Protein AF-A0A395D1T3-F1 (afdb_monomer_lite)

Sequence (624 aa):
MTRAIASLSRAAGKGEARACSAQREAASWRSRSFFMTDSSAEAGKAPLQFRNRDALEAWLKTQPSEVSVVIAARVSLRILPLAASAYRHDANEEQARLFARLIQAVFRTTARAWVAGTYPIHVSDTAPAAAQSDAAVARTAEAIAAAAAQSAAATAGPLTRVTLASIAVGPAMAAIRTANAAIRADAITAVRATDTPAVYAARLATAAAANDAEWIAGGDSARELASRPLWPEGTPDSVALSWQSLSDILAPDRHWKVLLDWYRSRLDGRSRPESIELVYARTPQELWDEPAKENEWIAAEIERLEHPEAPRDAIAGLPPIEAIPLQSGAATRFSTETNRPIDVARDPPSHARSRDDEQRILYSETRYKAQVLRGLSDNELGELKTPAARCLEALPEDIALVSISFLWSRANTLRTKLKAHDLAVERHKGVREPEPDPSLLPIGAAETLRDFVESYNLFIVHDPEGCEYDEKRLGPGEADDTRIALEAASTIADNLASAPDVATAAARESLAEQIAAAPAEPKGVHDEQAAALARDSASNFVVELLRRGHKVVGAEMGTAWKGVREGAYRGVGAAVAGGTVIASWPGIVKFIADNAEALKRFVAAVYHNPALEQIIDVVRRLPH

Radius of gyration: 38.58 Å; chains: 1; bounding box: 96×64×108 Å

pLDDT: mean 80.3, std 20.52, range [27.64, 98.44]

Foldseek 3Di:
DVVVVVVVVVVVVVVVVVVVVVVVVVVVVVVVPPPDDDDDDDDDPDQQDDPDPVSLLVVLVVDPLLLLLLLLLLLLLLLLLVLLVVDDPPDDPVLLLLSLLLSLLSLQLSLQSLCCSQPVVCCVVQVVVNVVSLVSLVVSLVVNLVVQVVVCVVPPDPVSNLPSSLSRNPSSNCSSVCSVDSDDDDRCVPPPPDPDPVVVSVVQSSVLSSVLVSVVVVPDGSNSSQLDASHNVARDPVSVVSNVSVCVSCVVQVLCVLSNVVSVCNNHSHDDPSQLSVLSNNQDPVCSSPSSVSSVSSVVSVCCVLCVPQPPVLCVLQDDLPLQDAADPLAFAWDLDLPAAIETDQDQQPCVPVPDPVLVVLLVQLLVLLVVLQPDDCVQCPVVNVLSVQLNVQRDPDPSRHDLNSNLLSLLLLVVLLVLQVVLCVVCVPPPDDDDDPSNGDPVSSVSSVSSNVSVVVSLCPRPSSVVLLPDAADPVLQVLLLLLLVLLCVLLVVVVVPCLNHPPNLSCRLNSLSVSADSHQDDRSNRSSSVRSLSHSSNSLSSLLSSLSCLVVPLCVVLVVCVVVVVVPPDPSVPNSVVSLVCRRSSLVSLLVSLVSSVSNCCSPPVRVSSNSSSVSSNSGRD

Secondary structure (DSSP, 8-state):
-HHHHHHHHHHHHHHHHHHHHHHHHHHHHHTTTT--S--------------SHHHHHHHHTTS-HHHHHHHHHHHHHHHGGGGGGG--TT--HHHHHHHHHHHHHHHHHHHHHHHHHH-GGGHHHHHHHHHHHHHHHHHHHHHHHHHHHHHHHHS--THHHHHHHHHHHHHHHHHHHHHH------SSTT-SS---HHHHHHHHHHHHHHHHHHHHHTT--HHHHHTS-SSTT---HHHHHHHHHHHHHHTTSGGGHHHHHHHHHHHTT----HHHHHHHHS--GGGTT-HHHHHHHHHHHHHHHHS----HHHHHT---GGGSPPPPSSS--B---TTS-B-B-----TTTT---HHHHHHHHHHHHHHHHHHHS-HHHHGGGHHHHHHHHHTS-SSGGG--HHHHHHHHHHHHHHHHHHHHHHHHHTT-SS----TT---HHHHHHHHHHHHHHHHHHHTSHHHHHHHH----HHHHHHHHHHHHHHHHHHHHHHT-TTTB-HHHHHHHHHHHHHS-SS--SHHHHHHHHHHHHHHHHHHHHHHHHHHHHHHHHHHHHHHHHHHHTTSTT-GGGTHHHHHTT--HHHHHHHHTHHHHHHHHHHHT--HHHHHHHHHHHHS--

Structure (mmCIF, N/CA/C/O backbone):
data_AF-A0A395D1T3-F1
#
_entry.id   AF-A0A395D1T3-F1
#
loop_
_atom_site.group_PDB
_atom_site.id
_atom_site.type_symbol
_atom_site.label_atom_id
_atom_site.label_alt_id
_atom_site.label_comp_id
_atom_site.label_asym_id
_atom_site.label_entity_id
_atom_site.label_seq_id
_atom_site.pdbx_PDB_ins_code
_atom_site.Cartn_x
_atom_site.Cartn_y
_atom_site.Cartn_z
_atom_site.occupancy
_atom_site.B_iso_or_equiv
_atom_site.auth_seq_id
_atom_site.auth_comp_id
_atom_site.auth_asym_id
_atom_site.auth_atom_id
_atom_site.pdbx_PDB_model_num
ATOM 1 N N . MET A 1 1 ? 46.979 -36.866 17.745 1.00 41.97 1 MET A N 1
ATOM 2 C CA . MET A 1 1 ? 46.343 -35.752 17.004 1.00 41.97 1 MET A CA 1
ATOM 3 C C . MET A 1 1 ? 46.417 -35.904 15.481 1.00 41.97 1 MET A C 1
ATOM 5 O O . MET A 1 1 ? 45.400 -35.729 14.831 1.00 41.97 1 MET A O 1
ATOM 9 N N . THR A 1 2 ? 47.528 -36.354 14.893 1.00 35.69 2 THR A N 1
ATOM 10 C CA . THR A 1 2 ? 47.677 -36.494 13.423 1.00 35.69 2 THR A CA 1
ATOM 11 C C . THR A 1 2 ? 46.857 -37.635 12.783 1.00 35.69 2 THR A C 1
ATOM 13 O O . THR A 1 2 ? 46.547 -37.579 11.600 1.00 35.69 2 THR A O 1
ATOM 16 N N . ARG A 1 3 ? 46.413 -38.646 13.552 1.00 38.41 3 ARG A N 1
ATOM 17 C CA . ARG A 1 3 ? 45.495 -39.702 13.058 1.00 38.41 3 ARG A CA 1
ATOM 18 C C . ARG A 1 3 ? 44.005 -39.329 13.113 1.00 38.41 3 ARG A C 1
ATOM 20 O O . ARG A 1 3 ? 43.222 -39.939 12.397 1.00 38.41 3 ARG A O 1
ATOM 27 N N . ALA A 1 4 ? 43.619 -38.319 13.898 1.00 35.72 4 ALA A N 1
ATOM 28 C CA . ALA A 1 4 ? 42.225 -37.864 13.997 1.00 35.72 4 ALA A CA 1
ATOM 29 C C . ALA A 1 4 ? 41.824 -36.947 12.824 1.00 35.72 4 ALA A C 1
ATOM 31 O O . ALA A 1 4 ? 40.678 -36.948 12.391 1.00 35.72 4 ALA A O 1
ATOM 32 N N . ILE A 1 5 ? 42.790 -36.233 12.237 1.00 40.12 5 ILE A N 1
ATOM 33 C CA . ILE A 1 5 ? 42.566 -35.348 11.082 1.00 40.12 5 ILE A CA 1
ATOM 34 C C . ILE A 1 5 ? 42.404 -36.161 9.777 1.00 40.12 5 ILE A C 1
ATOM 36 O O . ILE A 1 5 ? 41.628 -35.794 8.896 1.00 40.12 5 ILE A O 1
ATOM 40 N N . ALA A 1 6 ? 43.042 -37.334 9.682 1.00 40.62 6 ALA A N 1
ATOM 41 C CA . ALA A 1 6 ? 42.964 -38.202 8.502 1.00 40.62 6 ALA A CA 1
ATOM 42 C C . ALA A 1 6 ? 41.652 -39.011 8.383 1.00 40.62 6 ALA A C 1
ATOM 44 O O . ALA A 1 6 ? 41.332 -39.473 7.282 1.00 40.62 6 ALA A O 1
ATOM 45 N N . SER A 1 7 ? 40.885 -39.194 9.470 1.00 40.94 7 SER A N 1
ATOM 46 C CA . SER A 1 7 ? 39.560 -39.837 9.399 1.00 40.94 7 SER A CA 1
ATOM 47 C C . SER A 1 7 ? 38.442 -38.837 9.079 1.00 40.94 7 SER A C 1
ATOM 49 O O . SER A 1 7 ? 37.518 -39.187 8.346 1.00 40.94 7 SER A O 1
ATOM 51 N N . LEU A 1 8 ? 38.575 -37.574 9.504 1.00 37.44 8 LEU A N 1
ATOM 52 C CA . LEU A 1 8 ? 37.606 -36.511 9.209 1.00 37.44 8 LEU A CA 1
ATOM 53 C C . LEU A 1 8 ? 37.631 -36.070 7.733 1.00 37.44 8 LEU A C 1
ATOM 55 O O . LEU A 1 8 ? 36.569 -35.889 7.140 1.00 37.44 8 LEU A O 1
ATOM 59 N N . SER A 1 9 ? 38.800 -36.034 7.077 1.00 42.81 9 SER A N 1
ATOM 60 C CA . SER A 1 9 ? 38.875 -35.767 5.622 1.00 42.81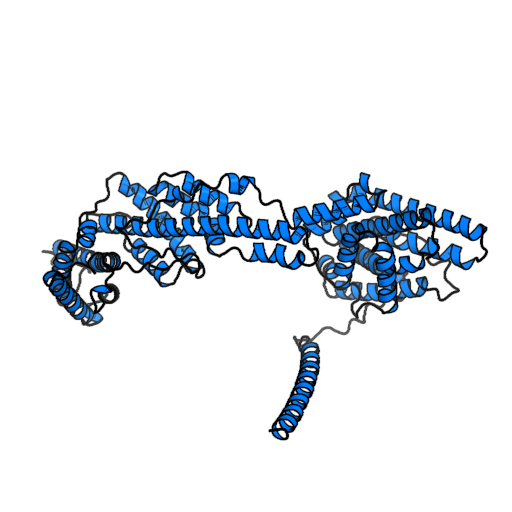 9 SER A CA 1
ATOM 61 C C . SER A 1 9 ? 38.281 -36.887 4.753 1.00 42.81 9 SER A C 1
ATOM 63 O O . SER A 1 9 ? 37.768 -36.622 3.668 1.00 42.81 9 SER A O 1
ATOM 65 N N . ARG A 1 10 ? 38.281 -38.145 5.222 1.00 44.28 10 ARG A N 1
ATOM 66 C CA . ARG A 1 10 ? 37.663 -39.270 4.489 1.00 44.28 10 ARG A CA 1
ATOM 67 C C . ARG A 1 10 ? 36.142 -39.353 4.660 1.00 44.28 10 ARG A C 1
ATOM 69 O O . ARG A 1 10 ? 35.484 -39.967 3.820 1.00 44.28 10 ARG A O 1
ATOM 76 N N . ALA A 1 11 ? 35.590 -38.734 5.704 1.00 42.62 11 ALA A N 1
ATOM 77 C CA . ALA A 1 11 ? 34.147 -38.624 5.914 1.00 42.62 11 ALA A CA 1
ATOM 78 C C . ALA A 1 11 ? 33.530 -37.453 5.121 1.00 42.62 11 ALA A C 1
ATOM 80 O O . ALA A 1 11 ? 32.435 -37.607 4.586 1.00 42.62 11 ALA A O 1
ATOM 81 N N . ALA A 1 12 ? 34.256 -36.339 4.953 1.00 42.19 12 ALA A N 1
ATOM 82 C CA . ALA A 1 12 ? 33.791 -35.175 4.188 1.00 42.19 12 ALA A CA 1
ATOM 83 C C . ALA A 1 12 ? 33.645 -35.459 2.676 1.00 42.19 12 ALA A C 1
ATOM 85 O O . ALA A 1 12 ? 32.615 -35.142 2.084 1.00 42.19 12 ALA A O 1
ATOM 86 N N . GLY A 1 13 ? 34.595 -36.178 2.063 1.00 40.66 13 GLY A N 1
ATOM 87 C CA . GLY A 1 13 ? 34.553 -36.485 0.622 1.00 40.66 13 GLY A CA 1
ATOM 88 C C . GLY A 1 13 ? 33.450 -37.463 0.182 1.00 40.66 13 GLY A C 1
ATOM 89 O O . GLY A 1 13 ? 33.127 -37.542 -1.000 1.00 40.66 13 GLY A O 1
ATOM 90 N N . LYS A 1 14 ? 32.833 -38.208 1.113 1.00 45.50 14 LYS A N 1
ATOM 91 C CA . LYS A 1 14 ? 31.697 -39.103 0.809 1.00 45.50 14 LYS A CA 1
ATOM 92 C C . LYS A 1 14 ? 30.332 -38.408 0.916 1.00 45.50 14 LYS A C 1
ATOM 94 O O . LYS A 1 14 ? 29.356 -38.943 0.391 1.00 45.50 14 LYS A O 1
ATOM 99 N N . GLY A 1 15 ? 30.263 -37.235 1.553 1.00 42.28 15 GLY A N 1
ATOM 100 C CA . GLY A 1 15 ? 29.049 -36.417 1.636 1.00 42.28 15 GLY A CA 1
ATOM 101 C C . GLY A 1 15 ? 28.767 -35.640 0.347 1.00 42.28 15 GLY A C 1
ATOM 102 O O . GLY A 1 15 ? 27.640 -35.653 -0.144 1.00 42.28 15 GLY A O 1
ATOM 103 N N . GLU A 1 16 ? 29.799 -35.054 -0.265 1.00 44.06 16 GLU A N 1
ATOM 104 C CA . GLU A 1 16 ? 29.655 -34.225 -1.476 1.00 44.06 16 GLU A CA 1
ATOM 105 C C . GLU A 1 16 ? 29.296 -35.039 -2.731 1.00 44.06 16 GLU A C 1
ATOM 107 O O . GLU A 1 16 ? 28.468 -34.609 -3.536 1.00 44.06 16 GLU A O 1
ATOM 112 N N . ALA A 1 17 ? 29.812 -36.266 -2.864 1.00 46.25 17 ALA A N 1
ATOM 113 C CA . ALA A 1 17 ? 29.461 -37.146 -3.983 1.00 46.25 17 ALA A CA 1
ATOM 114 C C . ALA A 1 17 ? 27.985 -37.603 -3.948 1.00 46.25 17 ALA A C 1
ATOM 116 O O . ALA A 1 17 ? 27.368 -37.793 -4.997 1.00 46.25 17 ALA A O 1
ATOM 117 N N . ARG A 1 18 ? 27.388 -37.733 -2.752 1.00 49.09 18 ARG A N 1
ATOM 118 C CA . ARG A 1 18 ? 25.960 -38.066 -2.594 1.00 49.09 18 ARG A CA 1
ATOM 119 C C . ARG A 1 18 ? 25.051 -36.851 -2.797 1.00 49.09 18 ARG A C 1
ATOM 121 O O . ARG A 1 18 ? 23.983 -37.006 -3.380 1.00 49.09 18 ARG A O 1
ATOM 128 N N . ALA A 1 19 ? 25.491 -35.653 -2.412 1.00 47.25 19 ALA A N 1
ATOM 129 C CA . ALA A 1 19 ? 24.753 -34.413 -2.664 1.00 47.25 19 ALA A CA 1
ATOM 130 C C . ALA A 1 19 ? 24.686 -34.065 -4.166 1.00 47.25 19 ALA A C 1
ATOM 132 O O . ALA A 1 19 ? 23.623 -33.701 -4.667 1.00 47.25 19 ALA A O 1
ATOM 133 N N . CYS A 1 20 ? 25.778 -34.272 -4.913 1.00 44.28 20 CYS A N 1
ATOM 134 C CA . CYS A 1 20 ? 25.814 -34.019 -6.359 1.00 44.28 20 CYS A CA 1
ATOM 135 C C . CYS A 1 20 ? 24.979 -35.044 -7.163 1.00 44.28 20 CYS A C 1
ATOM 137 O O . CYS A 1 20 ? 24.324 -34.691 -8.145 1.00 44.28 20 CYS A O 1
ATOM 139 N N . SER A 1 21 ? 24.930 -36.302 -6.703 1.00 48.47 21 SER A N 1
ATOM 140 C CA . SER A 1 21 ? 24.039 -37.348 -7.236 1.00 48.47 21 SER A CA 1
ATOM 141 C C . SER A 1 21 ? 22.562 -37.016 -7.000 1.00 48.47 21 SER A C 1
ATOM 143 O O . SER A 1 21 ? 21.760 -37.088 -7.928 1.00 48.47 21 SER A O 1
ATOM 145 N N . ALA A 1 22 ? 22.209 -36.583 -5.785 1.00 47.16 22 ALA A N 1
ATOM 146 C CA . ALA A 1 22 ? 20.837 -36.228 -5.429 1.00 47.16 22 ALA A CA 1
ATOM 147 C C . ALA A 1 22 ? 20.342 -34.963 -6.157 1.00 47.16 22 ALA A C 1
ATOM 149 O O . ALA A 1 22 ? 19.173 -34.891 -6.526 1.00 47.16 22 ALA A O 1
ATOM 150 N N . GLN A 1 23 ? 21.218 -33.989 -6.442 1.00 49.16 23 GLN A N 1
ATOM 151 C CA . GLN A 1 23 ? 20.872 -32.825 -7.273 1.00 49.16 23 GLN A CA 1
ATOM 152 C C . GLN A 1 23 ? 20.672 -33.185 -8.753 1.00 49.16 23 GLN A C 1
ATOM 154 O O . GLN A 1 23 ? 19.794 -32.609 -9.398 1.00 49.16 23 GLN A O 1
ATOM 159 N N . ARG A 1 24 ? 21.419 -34.160 -9.291 1.00 48.19 24 ARG A N 1
ATOM 160 C CA . ARG A 1 24 ? 21.209 -34.665 -10.661 1.00 48.19 24 ARG A CA 1
ATOM 161 C C . ARG A 1 24 ? 19.930 -35.497 -10.786 1.00 48.19 24 ARG A C 1
ATOM 163 O O . ARG A 1 24 ? 19.223 -35.354 -11.781 1.00 48.19 24 ARG A O 1
ATOM 170 N N . GLU A 1 25 ? 19.572 -36.283 -9.770 1.00 41.22 25 GLU A N 1
ATOM 171 C CA . GLU A 1 25 ? 18.273 -36.969 -9.729 1.00 41.22 25 GLU A CA 1
ATOM 172 C C . GLU A 1 25 ? 17.109 -35.988 -9.520 1.00 41.22 25 GLU A C 1
ATOM 174 O O . GLU A 1 25 ? 16.119 -36.074 -10.242 1.00 41.22 25 GLU A O 1
ATOM 179 N N . ALA A 1 26 ? 17.230 -34.989 -8.639 1.00 42.59 26 ALA A N 1
ATOM 180 C CA . ALA A 1 26 ? 16.184 -33.983 -8.422 1.00 42.59 26 ALA A CA 1
ATOM 181 C C . ALA A 1 26 ? 15.924 -33.094 -9.658 1.00 42.59 26 ALA A C 1
ATOM 183 O O . ALA A 1 26 ? 14.777 -32.721 -9.914 1.00 42.59 26 ALA A O 1
ATOM 184 N N . ALA A 1 27 ? 16.953 -32.798 -10.463 1.00 40.12 27 ALA A N 1
ATOM 185 C CA . ALA A 1 27 ? 16.795 -32.122 -11.755 1.00 40.12 27 ALA A CA 1
ATOM 186 C C . ALA A 1 27 ? 16.112 -33.022 -12.808 1.00 40.12 27 ALA A C 1
ATOM 188 O O . ALA A 1 27 ? 15.286 -32.547 -13.587 1.00 40.12 27 ALA A O 1
ATOM 189 N N . SER A 1 28 ? 16.382 -34.332 -12.775 1.00 37.69 28 SER A N 1
ATOM 190 C CA . SER A 1 28 ? 15.722 -35.343 -13.618 1.00 37.69 28 SER A CA 1
ATOM 191 C C . SER A 1 28 ? 14.233 -35.521 -13.269 1.00 37.69 28 SER A C 1
ATOM 193 O O . SER A 1 28 ? 13.402 -35.654 -14.168 1.00 37.69 28 SER A O 1
ATOM 195 N N . TRP A 1 29 ? 13.867 -35.447 -11.984 1.00 36.56 29 TRP A N 1
ATOM 196 C CA . TRP A 1 29 ? 12.466 -35.517 -11.547 1.00 36.56 29 TRP A CA 1
ATOM 197 C C . TRP A 1 29 ? 11.683 -34.226 -11.847 1.00 36.56 29 TRP A C 1
ATOM 199 O O . TRP A 1 29 ? 10.533 -34.305 -12.272 1.00 36.56 29 TRP A O 1
ATOM 209 N N . ARG A 1 30 ? 12.296 -33.035 -11.748 1.00 39.00 30 ARG A N 1
ATOM 210 C CA . ARG A 1 30 ? 11.620 -31.765 -12.101 1.00 39.00 30 ARG A CA 1
ATOM 211 C C . ARG A 1 30 ? 11.332 -31.600 -13.599 1.00 39.00 30 ARG A C 1
ATOM 213 O O . ARG A 1 30 ? 10.375 -30.916 -13.934 1.00 39.00 30 ARG A O 1
ATOM 220 N N . SER A 1 31 ? 12.084 -32.257 -14.487 1.00 37.97 31 SER A N 1
ATOM 221 C CA . SER A 1 31 ? 11.762 -32.300 -15.927 1.00 37.97 31 SER A CA 1
ATOM 222 C C . SER A 1 31 ? 10.650 -33.291 -16.294 1.00 37.97 31 SER A C 1
ATOM 224 O O . SER A 1 31 ? 10.091 -33.183 -17.379 1.00 37.97 31 SER A O 1
ATOM 226 N N . ARG A 1 32 ? 10.304 -34.253 -15.423 1.00 34.31 32 ARG A N 1
ATOM 227 C CA . ARG A 1 32 ? 9.265 -35.261 -15.721 1.00 34.31 32 ARG A CA 1
ATOM 228 C C . ARG A 1 32 ? 7.905 -34.980 -15.087 1.00 34.31 32 ARG A C 1
ATOM 230 O O . ARG A 1 32 ? 6.915 -35.514 -15.567 1.00 34.31 32 ARG A O 1
ATOM 237 N N . SER A 1 33 ? 7.828 -34.130 -14.065 1.00 33.22 33 SER A N 1
ATOM 238 C CA . SER A 1 33 ? 6.587 -33.939 -13.296 1.00 33.22 33 SER A CA 1
ATOM 239 C C . SER A 1 33 ? 5.718 -32.745 -13.719 1.00 33.22 33 SER A C 1
ATOM 241 O O . SER A 1 33 ? 4.741 -32.463 -13.036 1.00 33.22 33 SER A O 1
ATOM 243 N N . PHE A 1 34 ? 6.034 -32.041 -14.816 1.00 37.50 34 PHE A N 1
ATOM 244 C CA . PHE A 1 34 ? 5.246 -30.880 -15.281 1.00 37.50 34 PHE A CA 1
ATOM 245 C C . PHE A 1 34 ? 4.307 -31.175 -16.472 1.00 37.50 34 PHE A C 1
ATOM 247 O O . PHE A 1 34 ? 3.655 -30.271 -16.977 1.00 37.50 34 PHE A O 1
ATOM 254 N N . PHE A 1 35 ? 4.183 -32.439 -16.894 1.00 39.00 35 PHE A N 1
ATOM 255 C CA . PHE A 1 35 ? 3.220 -32.883 -17.914 1.00 39.00 35 PHE A CA 1
ATOM 256 C C . PHE A 1 35 ? 2.451 -34.117 -17.427 1.00 39.00 35 PHE A C 1
ATOM 258 O O . PHE A 1 35 ? 2.660 -35.229 -17.899 1.00 39.00 35 PHE A O 1
ATOM 265 N N . MET A 1 36 ? 1.573 -33.934 -16.444 1.00 32.50 36 MET A N 1
ATOM 266 C CA . MET A 1 36 ? 0.476 -34.869 -16.170 1.00 32.50 36 MET A CA 1
ATOM 267 C C . MET A 1 36 ? -0.736 -34.067 -15.692 1.00 32.50 36 MET A C 1
ATOM 269 O O . MET A 1 36 ? -1.107 -34.078 -14.522 1.00 32.50 36 MET A O 1
ATOM 273 N N . THR A 1 37 ? -1.335 -33.334 -16.622 1.00 36.94 37 THR A N 1
ATOM 274 C CA . THR A 1 37 ? -2.753 -32.974 -16.577 1.00 36.94 37 THR A CA 1
ATOM 275 C C . THR A 1 37 ? -3.459 -33.743 -17.688 1.00 36.94 37 THR A C 1
ATOM 277 O O . THR A 1 37 ? -2.873 -34.000 -18.739 1.00 36.94 37 THR A O 1
ATOM 280 N N . ASP A 1 38 ? -4.679 -34.180 -17.384 1.00 36.97 38 ASP A N 1
ATOM 281 C CA . ASP A 1 38 ? -5.568 -35.032 -18.178 1.00 36.97 38 ASP A CA 1
ATOM 282 C C . ASP A 1 38 ? -5.430 -34.852 -19.702 1.00 36.97 38 ASP A C 1
ATOM 284 O O . ASP A 1 38 ? -5.932 -33.899 -20.292 1.00 36.97 38 ASP A O 1
ATOM 288 N N . SER A 1 39 ? -4.749 -35.805 -20.344 1.00 41.94 39 SER A N 1
ATOM 289 C CA . SER A 1 39 ? -4.693 -35.955 -21.798 1.00 41.94 39 SER A CA 1
ATOM 290 C C . SER A 1 39 ? -5.604 -37.112 -22.181 1.00 41.94 39 SER A C 1
ATOM 292 O O . SER A 1 39 ? -5.178 -38.249 -22.387 1.00 41.94 39 SER A O 1
ATOM 294 N N . SER A 1 40 ? -6.901 -36.834 -22.214 1.00 42.22 40 SER A N 1
ATOM 295 C CA . SER A 1 40 ? -7.881 -37.722 -22.820 1.00 42.22 40 SER A CA 1
ATOM 296 C C . SER A 1 40 ? -8.661 -36.942 -23.883 1.00 42.22 40 SER A C 1
ATOM 298 O O . SER A 1 40 ? -9.440 -36.050 -23.578 1.00 42.22 40 SER A O 1
ATOM 300 N N . ALA A 1 41 ? -8.410 -37.328 -25.143 1.00 44.78 41 ALA A N 1
ATOM 301 C CA . ALA A 1 41 ? -9.052 -36.894 -26.392 1.00 44.78 41 ALA A CA 1
ATOM 302 C C . ALA A 1 41 ? -8.500 -35.647 -27.123 1.00 44.78 41 ALA A C 1
ATOM 304 O O . ALA A 1 41 ? -9.248 -34.732 -27.442 1.00 44.78 41 ALA A O 1
ATOM 305 N N . GLU A 1 42 ? -7.243 -35.694 -27.581 1.00 43.62 42 GLU A N 1
ATOM 306 C CA . GLU A 1 42 ? -6.898 -35.084 -28.876 1.00 43.62 42 GLU A CA 1
ATOM 307 C C . GLU A 1 42 ? -6.323 -36.145 -29.815 1.00 43.62 42 GLU A C 1
ATOM 309 O O . GLU A 1 42 ? -5.237 -36.693 -29.624 1.00 43.62 42 GLU A O 1
ATOM 314 N N . ALA A 1 43 ? -7.111 -36.488 -30.830 1.00 42.94 43 ALA A N 1
ATOM 315 C CA . ALA A 1 43 ? -6.703 -37.375 -31.901 1.00 42.94 43 ALA A CA 1
ATOM 316 C C . ALA A 1 43 ? -5.508 -36.761 -32.647 1.00 42.94 43 ALA A C 1
ATOM 318 O O . ALA A 1 43 ? -5.648 -35.713 -33.269 1.00 42.94 43 ALA A O 1
ATOM 319 N N . GLY A 1 44 ? -4.360 -37.443 -32.569 1.00 42.97 44 GLY A N 1
ATOM 320 C CA . GLY A 1 44 ? -3.095 -37.210 -33.277 1.00 42.97 44 GLY A CA 1
ATOM 321 C C . GLY A 1 44 ? -3.150 -36.293 -34.499 1.00 42.97 44 GLY A C 1
ATOM 322 O O . GLY A 1 44 ? -3.146 -36.761 -35.639 1.00 42.97 44 GLY A O 1
ATOM 323 N N . LYS A 1 45 ? -3.117 -34.978 -34.266 1.00 58.41 45 LYS A N 1
ATOM 324 C CA . LYS A 1 45 ? -2.772 -34.013 -35.305 1.00 58.41 45 LYS A CA 1
ATOM 325 C C . LYS A 1 45 ? -1.286 -34.205 -35.572 1.00 58.41 45 LYS A C 1
ATOM 327 O O . LYS A 1 45 ? -0.459 -33.984 -34.692 1.00 58.41 45 LYS A O 1
ATOM 332 N N . ALA A 1 46 ? -0.957 -34.709 -36.759 1.00 68.12 46 ALA A N 1
ATOM 333 C CA . ALA A 1 46 ? 0.431 -34.838 -37.172 1.00 68.12 46 ALA A CA 1
ATOM 334 C C . ALA A 1 46 ? 1.135 -33.471 -37.032 1.00 68.12 46 ALA A C 1
ATOM 336 O O . ALA A 1 46 ? 0.505 -32.455 -37.349 1.00 68.12 46 ALA A O 1
ATOM 337 N N . PRO A 1 47 ? 2.403 -33.439 -36.577 1.00 73.19 47 PRO A N 1
ATOM 338 C CA . PRO A 1 47 ? 3.170 -32.201 -36.462 1.00 73.19 47 PRO A CA 1
ATOM 339 C C . PRO A 1 47 ? 3.140 -31.428 -37.786 1.00 73.19 47 PRO A C 1
ATOM 341 O O . PRO A 1 47 ? 3.171 -32.031 -38.870 1.00 73.19 47 PRO A O 1
ATOM 344 N N . LEU A 1 48 ? 3.046 -30.099 -37.709 1.00 82.50 48 LEU A N 1
ATOM 345 C CA . LEU A 1 48 ? 2.964 -29.223 -38.877 1.00 82.50 48 LEU A CA 1
ATOM 346 C C . LEU A 1 48 ? 4.331 -29.177 -39.565 1.00 82.50 48 LEU A C 1
ATOM 348 O O . LEU A 1 48 ? 5.137 -28.275 -39.371 1.00 82.50 48 LEU A O 1
ATOM 352 N N . GLN A 1 49 ? 4.603 -30.166 -40.415 1.00 78.56 49 GLN A N 1
ATOM 353 C CA . GLN A 1 49 ? 5.845 -30.222 -41.178 1.00 78.56 49 GLN A CA 1
ATOM 354 C C . GLN A 1 49 ? 5.711 -29.478 -42.509 1.00 78.56 49 GLN A C 1
ATOM 356 O O . GLN A 1 49 ? 5.146 -29.987 -43.484 1.00 78.56 49 GLN A O 1
ATOM 361 N N . PHE A 1 50 ? 6.303 -28.287 -42.589 1.00 80.25 50 PHE A N 1
ATOM 362 C CA . PHE A 1 50 ? 6.438 -27.566 -43.852 1.00 80.25 50 PHE A CA 1
ATOM 363 C C . PHE A 1 50 ? 7.518 -28.217 -44.721 1.00 80.25 50 PHE A C 1
ATOM 365 O O . PHE A 1 50 ? 8.715 -28.002 -44.544 1.00 80.25 50 PHE A O 1
ATOM 372 N N . ARG A 1 51 ? 7.092 -29.027 -45.696 1.00 74.00 51 ARG A N 1
ATOM 373 C CA . ARG A 1 51 ? 8.001 -29.734 -46.620 1.00 74.00 51 ARG A CA 1
ATOM 374 C C . ARG A 1 51 ? 8.792 -28.797 -47.536 1.00 74.00 51 ARG A C 1
ATOM 376 O O . ARG A 1 51 ? 9.809 -29.200 -48.094 1.00 74.00 51 ARG A O 1
ATOM 383 N N . ASN A 1 52 ? 8.302 -27.579 -47.745 1.00 75.44 52 ASN A N 1
ATOM 384 C CA . ASN A 1 52 ? 8.934 -26.566 -48.576 1.00 75.44 52 ASN A CA 1
ATOM 385 C C . ASN A 1 52 ? 8.432 -25.160 -48.203 1.00 75.44 52 ASN A C 1
ATOM 387 O O . ASN A 1 52 ? 7.493 -24.995 -47.423 1.00 75.44 52 ASN A O 1
ATOM 391 N N . ARG A 1 53 ? 9.074 -24.150 -48.798 1.00 71.94 53 ARG A N 1
ATOM 392 C CA . ARG A 1 53 ? 8.715 -22.733 -48.672 1.00 71.94 53 ARG A CA 1
ATOM 393 C C . ARG A 1 53 ? 7.247 -22.467 -49.008 1.00 71.94 53 ARG A C 1
ATOM 395 O O . ARG A 1 53 ? 6.594 -21.742 -48.268 1.00 71.94 53 ARG A O 1
ATOM 402 N N . ASP A 1 54 ? 6.749 -23.036 -50.102 1.00 77.06 54 ASP A N 1
ATOM 403 C CA . ASP A 1 54 ? 5.403 -22.744 -50.608 1.00 77.06 54 ASP A CA 1
ATOM 404 C C . ASP A 1 54 ? 4.323 -23.179 -49.609 1.00 77.06 54 ASP A C 1
ATOM 406 O O . ASP A 1 54 ? 3.318 -22.492 -49.447 1.00 77.06 54 ASP A O 1
ATOM 410 N N . ALA A 1 55 ? 4.559 -24.276 -48.881 1.00 81.94 55 ALA A N 1
ATOM 411 C CA . ALA A 1 55 ? 3.680 -24.738 -47.813 1.00 81.94 55 ALA A CA 1
ATOM 412 C C . ALA A 1 55 ? 3.661 -23.779 -46.610 1.00 81.94 55 ALA A C 1
ATOM 414 O O . ALA A 1 55 ? 2.585 -23.468 -46.103 1.00 81.94 55 ALA A O 1
ATOM 415 N N . LEU A 1 56 ? 4.827 -23.281 -46.176 1.00 81.38 56 LEU A N 1
ATOM 416 C CA . LEU A 1 56 ? 4.910 -22.284 -45.101 1.00 81.38 56 LEU A CA 1
ATOM 417 C C . LEU A 1 56 ? 4.247 -20.964 -45.522 1.00 81.38 56 LEU A C 1
ATOM 419 O O . LEU A 1 56 ? 3.488 -20.382 -44.756 1.00 81.38 56 LEU A O 1
ATOM 423 N N . GLU A 1 57 ? 4.488 -20.511 -46.754 1.00 79.25 57 GLU A N 1
ATOM 424 C CA . GLU A 1 57 ? 3.882 -19.293 -47.296 1.00 79.25 57 GLU A CA 1
ATOM 425 C C . GLU A 1 57 ? 2.355 -19.416 -47.399 1.00 79.25 57 GLU A C 1
ATOM 427 O O . GLU A 1 57 ? 1.635 -18.493 -47.020 1.00 79.25 57 GLU A O 1
ATOM 432 N N . ALA A 1 58 ? 1.846 -20.552 -47.883 1.00 84.44 58 ALA A N 1
ATOM 433 C CA . ALA A 1 58 ? 0.412 -20.811 -47.936 1.00 84.44 58 ALA A CA 1
ATOM 434 C C . ALA A 1 58 ? -0.222 -20.810 -46.538 1.00 84.44 58 ALA A C 1
ATOM 436 O O . ALA A 1 58 ? -1.312 -20.269 -46.378 1.00 84.44 58 ALA A O 1
ATOM 437 N N . TRP A 1 59 ? 0.465 -21.360 -45.533 1.00 88.38 59 TRP A N 1
ATOM 438 C CA . TRP A 1 59 ? -0.012 -21.362 -44.150 1.00 88.38 59 TRP A CA 1
ATOM 439 C C . TRP A 1 59 ? 0.010 -19.967 -43.515 1.00 88.38 59 TRP A C 1
ATOM 441 O O . TRP A 1 59 ? -0.975 -19.569 -42.902 1.00 88.38 59 TRP A O 1
ATOM 451 N N . LEU A 1 60 ? 1.080 -19.186 -43.703 1.00 84.88 60 LEU A N 1
ATOM 452 C CA . LEU A 1 60 ? 1.167 -17.816 -43.176 1.00 84.88 60 LEU A CA 1
ATOM 453 C C . LEU A 1 60 ? 0.039 -16.926 -43.720 1.00 84.88 60 LEU A C 1
ATOM 455 O O . LEU A 1 60 ? -0.534 -16.135 -42.980 1.00 84.88 60 LEU A O 1
ATOM 459 N N . LYS A 1 61 ? -0.360 -17.112 -44.986 1.00 84.94 61 LYS A N 1
ATOM 460 C CA . LYS A 1 61 ? -1.486 -16.383 -45.604 1.00 84.94 61 LYS A CA 1
ATOM 461 C C . LYS A 1 61 ? -2.835 -16.622 -44.937 1.00 84.94 61 LYS A C 1
ATOM 463 O O . LYS A 1 61 ? -3.742 -15.822 -45.144 1.00 84.94 61 LYS A O 1
ATOM 468 N N . THR A 1 62 ? -2.993 -17.716 -44.195 1.00 89.88 62 THR A N 1
ATOM 469 C CA . THR A 1 62 ? -4.233 -18.005 -43.465 1.00 89.88 62 THR A CA 1
ATOM 470 C C . THR A 1 62 ? -4.199 -17.508 -42.022 1.00 89.88 62 THR A C 1
ATOM 472 O O . THR A 1 62 ? -5.201 -17.649 -41.329 1.00 89.88 62 THR A O 1
ATOM 475 N N . GLN A 1 63 ? -3.067 -16.982 -41.546 1.00 92.62 63 GLN A N 1
ATOM 476 C CA . GLN A 1 63 ? -2.921 -16.487 -40.178 1.00 92.62 63 GLN A CA 1
ATOM 477 C C . GLN A 1 63 ? -3.271 -14.995 -40.076 1.00 92.62 63 GLN A C 1
ATOM 479 O O . GLN A 1 63 ? -3.168 -14.271 -41.070 1.00 92.62 63 GLN A O 1
ATOM 484 N N . PRO A 1 64 ? -3.614 -14.501 -38.871 1.00 92.12 64 PRO A N 1
ATOM 485 C CA . PRO A 1 64 ? -3.622 -13.068 -38.588 1.00 92.12 64 PRO A CA 1
ATOM 486 C C . PRO A 1 64 ? -2.283 -12.405 -38.951 1.00 92.12 64 PRO A C 1
ATOM 488 O O . PRO A 1 64 ? -1.216 -13.031 -38.885 1.00 92.12 64 PRO A O 1
ATOM 491 N N . SER A 1 65 ? -2.325 -11.125 -39.322 1.00 82.94 65 SER A N 1
ATOM 492 C CA . SER A 1 65 ? -1.136 -10.365 -39.733 1.00 82.94 65 SER A CA 1
ATOM 493 C C . SER A 1 65 ? -0.058 -10.344 -38.653 1.00 82.94 65 SER A C 1
ATOM 495 O O . SER A 1 65 ? 1.122 -10.517 -38.947 1.00 82.94 65 SER A O 1
ATOM 497 N N . GLU A 1 66 ? -0.466 -10.204 -37.398 1.00 87.62 66 GLU A N 1
ATOM 498 C CA . GLU A 1 66 ? 0.394 -10.136 -36.221 1.00 87.62 66 GLU A CA 1
ATOM 499 C C . GLU A 1 66 ? 1.230 -11.407 -36.072 1.00 87.62 66 GLU A C 1
ATOM 501 O O . GLU A 1 66 ? 2.440 -11.347 -35.859 1.00 87.62 66 GLU A O 1
ATOM 506 N N . VAL A 1 67 ? 0.591 -12.565 -36.260 1.00 90.75 67 VAL A N 1
ATOM 507 C CA . VAL A 1 67 ? 1.236 -13.881 -36.192 1.00 90.75 67 VAL A CA 1
ATOM 508 C C . VAL A 1 67 ? 2.303 -14.003 -37.273 1.00 90.75 67 VAL A C 1
ATOM 510 O O . VAL A 1 67 ? 3.447 -14.363 -36.986 1.00 90.75 67 VAL A O 1
ATOM 513 N N . SER A 1 68 ? 1.952 -13.656 -38.512 1.00 85.94 68 SER A N 1
ATOM 514 C CA . SER A 1 68 ? 2.892 -13.707 -39.634 1.00 85.94 68 SER A CA 1
ATOM 515 C C . SER A 1 68 ? 4.098 -12.793 -39.411 1.00 85.94 68 SER A C 1
ATOM 517 O O . SER A 1 68 ? 5.237 -13.183 -39.676 1.00 85.94 68 SER A O 1
ATOM 519 N N . VAL A 1 69 ? 3.857 -11.597 -38.871 1.00 83.06 69 VAL A N 1
ATOM 520 C CA . VAL A 1 69 ? 4.891 -10.605 -38.570 1.00 83.06 69 VAL A CA 1
ATOM 521 C C . VAL A 1 69 ? 5.816 -11.071 -37.438 1.00 83.06 69 VAL A C 1
ATOM 523 O O . VAL A 1 69 ? 7.037 -10.988 -37.594 1.00 83.06 69 VAL A O 1
ATOM 526 N N . VAL A 1 70 ? 5.289 -11.620 -36.333 1.00 91.12 70 VAL A N 1
ATOM 527 C CA . VAL A 1 70 ? 6.127 -12.157 -35.240 1.00 91.12 70 VAL A CA 1
ATOM 528 C C . VAL A 1 70 ? 6.983 -13.326 -35.721 1.00 91.12 70 VAL A C 1
ATOM 530 O O . VAL A 1 70 ? 8.176 -13.371 -35.415 1.00 91.12 70 VAL A O 1
ATOM 533 N N . ILE A 1 71 ? 6.424 -14.254 -36.504 1.00 90.06 71 ILE A N 1
ATOM 534 C CA . ILE A 1 71 ? 7.192 -15.379 -37.061 1.00 90.06 71 ILE A CA 1
ATOM 535 C C . ILE A 1 71 ? 8.324 -14.858 -37.956 1.00 90.06 71 ILE A C 1
ATOM 537 O O . ILE A 1 71 ? 9.466 -15.305 -37.832 1.00 90.06 71 ILE A O 1
ATOM 541 N N . ALA A 1 72 ? 8.051 -13.863 -38.805 1.00 82.69 72 ALA A N 1
ATOM 542 C CA . ALA A 1 72 ? 9.067 -13.248 -39.655 1.00 82.69 72 ALA A CA 1
ATOM 543 C C . ALA A 1 72 ? 10.178 -12.549 -38.843 1.00 82.69 72 ALA A C 1
ATOM 545 O O . ALA A 1 72 ? 11.366 -12.695 -39.161 1.00 82.69 72 ALA A O 1
ATOM 546 N N . ALA A 1 73 ? 9.823 -11.847 -37.761 1.00 87.19 73 ALA A N 1
ATOM 547 C CA . ALA A 1 73 ? 10.789 -11.232 -36.851 1.00 87.19 73 ALA A CA 1
ATOM 548 C C . ALA A 1 73 ? 11.671 -12.293 -36.168 1.00 87.19 73 ALA A C 1
ATOM 550 O O . ALA A 1 73 ? 12.897 -12.182 -36.169 1.00 87.19 73 ALA A O 1
ATOM 551 N N . ARG A 1 74 ? 11.072 -13.377 -35.659 1.00 94.06 74 ARG A N 1
ATOM 552 C CA . ARG A 1 74 ? 11.795 -14.499 -35.032 1.00 94.06 74 ARG A CA 1
ATOM 553 C C . ARG A 1 74 ? 12.741 -15.192 -36.012 1.00 94.06 74 ARG A C 1
ATOM 555 O O . ARG A 1 74 ? 13.887 -15.465 -35.662 1.00 94.06 74 ARG A O 1
ATOM 562 N N . VAL A 1 75 ? 12.310 -15.433 -37.251 1.00 86.56 75 VAL A N 1
ATOM 563 C CA . VAL A 1 75 ? 13.170 -15.980 -38.318 1.00 86.56 75 VAL A CA 1
ATOM 564 C C . VAL A 1 75 ? 14.349 -15.051 -38.612 1.00 86.56 75 VAL A C 1
ATOM 566 O O . VAL A 1 75 ? 15.480 -15.525 -38.717 1.00 86.56 75 VAL A O 1
ATOM 569 N N . SER A 1 76 ? 14.114 -13.738 -38.676 1.00 84.06 76 SER A N 1
ATOM 570 C CA . SER A 1 76 ? 15.177 -12.745 -38.883 1.00 84.06 76 SER A CA 1
ATOM 571 C C . SER A 1 76 ? 16.220 -12.792 -37.761 1.00 84.06 76 SER A C 1
ATOM 573 O O . SER A 1 76 ? 17.417 -12.862 -38.039 1.00 84.06 76 SER A O 1
ATOM 575 N N . LEU A 1 77 ? 15.781 -12.875 -36.499 1.00 89.75 77 LEU A N 1
ATOM 576 C CA . LEU A 1 77 ? 16.678 -13.028 -35.347 1.00 89.75 77 LEU A CA 1
ATOM 577 C C . LEU A 1 77 ? 17.487 -14.330 -35.406 1.00 89.75 77 LEU A C 1
ATOM 579 O O . LEU A 1 77 ? 18.676 -14.320 -35.110 1.00 89.75 77 LEU A O 1
ATOM 583 N N . ARG A 1 78 ? 16.892 -15.449 -35.833 1.00 90.06 78 ARG A N 1
ATOM 584 C CA . ARG A 1 78 ? 17.612 -16.733 -35.952 1.00 90.06 78 ARG A CA 1
ATOM 585 C C . ARG A 1 78 ? 18.742 -16.698 -36.980 1.00 90.06 78 ARG A C 1
ATOM 587 O O . ARG A 1 78 ? 19.722 -17.423 -36.827 1.00 90.06 78 ARG A O 1
ATOM 594 N N . ILE A 1 79 ? 18.600 -15.883 -38.023 1.00 84.56 79 ILE A N 1
ATOM 595 C CA . ILE A 1 79 ? 19.580 -15.772 -39.111 1.00 84.56 79 ILE A CA 1
ATOM 596 C C . ILE A 1 79 ? 20.647 -14.714 -38.795 1.00 84.56 79 ILE A C 1
ATOM 598 O O . ILE A 1 79 ? 21.786 -14.850 -39.241 1.00 84.56 79 ILE A O 1
ATOM 602 N N . LEU A 1 80 ? 20.316 -13.697 -37.993 1.00 86.31 80 LEU A N 1
ATOM 603 C CA . LEU A 1 80 ? 21.186 -12.559 -37.682 1.00 86.31 80 LEU A CA 1
ATOM 604 C C . LEU A 1 80 ? 22.628 -12.935 -37.273 1.00 86.31 80 LEU A C 1
ATOM 606 O O . LEU A 1 80 ? 23.549 -12.357 -37.854 1.00 86.31 80 LEU A O 1
ATOM 610 N N . PRO A 1 81 ? 22.883 -13.905 -36.366 1.00 90.00 81 PRO A N 1
ATOM 611 C CA . PRO A 1 81 ? 24.246 -14.293 -35.983 1.00 90.00 81 PRO A CA 1
ATOM 612 C C . PRO A 1 81 ? 25.163 -14.643 -37.156 1.00 90.00 81 PRO A C 1
ATOM 614 O O . PRO A 1 81 ? 26.372 -14.440 -37.104 1.00 90.00 81 PRO A O 1
ATOM 617 N N . LEU A 1 82 ? 24.595 -15.154 -38.243 1.00 84.06 82 LEU A N 1
ATOM 618 C CA . LEU A 1 82 ? 25.347 -15.641 -39.395 1.00 84.06 82 LEU A CA 1
ATOM 619 C C . LEU A 1 82 ? 25.894 -14.511 -40.257 1.00 84.06 82 LEU A C 1
ATOM 621 O O . LEU A 1 82 ? 26.794 -14.747 -41.066 1.00 84.06 82 LEU A O 1
ATOM 625 N N . ALA A 1 83 ? 25.412 -13.283 -40.055 1.00 81.38 83 ALA A N 1
ATOM 626 C CA . ALA A 1 83 ? 26.019 -12.101 -40.640 1.00 81.38 83 ALA A CA 1
ATOM 627 C C . ALA A 1 83 ? 27.493 -11.954 -40.217 1.00 81.38 83 ALA A C 1
ATOM 629 O O . ALA A 1 83 ? 28.280 -11.413 -40.985 1.00 81.38 83 ALA A O 1
ATOM 630 N N . ALA A 1 84 ? 27.916 -12.522 -39.078 1.00 80.69 84 ALA A N 1
ATOM 631 C CA . ALA A 1 84 ? 29.331 -12.568 -38.701 1.00 80.69 84 ALA A CA 1
ATOM 632 C C . ALA A 1 84 ? 30.216 -13.240 -39.763 1.00 80.69 84 ALA A C 1
ATOM 634 O O . ALA A 1 84 ? 31.336 -12.800 -39.987 1.00 80.69 84 ALA A O 1
ATOM 635 N N . SER A 1 85 ? 29.712 -14.258 -40.471 1.00 77.25 85 SER A N 1
ATOM 636 C CA . SER A 1 85 ? 30.480 -14.945 -41.525 1.00 77.25 85 SER A CA 1
ATOM 637 C C . SER A 1 85 ? 30.753 -14.071 -42.755 1.00 77.25 85 SER A C 1
ATOM 639 O O . SER A 1 85 ? 31.660 -14.356 -43.536 1.00 77.25 85 SER A O 1
ATOM 641 N N . ALA A 1 86 ? 29.967 -13.006 -42.930 1.00 72.88 86 ALA A N 1
ATOM 642 C CA . ALA A 1 86 ? 30.158 -12.006 -43.970 1.00 72.88 86 ALA A CA 1
ATOM 643 C C . ALA A 1 86 ? 31.221 -10.959 -43.590 1.00 72.88 86 ALA A C 1
ATOM 645 O O . ALA A 1 86 ? 31.726 -10.262 -44.473 1.00 72.88 86 ALA A O 1
ATOM 646 N N . TYR A 1 87 ? 31.581 -10.856 -42.307 1.00 80.38 87 TYR A N 1
ATOM 647 C CA . TYR A 1 87 ? 32.645 -9.977 -41.843 1.00 80.38 87 TYR A CA 1
ATOM 648 C C . TYR A 1 87 ? 34.010 -10.623 -42.084 1.00 80.38 87 TYR A C 1
ATOM 650 O O . TYR A 1 87 ? 34.238 -11.785 -41.746 1.00 80.38 87 TYR A O 1
ATOM 658 N N . ARG A 1 88 ? 34.943 -9.866 -42.665 1.00 78.88 88 ARG A N 1
ATOM 659 C CA . ARG A 1 88 ? 36.325 -10.318 -42.842 1.00 78.88 88 ARG A CA 1
ATOM 660 C C . ARG A 1 88 ? 37.197 -9.662 -41.778 1.00 78.88 88 ARG A C 1
ATOM 662 O O . ARG A 1 88 ? 37.111 -8.457 -41.580 1.00 78.88 88 ARG A O 1
ATOM 669 N N . HIS A 1 89 ? 38.054 -10.433 -41.111 1.00 79.50 89 HIS A N 1
ATOM 670 C CA . HIS A 1 89 ? 38.956 -9.891 -40.086 1.00 79.50 89 HIS A CA 1
ATOM 671 C C . HIS A 1 89 ? 39.986 -8.890 -40.639 1.00 79.50 89 HIS A C 1
ATOM 673 O O . HIS A 1 89 ? 40.539 -8.109 -39.875 1.00 79.50 89 HIS A O 1
ATOM 679 N N . ASP A 1 90 ? 40.231 -8.901 -41.952 1.00 80.25 90 ASP A N 1
ATOM 680 C CA . ASP A 1 90 ? 41.071 -7.943 -42.677 1.00 80.25 90 ASP A CA 1
ATOM 681 C C . ASP A 1 90 ? 40.272 -6.762 -43.260 1.00 80.25 90 ASP A C 1
ATOM 683 O O . ASP A 1 90 ? 40.785 -6.024 -44.104 1.00 80.25 90 ASP A O 1
ATOM 687 N N . ALA A 1 91 ? 39.015 -6.580 -42.836 1.00 82.50 91 ALA A N 1
ATOM 688 C CA . ALA A 1 91 ? 38.172 -5.493 -43.306 1.00 82.50 91 ALA A CA 1
ATOM 689 C C . ALA A 1 91 ? 38.783 -4.127 -42.970 1.00 82.50 91 ALA A C 1
ATOM 691 O O . ALA A 1 91 ? 39.215 -3.870 -41.845 1.00 82.50 91 ALA A O 1
ATOM 692 N N . ASN A 1 92 ? 38.772 -3.221 -43.946 1.00 87.31 92 ASN A N 1
ATOM 693 C CA . ASN A 1 92 ? 39.150 -1.835 -43.701 1.00 87.31 92 ASN A CA 1
ATOM 694 C C . ASN A 1 92 ? 38.055 -1.093 -42.900 1.00 87.31 92 ASN A C 1
ATOM 696 O O . ASN A 1 92 ? 36.939 -1.584 -42.711 1.00 87.31 92 ASN A O 1
ATOM 700 N N . GLU A 1 93 ? 38.360 0.122 -42.443 1.00 87.12 93 GLU A N 1
ATOM 701 C CA . GLU A 1 93 ? 37.439 0.929 -41.629 1.00 87.12 93 GLU A CA 1
ATOM 702 C C . GLU A 1 93 ? 36.104 1.223 -42.341 1.00 87.12 93 GLU A C 1
ATOM 704 O O . GLU A 1 93 ? 35.052 1.315 -41.710 1.00 87.12 93 GLU A O 1
ATOM 709 N N . GLU A 1 94 ? 36.108 1.369 -43.666 1.00 86.81 94 GLU A N 1
ATOM 710 C CA . GLU A 1 94 ? 34.886 1.578 -44.449 1.00 86.81 94 GLU A CA 1
ATOM 711 C C . GLU A 1 94 ? 34.000 0.325 -44.471 1.00 86.81 94 GLU A C 1
ATOM 713 O O . GLU A 1 94 ? 32.800 0.413 -44.217 1.00 86.81 94 GLU A O 1
ATOM 718 N N . GLN A 1 95 ? 34.586 -0.852 -44.691 1.00 82.25 95 GLN A N 1
ATOM 719 C CA . GLN A 1 95 ? 33.884 -2.135 -44.660 1.00 82.25 95 GLN A CA 1
ATOM 720 C C . GLN A 1 95 ? 33.323 -2.438 -43.267 1.00 82.25 95 GLN A C 1
ATOM 722 O O . GLN A 1 95 ? 32.179 -2.879 -43.158 1.00 82.25 95 GLN A O 1
ATOM 727 N N . ALA A 1 96 ? 34.078 -2.145 -42.205 1.00 86.38 96 ALA A N 1
ATOM 728 C CA . ALA A 1 96 ? 33.595 -2.266 -40.832 1.00 86.38 96 ALA A CA 1
ATOM 729 C C . ALA A 1 96 ? 32.405 -1.328 -40.559 1.00 86.38 96 ALA A C 1
ATOM 731 O O . ALA A 1 96 ? 31.401 -1.756 -39.989 1.00 86.38 96 ALA A O 1
ATOM 732 N N . ARG A 1 97 ? 32.461 -0.076 -41.038 1.00 87.00 97 ARG A N 1
ATOM 733 C CA . ARG A 1 97 ? 31.345 0.883 -40.933 1.00 87.00 97 ARG A CA 1
ATOM 734 C C . ARG A 1 97 ? 30.109 0.444 -41.717 1.00 87.00 97 ARG A C 1
ATOM 736 O O . ARG A 1 97 ? 28.995 0.559 -41.209 1.00 87.00 97 ARG A O 1
ATOM 743 N N . LEU A 1 98 ? 30.279 -0.074 -42.934 1.00 83.62 98 LEU A N 1
ATOM 744 C CA . LEU A 1 98 ? 29.172 -0.612 -43.732 1.00 83.62 98 LEU A CA 1
ATOM 745 C C . LEU A 1 98 ? 28.538 -1.834 -43.060 1.00 83.62 98 LEU A C 1
ATOM 747 O O . LEU A 1 98 ? 27.312 -1.933 -43.012 1.00 83.62 98 LEU A O 1
ATOM 751 N N . PHE A 1 99 ? 29.356 -2.725 -42.495 1.00 84.88 99 PHE A N 1
ATOM 752 C CA . PHE A 1 99 ? 28.880 -3.877 -41.734 1.00 84.88 99 PHE A CA 1
ATOM 753 C C . PHE A 1 99 ? 28.068 -3.446 -40.508 1.00 84.88 99 PHE A C 1
ATOM 755 O O . PHE A 1 99 ? 26.938 -3.895 -40.339 1.00 84.88 99 PHE A O 1
ATOM 762 N N . ALA A 1 100 ? 28.586 -2.511 -39.709 1.00 89.25 100 ALA A N 1
ATOM 763 C CA . ALA A 1 100 ? 27.876 -1.938 -38.569 1.00 89.25 100 ALA A CA 1
ATOM 764 C C . ALA A 1 100 ? 26.515 -1.343 -38.975 1.00 89.25 100 ALA A C 1
ATOM 766 O O . ALA A 1 100 ? 25.492 -1.669 -38.376 1.00 89.25 100 ALA A O 1
ATOM 767 N N . ARG A 1 101 ? 26.467 -0.538 -40.045 1.00 87.19 101 ARG A N 1
ATOM 768 C CA . ARG A 1 101 ? 25.209 0.024 -40.571 1.00 87.19 101 ARG A CA 1
ATOM 769 C C . ARG A 1 101 ? 24.217 -1.050 -41.008 1.00 87.19 101 ARG A C 1
ATOM 771 O O . ARG A 1 101 ? 23.026 -0.916 -40.741 1.00 87.19 101 ARG A O 1
ATOM 778 N N . LEU A 1 102 ? 24.692 -2.119 -41.650 1.00 83.25 102 LEU A N 1
ATOM 779 C CA . LEU A 1 102 ? 23.838 -3.243 -42.028 1.00 83.25 102 LEU A CA 1
ATOM 780 C C . LEU A 1 102 ? 23.241 -3.914 -40.789 1.00 83.25 102 LEU A C 1
ATOM 782 O O . LEU A 1 102 ? 22.029 -4.100 -40.728 1.00 83.25 102 LEU A O 1
ATOM 786 N N . ILE A 1 103 ? 24.074 -4.254 -39.803 1.00 87.81 103 ILE A N 1
ATOM 787 C CA . ILE A 1 103 ? 23.619 -4.915 -38.576 1.00 87.81 103 ILE A CA 1
ATOM 788 C C . ILE A 1 103 ? 22.612 -4.039 -37.823 1.00 87.81 103 ILE A C 1
ATOM 790 O O . ILE A 1 103 ? 21.554 -4.536 -37.436 1.00 87.81 103 ILE A O 1
ATOM 794 N N . GLN A 1 104 ? 22.878 -2.736 -37.693 1.00 90.25 104 GLN A N 1
ATOM 795 C CA . GLN A 1 104 ? 21.944 -1.776 -37.097 1.00 90.25 104 GLN A CA 1
ATOM 796 C C . GLN A 1 104 ? 20.594 -1.778 -37.824 1.00 90.25 104 GLN A C 1
ATOM 798 O O . GLN A 1 104 ? 19.536 -1.878 -37.202 1.00 90.25 104 GLN A O 1
ATOM 803 N N . ALA A 1 105 ? 20.618 -1.716 -39.157 1.00 84.62 105 ALA A N 1
ATOM 804 C CA . ALA A 1 105 ? 19.404 -1.688 -39.958 1.00 84.62 105 ALA A CA 1
ATOM 805 C C . ALA A 1 105 ? 18.596 -2.993 -39.822 1.00 84.62 105 ALA A C 1
ATOM 807 O O . ALA A 1 105 ? 17.365 -2.944 -39.750 1.00 84.62 105 ALA A O 1
ATOM 808 N N . VAL A 1 106 ? 19.261 -4.150 -39.710 1.00 83.94 106 VAL A N 1
ATOM 809 C CA . VAL A 1 106 ? 18.600 -5.438 -39.429 1.00 83.94 106 VAL A CA 1
ATOM 810 C C . VAL A 1 106 ? 17.986 -5.455 -38.026 1.00 83.94 106 VAL A C 1
ATOM 812 O O . VAL A 1 106 ? 16.836 -5.866 -37.875 1.00 83.94 106 VAL A O 1
ATOM 815 N N . PHE A 1 107 ? 18.694 -4.970 -37.003 1.00 90.25 107 PHE A N 1
ATOM 816 C CA . PHE A 1 107 ? 18.146 -4.859 -35.647 1.00 90.25 107 PHE A CA 1
ATOM 817 C C . PHE A 1 107 ? 16.895 -3.985 -35.605 1.00 90.25 107 PHE A C 1
ATOM 819 O O . PHE A 1 107 ? 15.860 -4.425 -35.109 1.00 90.25 107 PHE A O 1
ATOM 826 N N . ARG A 1 108 ? 16.960 -2.786 -36.188 1.00 90.69 108 ARG A N 1
ATOM 827 C CA . ARG A 1 108 ? 15.848 -1.831 -36.218 1.00 90.69 108 ARG A CA 1
ATOM 828 C C . ARG A 1 108 ? 14.628 -2.373 -36.957 1.00 90.69 108 ARG A C 1
ATOM 830 O O . ARG A 1 108 ? 13.512 -2.299 -36.448 1.00 90.69 108 ARG A O 1
ATOM 837 N N . THR A 1 109 ? 14.823 -2.930 -38.154 1.00 82.94 109 THR A N 1
ATOM 838 C CA . THR A 1 109 ? 13.728 -3.542 -38.931 1.00 82.94 109 THR A CA 1
ATOM 839 C C . THR A 1 109 ? 13.075 -4.689 -38.167 1.00 82.94 109 THR A C 1
ATOM 841 O O . THR A 1 109 ? 11.849 -4.763 -38.083 1.00 82.94 109 THR A O 1
ATOM 844 N N . THR A 1 110 ? 13.889 -5.529 -37.531 1.00 88.50 110 THR A N 1
ATOM 845 C CA . THR A 1 110 ? 13.405 -6.653 -36.730 1.00 88.50 110 THR A CA 1
ATOM 846 C C . THR A 1 110 ? 12.678 -6.189 -35.469 1.00 88.50 110 THR A C 1
ATOM 848 O O . THR A 1 110 ? 11.629 -6.738 -35.155 1.00 88.50 110 THR A O 1
ATOM 851 N N . ALA A 1 111 ? 13.171 -5.160 -34.773 1.00 92.25 111 ALA A N 1
ATOM 852 C CA . ALA A 1 111 ? 12.510 -4.580 -33.603 1.00 92.25 111 ALA A CA 1
ATOM 853 C C . ALA A 1 111 ? 11.149 -3.961 -33.959 1.00 92.25 111 ALA A C 1
ATOM 855 O O . ALA A 1 111 ? 10.177 -4.131 -33.226 1.00 92.25 111 ALA A O 1
ATOM 856 N N . ARG A 1 112 ? 11.037 -3.309 -35.122 1.00 88.19 112 ARG A N 1
ATOM 857 C CA . ARG A 1 112 ? 9.754 -2.792 -35.626 1.00 88.19 112 ARG A CA 1
ATOM 858 C C . ARG A 1 112 ? 8.767 -3.897 -35.953 1.00 88.19 112 ARG A C 1
ATOM 860 O O . ARG A 1 112 ? 7.623 -3.818 -35.518 1.00 88.19 112 ARG A O 1
ATOM 867 N N . ALA A 1 113 ? 9.206 -4.927 -36.675 1.00 85.75 113 ALA A N 1
ATOM 868 C CA . ALA A 1 113 ? 8.373 -6.096 -36.937 1.00 85.75 113 ALA A CA 1
ATOM 869 C C . ALA A 1 113 ? 7.939 -6.753 -35.616 1.00 85.75 113 ALA A C 1
ATOM 871 O O . ALA A 1 113 ? 6.765 -7.042 -35.417 1.00 85.75 113 ALA A O 1
ATOM 872 N N . TRP A 1 114 ? 8.863 -6.895 -34.666 1.00 92.19 114 TRP A N 1
ATOM 873 C CA . TRP A 1 114 ? 8.575 -7.431 -33.341 1.00 92.19 114 TRP A CA 1
ATOM 874 C C . TRP A 1 114 ? 7.470 -6.651 -32.619 1.00 92.19 114 TRP A C 1
ATOM 876 O O . TRP A 1 114 ? 6.498 -7.254 -32.164 1.00 92.19 114 TRP A O 1
ATOM 886 N N . VAL A 1 115 ? 7.580 -5.319 -32.555 1.00 92.56 115 VAL A N 1
ATOM 887 C CA . VAL A 1 115 ? 6.564 -4.449 -31.943 1.00 92.56 115 VAL A CA 1
ATOM 888 C C . VAL A 1 115 ? 5.237 -4.529 -32.690 1.00 92.56 115 VAL A C 1
ATOM 890 O O . VAL A 1 115 ? 4.211 -4.707 -32.048 1.00 92.56 115 VAL A O 1
ATOM 893 N N . ALA A 1 116 ? 5.240 -4.462 -34.022 1.00 87.88 116 ALA A N 1
ATOM 894 C CA . ALA A 1 116 ? 4.020 -4.527 -34.826 1.00 87.88 116 ALA A CA 1
ATOM 895 C C . ALA A 1 116 ? 3.249 -5.842 -34.621 1.00 87.88 116 ALA A C 1
ATOM 897 O O . ALA A 1 116 ? 2.023 -5.839 -34.569 1.00 87.88 116 ALA A O 1
ATOM 898 N N . GLY A 1 117 ? 3.965 -6.959 -34.477 1.00 87.44 117 GLY A N 1
ATOM 899 C CA . GLY A 1 117 ? 3.353 -8.261 -34.233 1.00 87.44 117 GLY A CA 1
ATOM 900 C C . GLY A 1 117 ? 2.952 -8.511 -32.772 1.00 87.44 117 GLY A C 1
ATOM 901 O O . GLY A 1 117 ? 1.984 -9.218 -32.514 1.00 87.44 117 GLY A O 1
ATOM 902 N N . THR A 1 118 ? 3.669 -7.933 -31.804 1.00 93.31 118 THR A N 1
ATOM 903 C CA . THR A 1 118 ? 3.418 -8.155 -30.363 1.00 93.31 118 THR A CA 1
ATOM 904 C C . THR A 1 118 ? 2.420 -7.148 -29.780 1.00 93.31 118 THR A C 1
ATOM 906 O O . THR A 1 118 ? 1.634 -7.493 -28.896 1.00 93.31 118 THR A O 1
ATOM 909 N N . TYR A 1 119 ? 2.444 -5.913 -30.286 1.00 93.94 119 TYR A N 1
ATOM 910 C CA . TYR A 1 119 ? 1.673 -4.757 -29.824 1.00 93.94 119 TYR A CA 1
ATOM 911 C C . TYR A 1 119 ? 1.004 -4.044 -31.016 1.00 93.94 119 TYR A C 1
ATOM 913 O O . TYR A 1 119 ? 1.366 -2.914 -31.360 1.00 93.94 119 TYR A O 1
ATOM 921 N N . PRO A 1 120 ? 0.018 -4.683 -31.675 1.00 88.56 120 PRO A N 1
ATOM 922 C CA . PRO A 1 120 ? -0.603 -4.152 -32.893 1.00 88.56 120 PRO A CA 1
ATOM 923 C C . PRO A 1 120 ? -1.211 -2.745 -32.745 1.00 88.56 120 PRO A C 1
ATOM 925 O O . PRO A 1 120 ? -1.324 -2.021 -33.734 1.00 88.56 120 PRO A O 1
ATOM 928 N N . ILE A 1 121 ? -1.522 -2.298 -31.520 1.00 89.62 121 ILE A N 1
ATOM 929 C CA . ILE A 1 121 ? -2.009 -0.934 -31.249 1.00 89.62 121 ILE A CA 1
ATOM 930 C C . ILE A 1 121 ? -1.003 0.163 -31.650 1.00 89.62 121 ILE A C 1
ATOM 932 O O . ILE A 1 121 ? -1.400 1.303 -31.858 1.00 89.62 121 ILE A O 1
ATOM 936 N N . HIS A 1 122 ? 0.287 -0.176 -31.777 1.00 88.88 122 HIS A N 1
ATOM 937 C CA . HIS A 1 122 ? 1.380 0.752 -32.092 1.00 88.88 122 HIS A CA 1
ATOM 938 C C . HIS A 1 122 ? 1.842 0.699 -33.557 1.00 88.88 122 HIS A C 1
ATOM 940 O O . HIS A 1 122 ? 2.841 1.328 -33.927 1.00 88.88 122 HIS A O 1
ATOM 946 N N . VAL A 1 123 ? 1.137 -0.038 -34.423 1.00 82.38 123 VAL A N 1
ATOM 947 C CA . VAL A 1 123 ? 1.488 -0.148 -35.850 1.00 82.38 123 VAL A CA 1
ATOM 948 C C . VAL A 1 123 ? 1.425 1.216 -36.543 1.00 82.38 123 VAL A C 1
ATOM 950 O O . VAL A 1 123 ? 2.329 1.552 -37.307 1.00 82.38 123 VAL A O 1
ATOM 953 N N . SER A 1 124 ? 0.423 2.048 -36.233 1.00 77.38 124 SER A N 1
ATOM 954 C CA . SER A 1 124 ? 0.313 3.413 -36.775 1.00 77.38 124 SER A CA 1
ATOM 955 C C . SER A 1 124 ? 1.520 4.283 -36.431 1.00 77.38 124 SER A C 1
ATOM 957 O O . SER A 1 124 ? 1.985 5.054 -37.268 1.00 77.38 124 SER A O 1
ATOM 959 N N . ASP A 1 125 ? 2.064 4.113 -35.226 1.00 76.94 125 ASP A N 1
ATOM 960 C CA . ASP A 1 125 ? 3.167 4.925 -34.707 1.00 76.94 125 ASP A CA 1
ATOM 961 C C . ASP A 1 125 ? 4.509 4.546 -35.348 1.00 76.94 125 ASP A C 1
ATOM 963 O O . ASP A 1 125 ? 5.460 5.324 -35.333 1.00 76.94 125 ASP A O 1
ATOM 967 N N . THR A 1 126 ? 4.603 3.335 -35.905 1.00 77.25 126 THR A N 1
ATOM 968 C CA . THR A 1 126 ? 5.839 2.774 -36.472 1.00 77.25 126 THR A CA 1
ATOM 969 C C . THR A 1 126 ? 5.817 2.676 -38.002 1.00 77.25 126 THR A C 1
ATOM 971 O O . THR A 1 126 ? 6.881 2.569 -38.621 1.00 77.25 126 THR A O 1
ATOM 974 N N . ALA A 1 127 ? 4.643 2.775 -38.638 1.00 72.94 127 ALA A N 1
ATOM 975 C CA . ALA A 1 127 ? 4.461 2.590 -40.079 1.00 72.94 127 ALA A CA 1
ATOM 976 C C . ALA A 1 127 ? 5.245 3.575 -40.976 1.00 72.94 127 ALA A C 1
ATOM 978 O O . ALA A 1 127 ? 5.901 3.101 -41.911 1.00 72.94 127 ALA A O 1
ATOM 979 N N . PRO A 1 128 ? 5.268 4.905 -40.726 1.00 71.81 128 PRO A N 1
ATOM 980 C CA . PRO A 1 128 ? 6.030 5.837 -41.567 1.00 71.81 128 PRO A CA 1
ATOM 981 C C . PRO A 1 128 ? 7.530 5.522 -41.568 1.00 71.81 128 PRO A C 1
ATOM 983 O O . PRO A 1 128 ? 8.202 5.587 -42.598 1.00 71.81 128 PRO A O 1
ATOM 986 N N . ALA A 1 129 ? 8.039 5.110 -40.408 1.00 69.06 129 ALA A N 1
ATOM 987 C CA . ALA A 1 129 ? 9.435 4.766 -40.230 1.00 69.06 129 ALA A CA 1
ATOM 988 C C . ALA A 1 129 ? 9.771 3.395 -40.856 1.00 69.06 129 ALA A C 1
ATOM 990 O O . ALA A 1 129 ? 10.878 3.202 -41.363 1.00 69.06 129 ALA A O 1
ATOM 991 N N . ALA A 1 130 ? 8.840 2.433 -40.859 1.00 64.94 130 ALA A N 1
ATOM 992 C CA . ALA A 1 130 ? 9.048 1.103 -41.440 1.00 64.94 130 ALA A CA 1
ATOM 993 C C . ALA A 1 130 ? 9.441 1.167 -42.929 1.00 64.94 130 ALA A C 1
ATOM 995 O O . ALA A 1 130 ? 10.498 0.655 -43.298 1.00 64.94 130 ALA A O 1
ATOM 996 N N . ALA A 1 131 ? 8.678 1.896 -43.753 1.00 68.31 131 ALA A N 1
ATOM 997 C CA . ALA A 1 131 ? 8.942 2.023 -45.193 1.00 68.31 131 ALA A CA 1
ATOM 998 C C . ALA A 1 131 ? 10.319 2.640 -45.505 1.00 68.31 131 ALA A C 1
ATOM 1000 O O . ALA A 1 131 ? 11.000 2.266 -46.461 1.00 68.31 131 ALA A O 1
ATOM 1001 N N . GLN A 1 132 ? 10.760 3.590 -44.682 1.00 68.00 132 GLN A N 1
ATOM 1002 C CA . GLN A 1 132 ? 12.068 4.219 -44.836 1.00 68.00 132 GLN A CA 1
ATOM 1003 C C . GLN A 1 132 ? 13.208 3.300 -44.382 1.00 68.00 132 GLN A C 1
ATOM 1005 O O . GLN A 1 132 ? 14.293 3.337 -44.967 1.00 68.00 132 GLN A O 1
ATOM 1010 N N . SER A 1 133 ? 12.981 2.480 -43.351 1.00 64.94 133 SER A N 1
ATOM 1011 C CA . SER A 1 133 ? 13.978 1.519 -42.876 1.00 64.94 133 SER A CA 1
ATOM 1012 C C . SER A 1 133 ? 14.230 0.431 -43.909 1.00 64.94 133 SER A C 1
ATOM 1014 O O . SER A 1 133 ? 15.383 0.060 -44.109 1.00 64.94 133 SER A O 1
ATOM 1016 N N . ASP A 1 134 ? 13.189 -0.009 -44.616 1.00 63.94 134 ASP A N 1
ATOM 1017 C CA . ASP A 1 134 ? 13.328 -0.919 -45.758 1.00 63.94 134 ASP A CA 1
ATOM 1018 C C . ASP A 1 134 ? 14.215 -0.313 -46.835 1.00 63.94 134 ASP A C 1
ATOM 1020 O O . ASP A 1 134 ? 15.177 -0.923 -47.299 1.00 63.94 134 ASP A O 1
ATOM 1024 N N . ALA A 1 135 ? 13.927 0.934 -47.207 1.00 68.81 135 ALA A N 1
ATOM 1025 C CA . ALA A 1 135 ? 14.721 1.631 -48.202 1.00 68.81 135 ALA A CA 1
ATOM 1026 C C . ALA A 1 135 ? 16.190 1.772 -47.754 1.00 68.81 135 ALA A C 1
ATOM 1028 O O . ALA A 1 135 ? 17.093 1.670 -48.583 1.00 68.81 135 ALA A O 1
ATOM 1029 N N . ALA A 1 136 ? 16.446 1.974 -46.457 1.00 66.88 136 ALA A N 1
ATOM 1030 C CA . ALA A 1 136 ? 17.796 2.030 -45.901 1.00 66.88 136 ALA A CA 1
ATOM 1031 C C . ALA A 1 136 ? 18.513 0.672 -45.969 1.00 66.88 136 ALA A C 1
ATOM 1033 O O . ALA A 1 136 ? 19.628 0.617 -46.483 1.00 66.88 136 ALA A O 1
ATOM 1034 N N . VAL A 1 137 ? 17.865 -0.421 -45.541 1.00 63.84 137 VAL A N 1
ATOM 1035 C CA . VAL A 1 137 ? 18.421 -1.786 -45.636 1.00 63.84 137 VAL A CA 1
ATOM 1036 C C . VAL A 1 137 ? 18.781 -2.119 -47.082 1.00 63.84 137 VAL A C 1
ATOM 1038 O O . VAL A 1 137 ? 19.894 -2.576 -47.340 1.00 63.84 137 VAL A O 1
ATOM 1041 N N . ALA A 1 138 ? 17.877 -1.844 -48.029 1.00 66.06 138 ALA A N 1
ATOM 1042 C CA . ALA A 1 138 ? 18.117 -2.082 -49.451 1.00 66.06 138 ALA A CA 1
ATOM 1043 C C . ALA A 1 138 ? 19.361 -1.342 -49.958 1.00 66.06 138 ALA A C 1
ATOM 1045 O O . ALA A 1 138 ? 20.233 -1.965 -50.561 1.00 66.06 138 ALA A O 1
ATOM 1046 N N . ARG A 1 139 ? 19.473 -0.038 -49.664 1.00 70.94 139 ARG A N 1
ATOM 1047 C CA . ARG A 1 139 ? 20.620 0.787 -50.075 1.00 70.94 139 ARG A CA 1
ATOM 1048 C C . ARG A 1 139 ? 21.930 0.300 -49.465 1.00 70.94 139 ARG A C 1
ATOM 1050 O O . ARG A 1 139 ? 22.930 0.202 -50.169 1.00 70.94 139 ARG A O 1
ATOM 1057 N N . THR A 1 140 ? 21.947 -0.012 -48.168 1.00 63.59 140 THR A N 1
ATOM 1058 C CA . THR A 1 140 ? 23.160 -0.493 -47.492 1.00 63.59 140 THR A CA 1
ATOM 1059 C C . THR A 1 140 ? 23.601 -1.839 -48.049 1.00 63.59 140 THR A C 1
ATOM 1061 O O . THR A 1 140 ? 24.787 -2.051 -48.291 1.00 63.59 140 THR A O 1
ATOM 1064 N N . ALA A 1 141 ? 22.659 -2.742 -48.297 1.00 61.97 141 ALA A N 1
ATOM 1065 C CA . ALA A 1 141 ? 22.983 -4.049 -48.830 1.00 61.97 141 ALA A CA 1
ATOM 1066 C C . ALA A 1 141 ? 23.419 -3.994 -50.307 1.00 61.97 141 ALA A C 1
ATOM 1068 O O . ALA A 1 141 ? 24.347 -4.708 -50.686 1.00 61.97 141 ALA A O 1
ATOM 1069 N N . GLU A 1 142 ? 22.839 -3.104 -51.119 1.00 66.12 142 GLU A N 1
ATOM 1070 C CA . GLU A 1 142 ? 23.319 -2.807 -52.475 1.00 66.12 142 GLU A CA 1
ATOM 1071 C C . GLU A 1 142 ? 24.745 -2.236 -52.452 1.00 66.12 142 GLU A C 1
ATOM 1073 O O . GLU A 1 142 ? 25.607 -2.701 -53.199 1.00 66.12 142 GLU A O 1
ATOM 1078 N N . ALA A 1 143 ? 25.038 -1.306 -51.536 1.00 64.56 143 ALA A N 1
ATOM 1079 C CA . ALA A 1 143 ? 26.380 -0.755 -51.355 1.00 64.56 143 ALA A CA 1
ATOM 1080 C C . ALA A 1 143 ? 27.401 -1.826 -50.932 1.00 64.56 143 ALA A C 1
ATOM 1082 O O . ALA A 1 143 ? 28.509 -1.866 -51.465 1.00 64.56 143 ALA A O 1
ATOM 1083 N N . ILE A 1 144 ? 27.028 -2.739 -50.027 1.00 59.69 144 ILE A N 1
ATOM 1084 C CA . ILE A 1 144 ? 27.879 -3.870 -49.625 1.00 59.69 144 ILE A CA 1
ATOM 1085 C C . ILE A 1 144 ? 28.110 -4.821 -50.799 1.00 59.69 144 ILE A C 1
ATOM 1087 O O . ILE A 1 144 ? 29.243 -5.247 -51.019 1.00 59.69 144 ILE A O 1
ATOM 1091 N N . ALA A 1 145 ? 27.072 -5.137 -51.576 1.00 59.19 145 ALA A N 1
ATOM 1092 C CA . ALA A 1 145 ? 27.206 -5.973 -52.764 1.00 59.19 145 ALA A CA 1
ATOM 1093 C C . ALA A 1 145 ? 28.130 -5.324 -53.808 1.00 59.19 145 ALA A C 1
ATOM 1095 O O . ALA A 1 145 ? 28.990 -6.005 -54.369 1.00 59.19 145 ALA A O 1
ATOM 1096 N N . ALA A 1 146 ? 28.017 -4.010 -54.018 1.00 64.38 146 ALA A N 1
ATOM 1097 C CA . ALA A 1 146 ? 28.894 -3.250 -54.903 1.00 64.38 146 ALA A CA 1
ATOM 1098 C C . ALA A 1 146 ? 30.350 -3.235 -54.400 1.00 64.38 146 ALA A C 1
ATOM 1100 O O . ALA A 1 146 ? 31.262 -3.528 -55.174 1.00 64.38 146 ALA A O 1
ATOM 1101 N N . ALA A 1 147 ? 30.578 -2.975 -53.109 1.00 57.62 147 ALA A N 1
ATOM 1102 C CA . ALA A 1 147 ? 31.909 -2.999 -52.497 1.00 57.62 147 ALA A CA 1
ATOM 1103 C C . ALA A 1 147 ? 32.544 -4.399 -52.570 1.00 57.62 147 ALA A C 1
ATOM 1105 O O . ALA A 1 147 ? 33.701 -4.545 -52.964 1.00 57.62 147 ALA A O 1
ATOM 1106 N N . ALA A 1 148 ? 31.770 -5.448 -52.279 1.00 55.06 148 ALA A N 1
ATOM 1107 C CA . ALA A 1 148 ? 32.211 -6.832 -52.404 1.00 55.06 148 ALA A CA 1
ATOM 1108 C C . ALA A 1 148 ? 32.528 -7.202 -53.862 1.00 55.06 148 ALA A C 1
ATOM 1110 O O . ALA A 1 148 ? 33.522 -7.882 -54.115 1.00 55.06 148 ALA A O 1
ATOM 1111 N N . ALA A 1 149 ? 31.733 -6.737 -54.831 1.00 58.88 149 ALA A N 1
ATOM 1112 C CA . ALA A 1 149 ? 32.003 -6.937 -56.253 1.00 58.88 149 ALA A CA 1
ATOM 1113 C C . ALA A 1 149 ? 33.302 -6.241 -56.693 1.00 58.88 149 ALA A C 1
ATOM 1115 O O . ALA A 1 149 ? 34.077 -6.843 -57.436 1.00 58.88 149 ALA A O 1
ATOM 1116 N N . GLN A 1 150 ? 33.577 -5.031 -56.193 1.00 61.38 150 GLN A N 1
ATOM 1117 C CA . GLN A 1 150 ? 34.829 -4.304 -56.440 1.00 61.38 150 GLN A CA 1
ATOM 1118 C C . GLN A 1 150 ? 36.037 -5.022 -55.817 1.00 61.38 150 GLN A C 1
ATOM 1120 O O . GLN A 1 150 ? 37.027 -5.269 -56.505 1.00 61.38 150 GLN A O 1
ATOM 1125 N N . SER A 1 151 ? 35.949 -5.457 -54.555 1.00 52.75 151 SER A N 1
ATOM 1126 C CA . SER A 1 151 ? 37.019 -6.233 -53.905 1.00 52.75 151 SER A CA 1
ATOM 1127 C C . SER A 1 151 ? 37.252 -7.592 -54.580 1.00 52.75 151 SER A C 1
ATOM 1129 O O . SER A 1 151 ? 38.394 -8.012 -54.769 1.00 52.75 151 SER A O 1
ATOM 1131 N N . ALA A 1 152 ? 36.183 -8.264 -55.018 1.00 52.03 152 ALA A N 1
ATOM 1132 C CA . ALA A 1 152 ? 36.260 -9.529 -55.747 1.00 52.03 152 ALA A CA 1
ATOM 1133 C C . ALA A 1 152 ? 36.698 -9.361 -57.212 1.00 52.03 152 ALA A C 1
ATOM 1135 O O . ALA A 1 152 ? 37.042 -10.347 -57.863 1.00 52.03 152 ALA A O 1
ATOM 1136 N N . ALA A 1 153 ? 36.636 -8.155 -57.782 1.00 54.81 153 ALA A N 1
ATOM 1137 C CA . ALA A 1 153 ? 37.272 -7.846 -59.063 1.00 54.81 153 ALA A CA 1
ATOM 1138 C C . ALA A 1 153 ? 38.798 -7.716 -58.907 1.00 54.81 153 ALA A C 1
ATOM 1140 O O . ALA A 1 153 ? 39.526 -8.023 -59.845 1.00 54.81 153 ALA A O 1
ATOM 1141 N N . ALA A 1 154 ? 39.274 -7.352 -57.710 1.00 52.03 154 ALA A N 1
ATOM 1142 C CA . ALA A 1 154 ? 40.695 -7.273 -57.374 1.00 52.03 154 ALA A CA 1
ATOM 1143 C C . ALA A 1 154 ? 41.305 -8.609 -56.895 1.00 52.03 154 ALA A C 1
ATOM 1145 O O . ALA A 1 154 ? 42.511 -8.806 -57.006 1.00 52.03 154 ALA A O 1
ATOM 1146 N N . THR A 1 155 ? 40.497 -9.547 -56.386 1.00 48.31 155 THR A N 1
ATOM 1147 C CA . THR A 1 155 ? 40.951 -10.865 -55.900 1.00 48.31 155 THR A CA 1
ATOM 1148 C C . THR A 1 155 ? 39.976 -11.960 -56.343 1.00 48.31 155 THR A C 1
ATOM 1150 O O . THR A 1 155 ? 38.823 -11.999 -55.920 1.00 48.31 155 THR A O 1
ATOM 1153 N N . ALA A 1 156 ? 40.402 -12.830 -57.262 1.00 34.97 156 ALA A N 1
ATOM 1154 C CA . ALA A 1 156 ? 39.523 -13.811 -57.895 1.00 34.97 156 ALA A CA 1
ATOM 1155 C C . ALA A 1 156 ? 38.989 -14.890 -56.928 1.00 34.97 156 ALA A C 1
ATOM 1157 O O . ALA A 1 156 ? 39.740 -15.498 -56.169 1.00 34.97 156 ALA A O 1
ATOM 1158 N N . GLY A 1 157 ? 37.684 -15.168 -57.057 1.00 42.38 157 GLY A N 1
ATOM 1159 C CA . GLY A 1 157 ? 36.952 -16.304 -56.488 1.00 42.38 157 GLY A CA 1
ATOM 1160 C C . GLY A 1 157 ? 35.423 -16.129 -56.637 1.00 42.38 157 GLY A C 1
ATOM 1161 O O . GLY A 1 157 ? 34.833 -15.379 -55.862 1.00 42.38 157 GLY A O 1
ATOM 1162 N N . PRO A 1 158 ? 34.742 -16.779 -57.608 1.00 42.66 158 PRO A N 1
ATOM 1163 C CA . PRO A 1 158 ? 33.320 -16.539 -57.924 1.00 42.66 158 PRO A CA 1
ATOM 1164 C C . PRO A 1 158 ? 32.314 -16.919 -56.815 1.00 42.66 158 PRO A C 1
ATOM 1166 O O . PRO A 1 158 ? 31.183 -16.437 -56.830 1.00 42.66 158 PRO A O 1
ATOM 1169 N N . LEU A 1 159 ? 32.719 -17.715 -55.819 1.00 41.66 159 LEU A N 1
ATOM 1170 C CA . LEU A 1 159 ? 31.867 -18.181 -54.711 1.00 41.66 159 LEU A CA 1
ATOM 1171 C C . LEU A 1 159 ? 31.506 -17.092 -53.678 1.00 41.66 159 LEU A C 1
ATOM 1173 O O . LEU A 1 159 ? 30.465 -17.179 -53.026 1.00 41.66 159 LEU A O 1
ATOM 1177 N N . THR A 1 160 ? 32.312 -16.037 -53.546 1.00 46.66 160 THR A N 1
ATOM 1178 C CA . THR A 1 160 ? 32.090 -14.978 -52.541 1.00 46.66 160 THR A CA 1
ATOM 1179 C C . THR A 1 160 ? 31.043 -13.952 -52.992 1.00 46.66 160 THR A C 1
ATOM 1181 O O . THR A 1 160 ? 30.369 -13.346 -52.162 1.00 46.66 160 THR A O 1
ATOM 1184 N N . ARG A 1 161 ? 30.856 -13.785 -54.313 1.00 41.94 161 ARG A N 1
ATOM 1185 C CA . ARG A 1 161 ? 29.976 -12.754 -54.900 1.00 41.94 161 ARG A CA 1
ATOM 1186 C C . ARG A 1 161 ? 28.479 -13.030 -54.707 1.00 41.94 161 ARG A C 1
ATOM 1188 O O . ARG A 1 161 ? 27.706 -12.087 -54.607 1.00 41.94 161 ARG A O 1
ATOM 1195 N N . VAL A 1 162 ? 28.065 -14.297 -54.639 1.00 44.19 162 VAL A N 1
ATOM 1196 C CA . VAL A 1 162 ? 26.638 -14.691 -54.576 1.00 44.19 162 VAL A CA 1
ATOM 1197 C C . VAL A 1 162 ? 26.126 -14.793 -53.132 1.00 44.19 162 VAL A C 1
ATOM 1199 O O . VAL A 1 162 ? 24.953 -14.545 -52.856 1.00 44.19 162 VAL A O 1
ATOM 1202 N N . THR A 1 163 ? 27.011 -15.102 -52.186 1.00 46.09 163 THR A N 1
ATOM 1203 C CA . THR A 1 163 ? 26.633 -15.468 -50.813 1.00 46.09 163 THR A CA 1
ATOM 1204 C C . THR A 1 163 ? 26.303 -14.240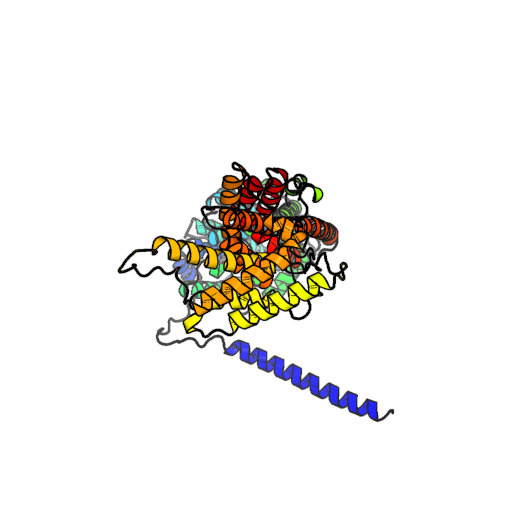 -49.948 1.00 46.09 163 THR A C 1
ATOM 1206 O O . THR A 1 163 ? 25.303 -14.240 -49.239 1.00 46.09 163 THR A O 1
ATOM 1209 N N . LEU A 1 164 ? 27.062 -13.145 -50.073 1.00 44.22 164 LEU A N 1
ATOM 1210 C CA . LEU A 1 164 ? 26.861 -11.914 -49.287 1.00 44.22 164 LEU A CA 1
ATOM 1211 C C . LEU A 1 164 ? 25.600 -11.124 -49.684 1.00 44.22 164 LEU A C 1
ATOM 1213 O O . LEU A 1 164 ? 24.869 -10.660 -48.811 1.00 44.22 164 LEU A O 1
ATOM 1217 N N . ALA A 1 165 ? 25.299 -11.021 -50.982 1.00 40.75 165 ALA A N 1
ATOM 1218 C CA . ALA A 1 165 ? 24.106 -10.319 -51.468 1.00 40.75 165 ALA A CA 1
ATOM 1219 C C . ALA A 1 165 ? 22.797 -11.054 -51.106 1.00 40.75 165 ALA A C 1
ATOM 1221 O O . ALA A 1 165 ? 21.774 -10.422 -50.853 1.00 40.75 165 ALA A O 1
ATOM 1222 N N . SER A 1 166 ? 22.838 -12.389 -51.019 1.00 44.84 166 SER A N 1
ATOM 1223 C CA . SER A 1 166 ? 21.659 -13.222 -50.736 1.00 44.84 166 SER A CA 1
ATOM 1224 C C . SER A 1 166 ? 21.320 -13.306 -49.239 1.00 44.84 166 SER A C 1
ATOM 1226 O O . SER A 1 166 ? 20.146 -13.401 -48.883 1.00 44.84 166 SER A O 1
ATOM 1228 N N . ILE A 1 167 ? 22.328 -13.246 -48.357 1.00 47.22 167 ILE A N 1
ATOM 1229 C CA . ILE A 1 167 ? 22.155 -13.336 -46.893 1.00 47.22 167 ILE A CA 1
ATOM 1230 C C . ILE A 1 167 ? 21.657 -12.010 -46.292 1.00 47.22 167 ILE A C 1
ATOM 1232 O O . ILE A 1 167 ? 20.852 -12.031 -45.365 1.00 47.22 167 ILE A O 1
ATOM 1236 N N . ALA A 1 168 ? 22.097 -10.863 -46.822 1.00 41.25 168 ALA A N 1
ATOM 1237 C CA . ALA A 1 168 ? 21.812 -9.552 -46.231 1.00 41.25 168 ALA A CA 1
ATOM 1238 C C . ALA A 1 168 ? 20.488 -8.913 -46.697 1.00 41.25 168 ALA A C 1
ATOM 1240 O O . ALA A 1 168 ? 19.881 -8.151 -45.950 1.00 41.25 168 ALA A O 1
ATOM 1241 N N . VAL A 1 169 ? 20.024 -9.212 -47.918 1.00 43.53 169 VAL A N 1
ATOM 1242 C CA . VAL A 1 169 ? 18.867 -8.518 -48.524 1.00 43.53 169 VAL A CA 1
ATOM 1243 C C . VAL A 1 169 ? 17.560 -9.292 -48.346 1.00 43.53 169 VAL A C 1
ATOM 1245 O O . VAL A 1 169 ? 16.509 -8.684 -48.189 1.00 43.53 169 VAL A O 1
ATOM 1248 N N . GLY A 1 170 ? 17.592 -10.627 -48.369 1.00 42.94 170 GLY A N 1
ATOM 1249 C CA . GLY A 1 170 ? 16.388 -11.457 -48.498 1.00 42.94 170 GLY A CA 1
ATOM 1250 C C . GLY A 1 170 ? 15.449 -11.449 -47.282 1.00 42.94 170 GLY A C 1
ATOM 1251 O O . GLY A 1 170 ? 14.278 -11.129 -47.453 1.00 42.94 170 GLY A O 1
ATOM 1252 N N . PRO A 1 171 ? 15.906 -11.786 -46.060 1.00 42.97 171 PRO A N 1
ATOM 1253 C CA . PRO A 1 171 ? 15.001 -12.018 -44.927 1.00 42.97 171 PRO A CA 1
ATOM 1254 C C . PRO A 1 171 ? 14.394 -10.738 -44.333 1.00 42.97 171 PRO A C 1
ATOM 1256 O O . PRO A 1 171 ? 13.193 -10.697 -44.086 1.00 42.97 171 PRO A O 1
ATOM 1259 N N . ALA A 1 172 ? 15.191 -9.674 -44.171 1.00 38.00 172 ALA A N 1
ATOM 1260 C CA . ALA A 1 172 ? 14.741 -8.413 -43.570 1.00 38.00 172 ALA A CA 1
ATOM 1261 C C . ALA A 1 172 ? 13.854 -7.585 -44.522 1.00 38.00 172 ALA A C 1
ATOM 1263 O O . ALA A 1 172 ? 12.823 -7.061 -44.107 1.00 38.00 172 ALA A O 1
ATOM 1264 N N . MET A 1 173 ? 14.188 -7.538 -45.822 1.00 41.56 173 MET A N 1
ATOM 1265 C CA . MET A 1 173 ? 13.346 -6.872 -46.829 1.00 41.56 173 MET A CA 1
ATOM 1266 C C . MET A 1 173 ? 12.095 -7.674 -47.190 1.00 41.56 173 MET A C 1
ATOM 1268 O O . MET A 1 173 ? 11.125 -7.082 -47.664 1.00 41.56 173 MET A O 1
ATOM 1272 N N . ALA A 1 174 ? 12.120 -9.006 -47.047 1.00 41.19 174 ALA A N 1
ATOM 1273 C CA . ALA A 1 174 ? 10.938 -9.836 -47.245 1.00 41.19 174 ALA A CA 1
ATOM 1274 C C . ALA A 1 174 ? 9.989 -9.710 -46.058 1.00 41.19 174 ALA A C 1
ATOM 1276 O O . ALA A 1 174 ? 8.818 -9.498 -46.313 1.00 41.19 174 ALA A O 1
ATOM 1277 N N . ALA A 1 175 ? 10.477 -9.737 -44.809 1.00 40.22 175 ALA A N 1
ATOM 1278 C CA . ALA A 1 175 ? 9.653 -9.644 -43.599 1.00 40.22 175 ALA A CA 1
ATOM 1279 C C . ALA A 1 175 ? 8.782 -8.374 -43.544 1.00 40.22 175 ALA A C 1
ATOM 1281 O O . ALA A 1 175 ? 7.607 -8.452 -43.179 1.00 40.22 175 ALA A O 1
ATOM 1282 N N . ILE A 1 176 ? 9.317 -7.220 -43.963 1.00 38.16 176 ILE A N 1
ATOM 1283 C CA . ILE A 1 176 ? 8.563 -5.956 -43.952 1.00 38.16 176 ILE A CA 1
ATOM 1284 C C . ILE A 1 176 ? 7.694 -5.800 -45.206 1.00 38.16 176 ILE A C 1
ATOM 1286 O O . ILE A 1 176 ? 6.546 -5.362 -45.108 1.00 38.16 176 ILE A O 1
ATOM 1290 N N . ARG A 1 177 ? 8.141 -6.285 -46.374 1.00 40.09 177 ARG A N 1
ATOM 1291 C CA . ARG A 1 177 ? 7.266 -6.358 -47.557 1.00 40.09 177 ARG A CA 1
ATOM 1292 C C . ARG A 1 177 ? 6.131 -7.378 -47.395 1.00 40.09 177 ARG A C 1
ATOM 1294 O O . ARG A 1 177 ? 5.064 -7.151 -47.952 1.00 40.09 177 ARG A O 1
ATOM 1301 N N . THR A 1 178 ? 6.286 -8.433 -46.590 1.00 38.38 178 THR A N 1
ATOM 1302 C CA . THR A 1 178 ? 5.248 -9.458 -46.365 1.00 38.38 178 THR A CA 1
ATOM 1303 C C . THR A 1 178 ? 4.096 -9.023 -45.475 1.00 38.38 178 THR A C 1
ATOM 1305 O O . THR A 1 178 ? 3.022 -9.605 -45.589 1.00 38.38 178 THR A O 1
ATOM 1308 N N . ALA A 1 179 ? 4.258 -7.985 -44.653 1.00 37.28 179 ALA A N 1
ATOM 1309 C CA . ALA A 1 179 ? 3.131 -7.453 -43.887 1.00 37.28 179 ALA A CA 1
ATOM 1310 C C . ALA A 1 179 ? 2.103 -6.729 -44.785 1.00 37.28 179 ALA A C 1
ATOM 1312 O O . ALA A 1 179 ? 0.931 -6.675 -44.436 1.00 37.28 179 ALA A O 1
ATOM 1313 N N . ASN A 1 180 ? 2.512 -6.242 -45.969 1.00 36.22 180 ASN A N 1
ATOM 1314 C CA . ASN A 1 180 ? 1.620 -5.591 -46.945 1.00 36.22 180 ASN A CA 1
ATOM 1315 C C . ASN A 1 180 ? 1.537 -6.295 -48.316 1.00 36.22 180 ASN A C 1
ATOM 1317 O O . ASN A 1 180 ? 0.718 -5.918 -49.152 1.00 36.22 180 ASN A O 1
ATOM 1321 N N . ALA A 1 181 ? 2.332 -7.338 -48.567 1.00 27.64 181 ALA A N 1
ATOM 1322 C CA . ALA A 1 181 ? 2.261 -8.157 -49.771 1.00 27.64 181 ALA A CA 1
ATOM 1323 C C . ALA A 1 181 ? 2.458 -9.636 -49.424 1.00 27.64 181 ALA A C 1
ATOM 1325 O O . ALA A 1 181 ? 3.575 -10.130 -49.291 1.00 27.64 181 ALA A O 1
ATOM 1326 N N . ALA A 1 182 ? 1.365 -10.388 -49.392 1.00 31.11 182 ALA A N 1
ATOM 1327 C CA . ALA A 1 182 ? 1.345 -11.848 -49.374 1.00 31.11 182 ALA A CA 1
ATOM 1328 C C . ALA A 1 182 ? 2.002 -12.509 -50.625 1.00 31.11 182 ALA A C 1
ATOM 1330 O O . ALA A 1 182 ? 1.584 -13.583 -51.047 1.00 31.11 182 ALA A O 1
ATOM 1331 N N . ILE A 1 183 ? 2.942 -11.872 -51.336 1.00 38.12 183 ILE A N 1
ATOM 1332 C CA . ILE A 1 183 ? 3.315 -12.235 -52.713 1.00 38.12 183 ILE A CA 1
ATOM 1333 C C . ILE A 1 183 ? 4.788 -11.860 -53.023 1.00 38.12 183 ILE A C 1
ATOM 1335 O O . ILE A 1 183 ? 5.094 -10.688 -53.195 1.00 38.12 183 ILE A O 1
ATOM 1339 N N . ARG A 1 184 ? 5.634 -12.890 -53.233 1.00 30.91 184 ARG A N 1
ATOM 1340 C CA . ARG A 1 184 ? 6.859 -12.971 -54.090 1.00 30.91 184 ARG A CA 1
ATOM 1341 C C . ARG A 1 184 ? 8.130 -12.149 -53.760 1.00 30.91 184 ARG A C 1
ATOM 1343 O O . ARG A 1 184 ? 8.102 -10.929 -53.723 1.00 30.91 184 ARG A O 1
ATOM 1350 N N . ALA A 1 185 ? 9.279 -12.852 -53.738 1.00 34.91 185 ALA A N 1
ATOM 1351 C CA . ALA A 1 185 ? 10.436 -12.683 -54.657 1.00 34.91 185 ALA A CA 1
ATOM 1352 C C . ALA A 1 185 ? 11.693 -13.470 -54.184 1.00 34.91 185 ALA A C 1
ATOM 1354 O O . ALA A 1 185 ? 12.195 -13.288 -53.081 1.00 34.91 185 ALA A O 1
ATOM 1355 N N . ASP A 1 186 ? 12.124 -14.427 -55.010 1.00 34.91 186 ASP A N 1
ATOM 1356 C CA . ASP A 1 186 ? 13.490 -14.636 -55.537 1.00 34.91 186 ASP A CA 1
ATOM 1357 C C . ASP A 1 186 ? 14.746 -14.451 -54.642 1.00 34.91 186 ASP A C 1
ATOM 1359 O O . ASP A 1 186 ? 15.438 -13.440 -54.702 1.00 34.91 186 ASP A O 1
ATOM 1363 N N . ALA A 1 187 ? 15.124 -15.489 -53.881 1.00 34.22 187 ALA A N 1
ATOM 1364 C CA . ALA A 1 187 ? 16.487 -15.612 -53.318 1.00 34.22 187 ALA A CA 1
ATOM 1365 C C . ALA A 1 187 ? 17.035 -17.055 -53.261 1.00 34.22 187 ALA A C 1
ATOM 1367 O O . ALA A 1 187 ? 18.179 -17.274 -52.876 1.00 34.22 187 ALA A O 1
ATOM 1368 N N . ILE A 1 188 ? 16.251 -18.067 -53.655 1.00 37.75 188 ILE A N 1
ATOM 1369 C CA . ILE A 1 188 ? 16.664 -19.485 -53.560 1.00 37.75 188 ILE A CA 1
ATOM 1370 C C . ILE A 1 188 ? 17.075 -20.056 -54.931 1.00 37.75 188 ILE A C 1
ATOM 1372 O O . ILE A 1 188 ? 17.691 -21.120 -55.013 1.00 37.75 188 ILE A O 1
ATOM 1376 N N . THR A 1 189 ? 16.835 -19.326 -56.022 1.00 29.05 189 THR A N 1
ATOM 1377 C CA . THR A 1 189 ? 17.070 -19.814 -57.390 1.00 29.05 189 THR A CA 1
ATOM 1378 C C . THR A 1 189 ? 18.564 -19.919 -57.757 1.00 29.05 189 THR A C 1
ATOM 1380 O O . THR A 1 189 ? 18.901 -20.609 -58.714 1.00 29.05 189 THR A O 1
ATOM 1383 N N . ALA A 1 190 ? 19.486 -19.354 -56.962 1.00 32.38 190 ALA A N 1
ATOM 1384 C CA . ALA A 1 190 ? 20.935 -19.460 -57.192 1.00 32.38 190 ALA A CA 1
ATOM 1385 C C . ALA A 1 190 ? 21.680 -20.475 -56.291 1.00 32.38 190 ALA A C 1
ATOM 1387 O O . ALA A 1 190 ? 22.899 -20.583 -56.391 1.00 32.38 190 ALA A O 1
ATOM 1388 N N . VAL A 1 191 ? 20.995 -21.241 -55.425 1.00 36.00 191 VAL A N 1
ATOM 1389 C CA . VAL A 1 191 ? 21.659 -22.054 -54.375 1.00 36.00 191 VAL A CA 1
ATOM 1390 C C . VAL A 1 191 ? 21.381 -23.558 -54.496 1.00 36.00 191 VAL A C 1
ATOM 1392 O O . VAL A 1 191 ? 21.113 -24.251 -53.518 1.00 36.00 191 VAL A O 1
ATOM 1395 N N . ARG A 1 192 ? 21.429 -24.102 -55.716 1.00 31.23 192 ARG A N 1
ATOM 1396 C CA . ARG A 1 192 ? 21.215 -25.544 -55.958 1.00 31.23 192 ARG A CA 1
ATOM 1397 C C . ARG A 1 192 ? 22.488 -26.381 -56.142 1.00 31.23 192 ARG A C 1
ATOM 1399 O O . ARG A 1 192 ? 22.384 -27.485 -56.659 1.00 31.23 192 ARG A O 1
ATOM 1406 N N . ALA A 1 193 ? 23.666 -25.929 -55.697 1.00 32.47 193 ALA A N 1
ATOM 1407 C CA . ALA A 1 193 ? 24.885 -26.728 -55.901 1.00 32.47 193 ALA A CA 1
ATOM 1408 C C . ALA A 1 193 ? 25.959 -26.721 -54.794 1.00 32.47 193 ALA A C 1
ATOM 1410 O O . ALA A 1 193 ? 26.967 -27.398 -54.974 1.00 32.47 193 ALA A O 1
ATOM 1411 N N . THR A 1 194 ? 25.800 -26.030 -53.659 1.00 41.91 194 THR A N 1
ATOM 1412 C CA . THR A 1 194 ? 26.847 -26.015 -52.615 1.00 41.91 194 THR A CA 1
ATOM 1413 C C . THR A 1 194 ? 26.278 -25.992 -51.193 1.00 41.91 194 THR A C 1
ATOM 1415 O O . THR A 1 194 ? 25.408 -25.178 -50.877 1.00 41.91 194 THR A O 1
ATOM 1418 N N . ASP A 1 195 ? 26.802 -26.871 -50.327 1.00 51.56 195 ASP A N 1
ATOM 1419 C CA . ASP A 1 195 ? 26.571 -26.912 -48.872 1.00 51.56 195 ASP A CA 1
ATOM 1420 C C . ASP A 1 195 ? 27.190 -25.682 -48.189 1.00 51.56 195 ASP A C 1
ATOM 1422 O O . ASP A 1 195 ? 28.194 -25.748 -47.481 1.00 51.56 195 ASP A O 1
ATOM 1426 N N . THR A 1 196 ? 26.627 -24.507 -48.455 1.00 62.84 196 THR A N 1
ATOM 1427 C CA . THR A 1 196 ? 27.068 -23.266 -47.818 1.00 62.84 196 THR A CA 1
ATOM 1428 C C . THR A 1 196 ? 26.395 -23.097 -46.450 1.00 62.84 196 THR A C 1
ATOM 1430 O O . THR A 1 196 ? 25.242 -23.511 -46.275 1.00 62.84 196 THR A O 1
ATOM 1433 N N . PRO A 1 197 ? 27.050 -22.422 -45.485 1.00 60.56 197 PRO A N 1
ATOM 1434 C CA . PRO A 1 197 ? 26.451 -22.075 -44.192 1.00 60.56 197 PRO A CA 1
ATOM 1435 C C . PRO A 1 197 ? 25.073 -21.394 -44.301 1.00 60.56 197 PRO A C 1
ATOM 1437 O O . PRO A 1 197 ? 24.218 -21.588 -43.441 1.00 60.56 197 PRO A O 1
ATOM 1440 N N . ALA A 1 198 ? 24.817 -20.666 -45.395 1.00 57.59 198 ALA A N 1
ATOM 1441 C CA . ALA A 1 198 ? 23.540 -20.012 -45.680 1.00 57.59 198 ALA A CA 1
ATOM 1442 C C . ALA A 1 198 ? 22.379 -20.992 -45.929 1.00 57.59 198 ALA A C 1
ATOM 1444 O O . ALA A 1 198 ? 21.266 -20.769 -45.457 1.00 57.59 198 ALA A O 1
ATOM 1445 N N . VAL A 1 199 ? 22.624 -22.094 -46.650 1.00 67.62 199 VAL A N 1
ATOM 1446 C CA . VAL A 1 199 ? 21.601 -23.130 -46.904 1.00 67.62 199 VAL A CA 1
ATOM 1447 C C . VAL A 1 199 ? 21.242 -23.837 -45.610 1.00 67.62 199 VAL A C 1
ATOM 1449 O O . VAL A 1 199 ? 20.066 -24.061 -45.320 1.00 67.62 199 VAL A O 1
ATOM 1452 N N . TYR A 1 200 ? 22.264 -24.178 -44.829 1.00 72.06 200 TYR A N 1
ATOM 1453 C CA . TYR A 1 200 ? 22.097 -24.826 -43.538 1.00 72.06 200 TYR A CA 1
ATOM 1454 C C . TYR A 1 200 ? 21.280 -23.949 -42.580 1.00 72.06 200 TYR A C 1
ATOM 1456 O O . TYR A 1 200 ? 20.294 -24.398 -42.001 1.00 72.06 200 TYR A O 1
ATOM 1464 N N . ALA A 1 201 ? 21.612 -22.664 -42.512 1.00 66.56 201 ALA A N 1
ATOM 1465 C CA . ALA A 1 201 ? 20.881 -21.676 -41.739 1.00 66.56 201 ALA A CA 1
ATOM 1466 C C . ALA A 1 201 ? 19.419 -21.505 -42.149 1.00 66.56 201 ALA A C 1
ATOM 1468 O O . ALA A 1 201 ? 18.536 -21.495 -41.296 1.00 66.56 201 ALA A O 1
ATOM 1469 N N . ALA A 1 202 ? 19.153 -21.396 -43.453 1.00 69.19 202 ALA A N 1
ATOM 1470 C CA . ALA A 1 202 ? 17.793 -21.279 -43.963 1.00 69.19 202 ALA A CA 1
ATOM 1471 C C . ALA A 1 202 ? 16.959 -22.517 -43.602 1.00 69.19 202 ALA A C 1
ATOM 1473 O O . ALA A 1 202 ? 15.791 -22.388 -43.234 1.00 69.19 202 ALA A O 1
ATOM 1474 N N . ARG A 1 203 ? 17.563 -23.714 -43.642 1.00 77.25 203 ARG A N 1
ATOM 1475 C CA . ARG A 1 203 ? 16.917 -24.954 -43.188 1.00 77.25 203 ARG A CA 1
ATOM 1476 C C . ARG A 1 203 ? 16.623 -24.926 -41.690 1.00 77.25 203 ARG A C 1
ATOM 1478 O O . ARG A 1 203 ? 15.493 -25.218 -41.315 1.00 77.25 203 ARG A O 1
ATOM 1485 N N . LEU A 1 204 ? 17.585 -24.527 -40.856 1.00 76.88 204 LEU A N 1
ATOM 1486 C CA . LEU A 1 204 ? 17.384 -24.411 -39.407 1.00 76.88 204 LEU A CA 1
ATOM 1487 C C . LEU A 1 204 ? 16.295 -23.392 -39.053 1.00 76.88 204 LEU A C 1
ATOM 1489 O O . LEU A 1 204 ? 15.429 -23.675 -38.230 1.00 76.88 204 LEU A O 1
ATOM 1493 N N . ALA A 1 205 ? 16.298 -22.228 -39.704 1.00 74.94 205 ALA A N 1
ATOM 1494 C CA . ALA A 1 205 ? 15.289 -21.201 -39.485 1.00 74.94 205 ALA A CA 1
ATOM 1495 C C . ALA A 1 205 ? 13.893 -21.660 -39.944 1.00 74.94 205 ALA A C 1
ATOM 1497 O O . ALA A 1 205 ? 12.913 -21.393 -39.255 1.00 74.94 205 ALA A O 1
ATOM 1498 N N . THR A 1 206 ? 13.804 -22.397 -41.059 1.00 77.81 206 THR A N 1
ATOM 1499 C CA . THR A 1 206 ? 12.539 -22.981 -41.545 1.00 77.81 206 THR A CA 1
ATOM 1500 C C . THR A 1 206 ? 12.018 -24.056 -40.591 1.00 77.81 206 THR A C 1
ATOM 1502 O O . THR A 1 206 ? 10.829 -24.074 -40.286 1.00 77.81 206 THR A O 1
ATOM 1505 N N . ALA A 1 207 ? 12.897 -24.923 -40.080 1.00 80.31 207 ALA A N 1
ATOM 1506 C CA . ALA A 1 207 ? 12.528 -25.934 -39.092 1.00 80.31 207 ALA A CA 1
ATOM 1507 C C . ALA A 1 207 ? 12.031 -25.288 -37.788 1.00 80.31 207 ALA A C 1
ATOM 1509 O O . ALA A 1 207 ? 10.997 -25.677 -37.259 1.00 80.31 207 ALA A O 1
ATOM 1510 N N . ALA A 1 208 ? 12.703 -24.241 -37.305 1.00 83.56 208 ALA A N 1
ATOM 1511 C CA . ALA A 1 208 ? 12.254 -23.515 -36.121 1.00 83.56 208 ALA A CA 1
ATOM 1512 C C . ALA A 1 208 ? 10.941 -22.739 -36.350 1.00 83.56 208 ALA A C 1
ATOM 1514 O O . ALA A 1 208 ? 10.140 -22.619 -35.427 1.00 83.56 208 ALA A O 1
ATOM 1515 N N . ALA A 1 209 ? 10.683 -22.254 -37.569 1.00 86.06 209 ALA A N 1
ATOM 1516 C CA . ALA A 1 209 ? 9.398 -21.651 -37.927 1.00 86.06 209 ALA A CA 1
ATOM 1517 C C . ALA A 1 209 ? 8.248 -22.675 -37.939 1.00 86.06 209 ALA A C 1
ATOM 1519 O O . ALA A 1 209 ? 7.110 -22.305 -37.663 1.00 86.06 209 ALA A O 1
ATOM 1520 N N . ALA A 1 210 ? 8.530 -23.955 -38.212 1.00 88.31 210 ALA A N 1
ATOM 1521 C CA . ALA A 1 210 ? 7.544 -25.024 -38.057 1.00 88.31 210 ALA A CA 1
ATOM 1522 C C . ALA A 1 210 ? 7.107 -25.170 -36.592 1.00 88.31 210 ALA A C 1
ATOM 1524 O O . ALA A 1 210 ? 5.913 -25.200 -36.320 1.00 88.31 210 ALA A O 1
ATOM 1525 N N . ASN A 1 211 ? 8.054 -25.127 -35.651 1.00 92.50 211 ASN A N 1
ATOM 1526 C CA . ASN A 1 211 ? 7.737 -25.139 -34.220 1.00 92.50 211 ASN A CA 1
ATOM 1527 C C . ASN A 1 211 ? 6.929 -23.901 -33.790 1.00 92.50 211 ASN A C 1
ATOM 1529 O O . ASN A 1 211 ? 5.980 -24.022 -33.022 1.00 92.50 211 ASN A O 1
ATOM 1533 N N . ASP A 1 212 ? 7.264 -22.715 -34.314 1.00 94.94 212 ASP A N 1
ATOM 1534 C CA . ASP A 1 212 ? 6.465 -21.509 -34.060 1.00 94.94 212 ASP A CA 1
ATOM 1535 C C . ASP A 1 212 ? 5.015 -21.687 -34.563 1.00 94.94 212 ASP A C 1
ATOM 1537 O O . ASP A 1 212 ? 4.069 -21.314 -33.872 1.00 94.94 212 ASP A O 1
ATOM 1541 N N . ALA A 1 213 ? 4.826 -22.293 -35.742 1.00 93.06 213 ALA A N 1
ATOM 1542 C CA . ALA A 1 213 ? 3.503 -22.583 -36.290 1.00 93.06 213 ALA A CA 1
ATOM 1543 C C . ALA A 1 213 ? 2.729 -23.627 -35.475 1.00 93.06 213 ALA A C 1
ATOM 1545 O O . ALA A 1 213 ? 1.510 -23.518 -35.353 1.00 93.06 213 ALA A O 1
ATOM 1546 N N . GLU A 1 214 ? 3.417 -24.616 -34.902 1.00 94.19 214 GLU A N 1
ATOM 1547 C CA . GLU A 1 214 ? 2.814 -25.588 -33.988 1.00 94.19 214 GLU A CA 1
ATOM 1548 C C . GLU A 1 214 ? 2.318 -24.928 -32.700 1.00 94.19 214 GLU A C 1
ATOM 1550 O O . GLU A 1 214 ? 1.195 -25.207 -32.286 1.00 94.19 214 GLU A O 1
ATOM 1555 N N . TRP A 1 215 ? 3.084 -24.005 -32.108 1.00 95.62 215 TRP A N 1
ATOM 1556 C CA . TRP A 1 215 ? 2.630 -23.246 -30.937 1.00 95.62 215 TRP A CA 1
ATOM 1557 C C . TRP A 1 215 ? 1.389 -22.404 -31.239 1.00 95.62 215 TRP A C 1
ATOM 1559 O O . TRP A 1 215 ? 0.415 -22.466 -30.491 1.00 95.62 215 TRP A O 1
ATOM 1569 N N . ILE A 1 216 ? 1.369 -21.698 -32.374 1.00 96.38 216 ILE A N 1
ATOM 1570 C CA . ILE A 1 216 ? 0.183 -20.948 -32.817 1.00 96.38 216 ILE A CA 1
ATOM 1571 C C . ILE A 1 216 ? -1.010 -21.884 -33.055 1.00 96.38 216 ILE A C 1
ATOM 1573 O O . ILE A 1 216 ? -2.128 -21.593 -32.635 1.00 96.38 216 ILE A O 1
ATOM 1577 N N . ALA A 1 217 ? -0.795 -23.031 -33.705 1.00 94.06 217 ALA A N 1
ATOM 1578 C CA . ALA A 1 217 ? -1.853 -24.014 -33.937 1.00 94.06 217 ALA A CA 1
ATOM 1579 C C . ALA A 1 217 ? -2.375 -24.649 -32.635 1.00 94.06 217 ALA A C 1
ATOM 1581 O O . ALA A 1 217 ? -3.518 -25.109 -32.610 1.00 94.06 217 ALA A O 1
ATOM 1582 N N . GLY A 1 218 ? -1.549 -24.662 -31.585 1.00 94.50 218 GLY A N 1
ATOM 1583 C CA . GLY A 1 218 ? -1.896 -25.053 -30.219 1.00 94.50 218 GLY A CA 1
ATOM 1584 C C . GLY A 1 218 ? -2.590 -23.959 -29.399 1.00 94.50 218 GLY A C 1
ATOM 1585 O O . GLY A 1 218 ? -2.975 -24.225 -28.265 1.00 94.50 218 GLY A O 1
ATOM 1586 N N . GLY A 1 219 ? -2.781 -22.760 -29.960 1.00 96.44 219 GLY A N 1
ATOM 1587 C CA . GLY A 1 219 ? -3.532 -21.669 -29.338 1.00 96.44 219 GLY A CA 1
ATOM 1588 C C . GLY A 1 219 ? -2.694 -20.508 -28.800 1.00 96.44 219 GLY A C 1
ATOM 1589 O O . GLY A 1 219 ? -3.294 -19.559 -28.299 1.00 96.44 219 GLY A O 1
ATOM 1590 N N . ASP A 1 220 ? -1.359 -20.533 -28.921 1.00 97.00 220 ASP A N 1
ATOM 1591 C CA . ASP A 1 220 ? -0.534 -19.378 -28.546 1.00 97.00 220 ASP A CA 1
ATOM 1592 C C . ASP A 1 220 ? -0.914 -18.158 -29.412 1.00 97.00 220 ASP A C 1
ATOM 1594 O O . ASP A 1 220 ? -1.062 -18.230 -30.636 1.00 97.00 220 ASP A O 1
ATOM 1598 N N . SER A 1 221 ? -1.018 -16.998 -28.777 1.00 96.81 221 SER A N 1
ATOM 1599 C CA . SER A 1 221 ? -1.095 -15.701 -29.446 1.00 96.81 221 SER A CA 1
ATOM 1600 C C . SER A 1 221 ? 0.268 -15.265 -29.998 1.00 96.81 221 SER A C 1
ATOM 1602 O O . SER A 1 221 ? 1.324 -15.758 -29.598 1.00 96.81 221 SER A O 1
ATOM 1604 N N . ALA A 1 222 ? 0.278 -14.251 -30.871 1.00 94.19 222 ALA A N 1
ATOM 1605 C CA . ALA A 1 222 ? 1.520 -13.649 -31.367 1.00 94.19 222 ALA A CA 1
ATOM 1606 C C . ALA A 1 222 ? 2.424 -13.132 -30.223 1.00 94.19 222 ALA A C 1
ATOM 1608 O O . ALA A 1 222 ? 3.647 -13.265 -30.286 1.00 94.19 222 ALA A O 1
ATOM 1609 N N . ARG A 1 223 ? 1.830 -12.603 -29.143 1.00 95.50 223 ARG A N 1
ATOM 1610 C CA . ARG A 1 223 ? 2.554 -12.109 -27.960 1.00 95.50 223 ARG A CA 1
ATOM 1611 C C . ARG A 1 223 ? 3.135 -13.233 -27.102 1.00 95.50 223 ARG A C 1
ATOM 1613 O O . ARG A 1 223 ? 4.258 -13.108 -26.606 1.00 95.50 223 ARG A O 1
ATOM 1620 N N . GLU A 1 224 ? 2.401 -14.327 -26.934 1.00 96.81 224 GLU A N 1
ATOM 1621 C CA . GLU A 1 224 ? 2.911 -15.514 -26.238 1.00 96.81 224 GLU A CA 1
ATOM 1622 C C . GLU A 1 224 ? 4.052 -16.144 -27.032 1.00 96.81 224 GLU A C 1
ATOM 1624 O O . GLU A 1 224 ? 5.119 -16.382 -26.469 1.00 96.81 224 GLU A O 1
ATOM 1629 N N . LEU A 1 225 ? 3.893 -16.267 -28.355 1.00 96.62 225 LEU A N 1
ATOM 1630 C CA . LEU A 1 225 ? 4.946 -16.726 -29.257 1.00 96.62 225 LEU A CA 1
ATOM 1631 C C . LEU A 1 225 ? 6.208 -15.851 -29.169 1.00 96.62 225 LEU A C 1
ATOM 1633 O O . LEU A 1 225 ? 7.328 -16.362 -29.105 1.00 96.62 225 LEU A O 1
ATOM 1637 N N . ALA A 1 226 ? 6.049 -14.526 -29.143 1.00 95.25 226 ALA A N 1
ATOM 1638 C CA . ALA A 1 226 ? 7.147 -13.578 -28.958 1.00 95.25 226 ALA A CA 1
ATOM 1639 C C . ALA A 1 226 ? 7.893 -13.804 -27.624 1.00 95.25 226 ALA A C 1
ATOM 1641 O O . ALA A 1 226 ? 9.106 -13.613 -27.539 1.00 95.25 226 ALA A O 1
ATOM 1642 N N . SER A 1 227 ? 7.201 -14.285 -26.593 1.00 95.25 227 SER A N 1
ATOM 1643 C CA . SER A 1 227 ? 7.783 -14.591 -25.281 1.00 95.25 227 SER A CA 1
ATOM 1644 C C . SER A 1 227 ? 8.388 -16.001 -25.187 1.00 95.25 227 SER A C 1
ATOM 1646 O O . SER A 1 227 ? 8.921 -16.372 -24.148 1.00 95.25 227 SER A O 1
ATOM 1648 N N . ARG A 1 228 ? 8.349 -16.811 -26.253 1.00 96.75 228 ARG A N 1
ATOM 1649 C CA . ARG A 1 228 ? 9.033 -18.114 -26.292 1.00 96.75 228 ARG A CA 1
ATOM 1650 C C . ARG A 1 228 ? 10.515 -17.945 -26.655 1.00 96.75 228 ARG A C 1
ATOM 1652 O O . ARG A 1 228 ? 10.835 -17.075 -27.474 1.00 96.75 228 ARG A O 1
ATOM 1659 N N . PRO A 1 229 ? 11.417 -18.820 -26.166 1.00 96.69 229 PRO A N 1
ATOM 1660 C CA . PRO A 1 229 ? 12.794 -18.881 -26.656 1.00 96.69 229 PRO A CA 1
ATOM 1661 C C . PRO A 1 229 ? 12.853 -18.950 -28.185 1.00 96.69 229 PRO A C 1
ATOM 1663 O O . PRO A 1 229 ? 11.995 -19.574 -28.821 1.00 96.69 229 PRO A O 1
ATOM 1666 N N . LEU A 1 230 ? 13.856 -18.316 -28.802 1.00 94.69 230 LEU A N 1
ATOM 1667 C CA . LEU A 1 230 ? 14.005 -18.358 -30.265 1.00 94.69 230 LEU A CA 1
ATOM 1668 C C . LEU A 1 230 ? 14.217 -19.788 -30.773 1.00 94.69 230 LEU A C 1
ATOM 1670 O O . LEU A 1 230 ? 13.755 -20.119 -31.863 1.00 94.69 230 LEU A O 1
ATOM 1674 N N . TRP A 1 231 ? 14.879 -20.642 -29.995 1.00 95.25 231 TRP A N 1
ATOM 1675 C CA . TRP A 1 231 ? 15.124 -22.038 -30.345 1.00 95.25 231 TRP A CA 1
ATOM 1676 C C . TRP A 1 231 ? 14.460 -22.955 -29.311 1.00 95.25 231 TRP A C 1
ATOM 1678 O O . TRP A 1 231 ? 14.934 -23.004 -28.176 1.00 95.25 231 TRP A O 1
ATOM 1688 N N . PRO A 1 232 ? 13.382 -23.678 -29.674 1.00 91.38 232 PRO A N 1
ATOM 1689 C CA . PRO A 1 232 ? 12.630 -24.518 -28.735 1.00 91.38 232 PRO A CA 1
ATOM 1690 C C . PRO A 1 232 ? 13.485 -25.584 -28.038 1.00 91.38 232 PRO A C 1
ATOM 1692 O O . PRO A 1 232 ? 13.304 -25.850 -26.855 1.00 91.38 232 PRO A O 1
ATOM 1695 N N . GLU A 1 233 ? 14.447 -26.156 -28.764 1.00 91.75 233 GLU A N 1
ATOM 1696 C CA . GLU A 1 233 ? 15.344 -27.221 -28.288 1.00 91.75 233 GLU A CA 1
ATOM 1697 C C . GLU A 1 233 ? 16.707 -26.684 -27.812 1.00 91.75 233 GLU A C 1
ATOM 1699 O O . GLU A 1 233 ? 17.650 -27.444 -27.602 1.00 91.75 233 GLU A O 1
ATOM 1704 N N . GLY A 1 234 ? 16.821 -25.365 -27.638 1.00 93.25 234 GLY A N 1
ATOM 1705 C CA . GLY A 1 234 ? 18.083 -24.686 -27.362 1.00 93.25 234 GLY A CA 1
ATOM 1706 C C . GLY A 1 234 ? 18.815 -24.237 -28.629 1.00 93.25 234 GLY A C 1
ATOM 1707 O O . GLY A 1 234 ? 18.580 -24.720 -29.736 1.00 93.25 234 GLY A O 1
ATOM 1708 N N . THR A 1 235 ? 19.686 -23.240 -28.468 1.00 94.06 235 THR A N 1
ATOM 1709 C CA . THR A 1 235 ? 20.419 -22.620 -29.581 1.00 94.06 235 THR A CA 1
ATOM 1710 C C . THR A 1 235 ? 21.406 -23.616 -30.197 1.00 94.06 235 THR A C 1
ATOM 1712 O O . THR A 1 235 ? 22.275 -24.100 -29.474 1.00 94.06 235 THR A O 1
ATOM 1715 N N . PRO A 1 236 ? 21.348 -23.888 -31.515 1.00 93.12 236 PRO A N 1
ATOM 1716 C CA . PRO A 1 236 ? 22.309 -24.772 -32.167 1.00 93.12 236 PRO A CA 1
ATOM 1717 C C . PRO A 1 236 ? 23.750 -24.264 -32.016 1.00 93.12 236 PRO A C 1
ATOM 1719 O O . PRO A 1 236 ? 23.996 -23.071 -32.199 1.00 93.12 236 PRO A O 1
ATOM 1722 N N . ASP A 1 237 ? 24.717 -25.161 -31.794 1.00 91.56 237 ASP A N 1
ATOM 1723 C CA . ASP A 1 237 ? 26.128 -24.799 -31.553 1.00 91.56 237 ASP A CA 1
ATOM 1724 C C . ASP A 1 237 ? 26.708 -23.877 -32.632 1.00 91.56 237 ASP A C 1
ATOM 1726 O O . ASP A 1 237 ? 27.347 -22.871 -32.339 1.00 91.56 237 ASP A O 1
ATOM 1730 N N . SER A 1 238 ? 26.429 -24.174 -33.902 1.00 84.62 238 SER A N 1
ATOM 1731 C CA . SER A 1 238 ? 26.851 -23.333 -35.034 1.00 84.62 238 SER A CA 1
ATOM 1732 C C . SER A 1 238 ? 26.326 -21.890 -34.959 1.00 84.62 238 SER A C 1
ATOM 1734 O O . SER A 1 238 ? 27.038 -20.947 -35.310 1.00 84.62 238 SER A O 1
ATOM 1736 N N . VAL A 1 239 ? 25.096 -21.704 -34.471 1.00 88.25 239 VAL A N 1
ATOM 1737 C CA . VAL A 1 239 ? 24.469 -20.390 -34.289 1.00 88.25 239 VAL A CA 1
ATOM 1738 C C . VAL A 1 239 ? 25.048 -19.710 -33.054 1.00 88.25 239 VAL A C 1
ATOM 1740 O O . VAL A 1 239 ? 25.344 -18.521 -33.114 1.00 88.25 239 VAL A O 1
ATOM 1743 N N . ALA A 1 240 ? 25.272 -20.452 -31.965 1.00 92.38 240 ALA A N 1
ATOM 1744 C CA . ALA A 1 240 ? 25.915 -19.940 -30.757 1.00 92.38 240 ALA A CA 1
ATOM 1745 C C . ALA A 1 240 ? 27.344 -19.435 -31.034 1.00 92.38 240 ALA A C 1
ATOM 1747 O O . ALA A 1 240 ? 27.693 -18.334 -30.615 1.00 92.38 240 ALA A O 1
ATOM 1748 N N . LEU A 1 241 ? 28.137 -20.188 -31.804 1.00 91.06 241 LEU A N 1
ATOM 1749 C CA . LEU A 1 241 ? 29.470 -19.772 -32.251 1.00 91.06 241 LEU A CA 1
ATOM 1750 C C . LEU A 1 241 ? 29.406 -18.522 -33.135 1.00 91.06 241 LEU A C 1
ATOM 1752 O O . LEU A 1 241 ? 30.147 -17.572 -32.906 1.00 91.06 241 LEU A O 1
ATOM 1756 N N . SER A 1 242 ? 28.483 -18.489 -34.101 1.00 89.00 242 SER A N 1
ATOM 1757 C CA . SER A 1 242 ? 28.300 -17.321 -34.977 1.00 89.00 242 SER A CA 1
ATOM 1758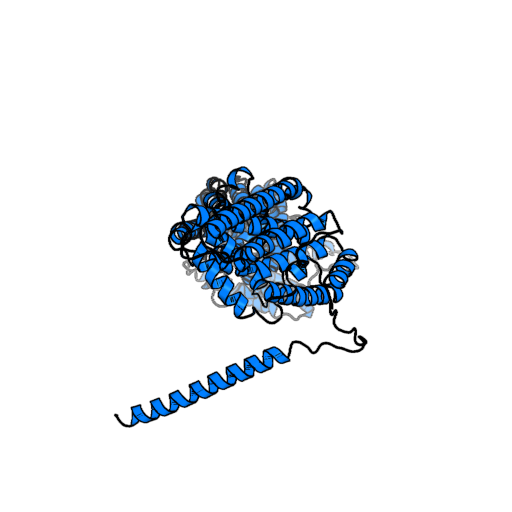 C C . SER A 1 242 ? 27.859 -16.082 -34.193 1.00 89.00 242 SER A C 1
ATOM 1760 O O . SER A 1 242 ? 28.298 -14.971 -34.479 1.00 89.00 242 SER A O 1
ATOM 1762 N N . TRP A 1 243 ? 27.026 -16.269 -33.167 1.00 93.94 243 TRP A N 1
ATOM 1763 C CA . TRP A 1 243 ? 26.593 -15.199 -32.276 1.00 93.94 243 TRP A CA 1
ATOM 1764 C C . TRP A 1 243 ? 27.752 -14.666 -31.443 1.00 93.94 243 TRP A C 1
ATOM 1766 O O . TRP A 1 243 ? 27.908 -13.453 -31.343 1.00 93.94 243 TRP A O 1
ATOM 1776 N N . GLN A 1 244 ? 28.588 -15.552 -30.897 1.00 94.56 244 GLN A N 1
ATOM 1777 C CA . GLN A 1 244 ? 29.794 -15.144 -30.185 1.00 94.56 244 GLN A CA 1
ATOM 1778 C C . GLN A 1 244 ? 30.702 -14.312 -31.096 1.00 94.56 244 GLN A C 1
ATOM 1780 O O . GLN A 1 244 ? 31.096 -13.217 -30.712 1.00 94.56 244 GLN A O 1
ATOM 1785 N N . SER A 1 245 ? 30.939 -14.759 -32.334 1.00 92.12 245 SER A N 1
ATOM 1786 C CA . SER A 1 245 ? 31.714 -13.986 -33.312 1.00 92.12 245 SER A CA 1
ATOM 1787 C C . SER A 1 245 ? 31.087 -12.624 -33.622 1.00 92.12 245 SER A C 1
ATOM 1789 O O . SER A 1 245 ? 31.799 -11.625 -33.633 1.00 92.12 245 SER A O 1
ATOM 1791 N N . LEU A 1 246 ? 29.766 -12.552 -33.840 1.00 91.44 246 LEU A N 1
ATOM 1792 C CA . LEU A 1 246 ? 29.073 -11.278 -34.070 1.00 91.44 246 LEU A CA 1
ATOM 1793 C C . LEU A 1 246 ? 29.225 -10.339 -32.869 1.00 91.44 246 LEU A C 1
ATOM 1795 O O . LEU A 1 246 ? 29.529 -9.161 -33.036 1.00 91.44 246 LEU A O 1
ATOM 1799 N N . SER A 1 247 ? 29.035 -10.870 -31.662 1.00 93.38 247 SER A N 1
ATOM 1800 C CA . SER A 1 247 ? 29.190 -10.122 -30.420 1.00 93.38 247 SER A CA 1
ATOM 1801 C C . SER A 1 247 ? 30.617 -9.606 -30.267 1.00 93.38 247 SER A C 1
ATOM 1803 O O . SER A 1 247 ? 30.783 -8.444 -29.928 1.00 93.38 247 SER A O 1
ATOM 1805 N N . ASP A 1 248 ? 31.636 -10.417 -30.548 1.00 91.94 248 ASP A N 1
ATOM 1806 C CA . ASP A 1 248 ? 33.043 -10.017 -30.431 1.00 91.94 248 ASP A CA 1
ATOM 1807 C C . ASP A 1 248 ? 33.430 -8.935 -31.450 1.00 91.94 248 ASP A C 1
ATOM 1809 O O . ASP A 1 248 ? 34.238 -8.064 -31.139 1.00 91.94 248 ASP A O 1
ATOM 1813 N N . ILE A 1 249 ? 32.827 -8.947 -32.646 1.00 90.44 249 ILE A N 1
ATOM 1814 C CA . ILE A 1 249 ? 33.018 -7.899 -33.663 1.00 90.44 249 ILE A CA 1
ATOM 1815 C C . ILE A 1 249 ? 32.420 -6.562 -33.196 1.00 90.44 249 ILE A C 1
ATOM 1817 O O . ILE A 1 249 ? 33.003 -5.508 -33.445 1.00 90.44 249 ILE A O 1
ATOM 1821 N N . LEU A 1 250 ? 31.266 -6.592 -32.524 1.00 90.94 250 LEU A N 1
ATOM 1822 C CA . LEU A 1 250 ? 30.529 -5.389 -32.114 1.00 90.94 250 LEU A CA 1
ATOM 1823 C C . LEU A 1 250 ? 30.929 -4.872 -30.719 1.00 90.94 250 LEU A C 1
ATOM 1825 O O . LEU A 1 250 ? 30.841 -3.676 -30.457 1.00 90.94 250 LEU A O 1
ATOM 1829 N N . ALA A 1 251 ? 31.396 -5.748 -29.826 1.00 84.38 251 ALA A N 1
ATOM 1830 C CA . ALA A 1 251 ? 31.685 -5.456 -28.419 1.00 84.38 251 ALA A CA 1
ATOM 1831 C C . ALA A 1 251 ? 32.747 -4.376 -28.130 1.00 84.38 251 ALA A C 1
ATOM 1833 O O . ALA A 1 251 ? 32.630 -3.740 -27.078 1.00 84.38 251 ALA A O 1
ATOM 1834 N N . PRO A 1 252 ? 33.779 -4.138 -28.971 1.00 83.56 252 PRO A N 1
ATOM 1835 C CA . PRO A 1 252 ? 34.744 -3.065 -28.725 1.00 83.56 252 PRO A CA 1
ATOM 1836 C C . PRO A 1 252 ? 34.092 -1.682 -28.628 1.00 83.56 252 PRO A C 1
ATOM 1838 O O . PRO A 1 252 ? 34.616 -0.794 -27.954 1.00 83.56 252 PRO A O 1
ATOM 1841 N N . ASP A 1 253 ? 32.938 -1.512 -29.267 1.00 77.94 253 ASP A N 1
ATOM 1842 C CA . ASP A 1 253 ? 32.130 -0.311 -29.194 1.00 77.94 253 ASP A CA 1
ATOM 1843 C C . ASP A 1 253 ? 31.026 -0.492 -28.131 1.00 77.94 253 ASP A C 1
ATOM 1845 O O . ASP A 1 253 ? 30.100 -1.300 -28.257 1.00 77.94 253 ASP A O 1
ATOM 1849 N N . ARG A 1 254 ? 31.138 0.286 -27.044 1.00 76.69 254 ARG A N 1
ATOM 1850 C CA . ARG A 1 254 ? 30.248 0.214 -25.872 1.00 76.69 254 ARG A CA 1
ATOM 1851 C C . ARG A 1 254 ? 28.782 0.451 -26.224 1.00 76.69 254 ARG A C 1
ATOM 1853 O O . ARG A 1 254 ? 27.913 0.010 -25.472 1.00 76.69 254 ARG A O 1
ATOM 1860 N N . HIS A 1 255 ? 28.504 1.111 -27.345 1.00 88.50 255 HIS A N 1
ATOM 1861 C CA . HIS A 1 255 ? 27.151 1.460 -27.740 1.00 88.50 255 HIS A CA 1
ATOM 1862 C C . HIS A 1 255 ? 26.339 0.217 -28.161 1.00 88.50 255 HIS A C 1
ATOM 1864 O O . HIS A 1 255 ? 25.140 0.159 -27.913 1.00 88.50 255 HIS A O 1
ATOM 1870 N N . TRP A 1 256 ? 26.958 -0.860 -28.660 1.00 94.12 256 TRP A N 1
ATOM 1871 C CA . TRP A 1 256 ? 26.226 -2.052 -29.137 1.00 94.12 256 TRP A CA 1
ATOM 1872 C C . TRP A 1 256 ? 25.560 -2.887 -28.050 1.00 94.12 256 TRP A C 1
ATOM 1874 O O . TRP A 1 256 ? 24.658 -3.679 -28.340 1.00 94.12 256 TRP A O 1
ATOM 1884 N N . LYS A 1 257 ? 25.979 -2.721 -26.792 1.00 93.50 257 LYS A N 1
ATOM 1885 C CA . LYS A 1 257 ? 25.508 -3.542 -25.674 1.00 93.50 257 LYS A CA 1
ATOM 1886 C C . LYS A 1 257 ? 23.980 -3.578 -25.574 1.00 93.50 257 LYS A C 1
ATOM 1888 O O . LYS A 1 257 ? 23.420 -4.645 -25.331 1.00 93.50 257 LYS A O 1
ATOM 1893 N N . VAL A 1 258 ? 23.308 -2.453 -25.819 1.00 95.50 258 VAL A N 1
ATOM 1894 C CA . VAL A 1 258 ? 21.847 -2.341 -25.696 1.00 95.50 258 VAL A CA 1
ATOM 1895 C C . VAL A 1 258 ? 21.086 -3.237 -26.682 1.00 95.50 258 VAL A C 1
ATOM 1897 O O . VAL A 1 258 ? 20.064 -3.823 -26.318 1.00 95.50 258 VAL A O 1
ATOM 1900 N N . LEU A 1 259 ? 21.609 -3.411 -27.902 1.00 95.94 259 LEU A N 1
ATOM 1901 C CA . LEU A 1 259 ? 21.042 -4.299 -28.923 1.00 95.94 259 LEU A CA 1
ATOM 1902 C C . LEU A 1 259 ? 21.440 -5.759 -28.698 1.00 95.94 259 LEU A C 1
ATOM 1904 O O . LEU A 1 259 ? 20.619 -6.658 -28.885 1.00 95.94 259 LEU A O 1
ATOM 1908 N N . LEU A 1 260 ? 22.676 -6.008 -28.250 1.00 95.75 260 LEU A N 1
ATOM 1909 C CA . LEU A 1 260 ? 23.134 -7.358 -27.908 1.00 95.75 260 LEU A CA 1
ATOM 1910 C C . LEU A 1 260 ? 22.321 -7.940 -26.738 1.00 95.75 260 LEU A C 1
ATOM 1912 O O . LEU A 1 260 ? 21.903 -9.100 -26.779 1.00 95.75 260 LEU A O 1
ATOM 1916 N N . ASP A 1 261 ? 22.034 -7.123 -25.723 1.00 94.75 261 ASP A N 1
ATOM 1917 C CA . ASP A 1 261 ? 21.184 -7.499 -24.591 1.00 94.75 261 ASP A CA 1
ATOM 1918 C C . ASP A 1 261 ? 19.725 -7.712 -25.022 1.00 94.75 261 ASP A C 1
ATOM 1920 O O . ASP A 1 261 ? 19.053 -8.621 -24.517 1.00 94.75 261 ASP A O 1
ATOM 1924 N N . TRP A 1 262 ? 19.226 -6.913 -25.973 1.00 96.12 262 TRP A N 1
ATOM 1925 C CA . TRP A 1 262 ? 17.901 -7.109 -26.562 1.00 96.12 262 TRP A CA 1
ATOM 1926 C C . TRP A 1 262 ? 17.805 -8.445 -27.307 1.00 96.12 262 TRP A C 1
ATOM 1928 O O . TRP A 1 262 ? 16.914 -9.240 -27.001 1.00 96.12 262 TRP A O 1
ATOM 1938 N N . TYR A 1 263 ? 18.764 -8.752 -28.190 1.00 96.19 263 TYR A N 1
ATOM 1939 C CA . TYR A 1 263 ? 18.848 -10.045 -28.883 1.00 96.19 263 TYR A CA 1
ATOM 1940 C C . TYR A 1 263 ? 18.874 -11.213 -27.899 1.00 96.19 263 TYR A C 1
ATOM 1942 O O . TYR A 1 263 ? 18.096 -12.159 -28.024 1.00 96.19 263 TYR A O 1
ATOM 1950 N N . ARG A 1 264 ? 19.741 -11.133 -26.883 1.00 95.81 264 ARG A N 1
ATOM 1951 C CA . ARG A 1 264 ? 19.874 -12.181 -25.867 1.00 95.81 264 ARG A CA 1
ATOM 1952 C C . ARG A 1 264 ? 18.575 -12.390 -25.092 1.00 95.81 264 ARG A C 1
ATOM 1954 O O . ARG A 1 264 ? 18.217 -13.525 -24.803 1.00 95.81 264 ARG A O 1
ATOM 1961 N N . SER A 1 265 ? 17.833 -11.315 -24.819 1.00 94.88 265 SER A N 1
ATOM 1962 C CA . SER A 1 265 ? 16.506 -11.414 -24.201 1.00 94.88 265 SER A CA 1
ATOM 1963 C C . SER A 1 265 ? 15.554 -12.249 -25.070 1.00 94.88 265 SER A C 1
ATOM 1965 O O . SER A 1 265 ? 14.886 -13.130 -24.540 1.00 94.88 265 SER A O 1
ATOM 1967 N N . ARG A 1 266 ? 15.550 -12.061 -26.401 1.00 95.75 266 ARG A N 1
ATOM 1968 C CA . ARG A 1 266 ? 14.748 -12.886 -27.329 1.00 95.75 266 ARG A CA 1
ATOM 1969 C C . ARG A 1 266 ? 15.225 -14.331 -27.378 1.00 95.75 266 ARG A C 1
ATOM 1971 O O . ARG A 1 266 ? 14.405 -15.246 -27.357 1.00 95.75 266 ARG A O 1
ATOM 1978 N N . LEU A 1 267 ? 16.542 -14.534 -27.422 1.00 95.06 267 LEU A N 1
ATOM 1979 C CA . LEU A 1 267 ? 17.150 -15.863 -27.442 1.00 95.06 267 LEU A CA 1
ATOM 1980 C C . LEU A 1 267 ? 16.655 -16.714 -26.266 1.00 95.06 267 LEU A C 1
ATOM 1982 O O . LEU A 1 267 ? 16.256 -17.858 -26.471 1.00 95.06 267 LEU A O 1
ATOM 1986 N N . ASP A 1 268 ? 16.591 -16.103 -25.081 1.00 94.31 268 ASP A N 1
ATOM 1987 C CA . ASP A 1 268 ? 16.165 -16.733 -23.830 1.00 94.31 268 ASP A CA 1
ATOM 1988 C C . ASP A 1 268 ? 14.633 -16.767 -23.632 1.00 94.31 268 ASP A C 1
ATOM 1990 O O . ASP A 1 268 ? 14.163 -17.330 -22.647 1.00 94.31 268 ASP A O 1
ATOM 1994 N N . GLY A 1 269 ? 13.839 -16.141 -24.512 1.00 94.50 269 GLY A N 1
ATOM 1995 C CA . GLY A 1 269 ? 12.384 -16.013 -24.330 1.00 94.50 269 GLY A CA 1
ATOM 1996 C C . GLY A 1 269 ? 11.983 -15.050 -23.205 1.00 94.50 269 GLY A C 1
ATOM 1997 O O . GLY A 1 269 ? 10.949 -15.210 -22.566 1.00 94.50 269 GLY A O 1
ATOM 1998 N N . ARG A 1 270 ? 12.808 -14.044 -22.905 1.00 93.06 270 ARG A N 1
ATOM 1999 C CA . ARG A 1 270 ? 12.495 -13.028 -21.893 1.00 93.06 270 ARG A CA 1
ATOM 2000 C C . ARG A 1 270 ? 11.662 -11.905 -22.505 1.00 93.06 270 ARG A C 1
ATOM 2002 O O . ARG A 1 270 ? 12.105 -11.230 -23.434 1.00 93.06 270 ARG A O 1
ATOM 2009 N N . SER A 1 271 ? 10.477 -11.671 -21.945 1.00 87.56 271 SER A N 1
ATOM 2010 C CA . SER A 1 271 ? 9.683 -10.474 -22.239 1.00 87.56 271 SER A CA 1
ATOM 2011 C C . SER A 1 271 ? 10.263 -9.263 -21.509 1.00 87.56 271 SER A C 1
ATOM 2013 O O . SER A 1 271 ? 10.728 -9.381 -20.375 1.00 87.56 271 SER A O 1
ATOM 2015 N N . ARG A 1 272 ? 10.196 -8.088 -22.137 1.00 91.50 272 ARG A N 1
ATOM 2016 C CA . ARG A 1 272 ? 10.422 -6.797 -21.475 1.00 91.50 272 ARG A CA 1
ATOM 2017 C C . ARG A 1 272 ? 9.100 -6.024 -21.390 1.00 91.50 272 ARG A C 1
ATOM 2019 O O . ARG A 1 272 ? 8.135 -6.414 -22.057 1.00 91.50 272 ARG A O 1
ATOM 2026 N N . PRO A 1 273 ? 9.022 -4.970 -20.561 1.00 93.31 273 PRO A N 1
ATOM 2027 C CA . PRO A 1 273 ? 7.918 -4.020 -20.615 1.00 93.31 273 PRO A CA 1
ATOM 2028 C C . PRO A 1 273 ? 7.744 -3.445 -22.025 1.00 93.31 273 PRO A C 1
ATOM 2030 O O . PRO A 1 273 ? 8.725 -3.131 -22.699 1.00 93.31 273 PRO A O 1
ATOM 2033 N N . GLU A 1 274 ? 6.494 -3.272 -22.448 1.00 94.38 274 GLU A N 1
ATOM 2034 C CA . GLU A 1 274 ? 6.127 -2.727 -23.764 1.00 94.38 274 GLU A CA 1
ATOM 2035 C C . GLU A 1 274 ? 6.775 -1.364 -24.038 1.00 94.38 274 GLU A C 1
ATOM 2037 O O . GLU A 1 274 ? 7.298 -1.133 -25.126 1.00 94.38 274 GLU A O 1
ATOM 2042 N N . SER A 1 275 ? 6.835 -0.496 -23.023 1.00 93.75 275 SER A N 1
ATOM 2043 C CA . SER A 1 275 ? 7.485 0.816 -23.109 1.00 93.75 275 SER A CA 1
ATOM 2044 C C . SER A 1 275 ? 8.949 0.729 -23.550 1.00 93.75 275 SER A C 1
ATOM 2046 O O . SER A 1 275 ? 9.390 1.560 -24.338 1.00 93.75 275 SER A O 1
ATOM 2048 N N . ILE A 1 276 ? 9.682 -0.296 -23.104 1.00 95.62 276 ILE A N 1
ATOM 2049 C CA . ILE A 1 276 ? 11.085 -0.524 -23.473 1.00 95.62 276 ILE A CA 1
ATOM 2050 C C . ILE A 1 276 ? 11.195 -1.076 -24.899 1.00 95.62 276 ILE A C 1
ATOM 2052 O O . ILE A 1 276 ? 12.075 -0.655 -25.647 1.00 95.62 276 ILE A O 1
ATOM 2056 N N . GLU A 1 277 ? 10.304 -1.981 -25.318 1.00 95.75 277 GLU A N 1
ATOM 2057 C CA . GLU A 1 277 ? 10.297 -2.500 -26.700 1.00 95.75 277 GLU A CA 1
ATOM 2058 C C . GLU A 1 277 ? 10.071 -1.386 -27.725 1.00 95.75 277 GLU A C 1
ATOM 2060 O O . GLU A 1 277 ? 10.698 -1.363 -28.787 1.00 95.75 277 GLU A O 1
ATOM 2065 N N . LEU A 1 278 ? 9.207 -0.427 -27.384 1.00 94.75 278 LEU A N 1
ATOM 2066 C CA . LEU A 1 278 ? 8.921 0.723 -28.233 1.00 94.75 278 LEU A CA 1
ATOM 2067 C C . LEU A 1 278 ? 10.154 1.600 -28.478 1.00 94.75 278 LEU A C 1
ATOM 2069 O O . LEU A 1 278 ? 10.251 2.171 -29.563 1.00 94.75 278 LEU A O 1
ATOM 2073 N N . VAL A 1 279 ? 11.113 1.671 -27.548 1.00 95.94 279 VAL A N 1
ATOM 2074 C CA . VAL A 1 279 ? 12.356 2.444 -27.737 1.00 95.94 279 VAL A CA 1
ATOM 2075 C C . VAL A 1 279 ? 13.157 1.919 -28.929 1.00 95.94 279 VAL A C 1
ATOM 2077 O O . VAL A 1 279 ? 13.567 2.697 -29.790 1.00 95.94 279 VAL A O 1
ATOM 2080 N N . TYR A 1 280 ? 13.320 0.597 -29.030 1.00 94.56 280 TYR A N 1
ATOM 2081 C CA . TYR A 1 280 ? 14.046 -0.037 -30.136 1.00 94.56 280 TYR A CA 1
ATOM 2082 C C . TYR A 1 280 ? 13.347 0.159 -31.490 1.00 94.56 280 TYR A C 1
ATOM 2084 O O . TYR A 1 280 ? 13.997 0.212 -32.533 1.00 94.56 280 TYR A O 1
ATOM 2092 N N . ALA A 1 281 ? 12.015 0.261 -31.498 1.00 92.94 281 ALA A N 1
ATOM 2093 C CA . ALA A 1 281 ? 11.240 0.454 -32.722 1.00 92.94 281 ALA A CA 1
ATOM 2094 C C . ALA A 1 281 ? 11.142 1.930 -33.155 1.00 92.94 281 ALA A C 1
ATOM 2096 O O . ALA A 1 281 ? 11.057 2.213 -34.356 1.00 92.94 281 ALA A O 1
ATOM 2097 N N . ARG A 1 282 ? 11.149 2.873 -32.206 1.00 93.62 282 ARG A N 1
ATOM 2098 C CA . ARG A 1 282 ? 10.867 4.304 -32.429 1.00 93.62 282 ARG A CA 1
ATOM 2099 C C . ARG A 1 282 ? 12.110 5.186 -32.523 1.00 93.62 282 ARG A C 1
ATOM 2101 O O . ARG A 1 282 ? 12.001 6.402 -32.408 1.00 93.62 282 ARG A O 1
ATOM 2108 N N . THR A 1 283 ? 13.279 4.603 -32.760 1.00 92.19 283 THR A N 1
ATOM 2109 C CA . THR A 1 283 ? 14.516 5.381 -32.833 1.00 92.19 283 THR A CA 1
ATOM 2110 C C . THR A 1 283 ? 14.457 6.466 -33.925 1.00 92.19 283 THR A C 1
ATOM 2112 O O . THR A 1 283 ? 14.098 6.131 -35.067 1.00 92.19 283 THR A O 1
ATOM 2115 N N . PRO A 1 284 ? 14.801 7.737 -33.606 1.00 93.00 284 PRO A N 1
ATOM 2116 C CA . PRO A 1 284 ? 14.699 8.868 -34.529 1.00 93.00 284 PRO A CA 1
ATOM 2117 C C . PRO A 1 284 ? 15.440 8.636 -35.845 1.00 93.00 284 PRO A C 1
ATOM 2119 O O . PRO A 1 284 ? 16.530 8.058 -35.860 1.00 93.00 284 PRO A O 1
ATOM 2122 N N . GLN A 1 285 ? 14.843 9.080 -36.954 1.00 88.56 285 GLN A N 1
ATOM 2123 C CA . GLN A 1 285 ? 15.362 8.830 -38.303 1.00 88.56 285 GLN A CA 1
ATOM 2124 C C . GLN A 1 285 ? 16.734 9.469 -38.528 1.00 88.56 285 GLN A C 1
ATOM 2126 O O . GLN A 1 285 ? 17.581 8.914 -39.225 1.00 88.56 285 GLN A O 1
ATOM 2131 N N . GLU A 1 286 ? 16.966 10.611 -37.897 1.00 93.56 286 GLU A N 1
ATOM 2132 C CA . GLU A 1 286 ? 18.181 11.410 -38.010 1.00 93.56 286 GLU A CA 1
ATOM 2133 C C . GLU A 1 286 ? 19.413 10.670 -37.470 1.00 93.56 286 GLU A C 1
ATOM 2135 O O . GLU A 1 286 ? 20.538 11.011 -37.823 1.00 93.56 286 GLU A O 1
ATOM 2140 N N . LEU A 1 287 ? 19.211 9.641 -36.639 1.00 93.31 287 LEU A N 1
ATOM 2141 C CA . LEU A 1 287 ? 20.288 8.853 -36.038 1.00 93.31 287 LEU A CA 1
ATOM 2142 C C . LEU A 1 287 ? 20.672 7.618 -36.869 1.00 93.31 287 LEU A C 1
ATOM 2144 O O . LEU A 1 287 ? 21.685 6.986 -36.585 1.00 93.31 287 LEU A O 1
ATOM 2148 N N . TRP A 1 288 ? 19.902 7.270 -37.906 1.00 88.31 288 TRP A N 1
ATOM 2149 C CA . TRP A 1 288 ? 20.009 5.970 -38.585 1.00 88.31 288 TRP A CA 1
ATOM 2150 C C . TRP A 1 288 ? 21.319 5.736 -39.341 1.00 88.31 288 TRP A C 1
ATOM 2152 O O . TRP A 1 288 ? 21.688 4.585 -39.581 1.00 88.31 288 TRP A O 1
ATOM 2162 N N . ASP A 1 289 ? 22.005 6.804 -39.747 1.00 88.06 289 ASP A N 1
ATOM 2163 C CA . ASP A 1 289 ? 23.274 6.719 -40.476 1.00 88.06 289 ASP A CA 1
ATOM 2164 C C . ASP A 1 289 ? 24.496 6.629 -39.538 1.00 88.06 289 ASP A C 1
ATOM 2166 O O . ASP A 1 289 ? 25.626 6.406 -40.003 1.00 88.06 289 ASP A O 1
ATOM 2170 N N . GLU A 1 290 ? 24.271 6.755 -38.224 1.00 91.56 290 GLU A N 1
ATOM 2171 C CA . GLU A 1 290 ? 25.280 6.807 -37.165 1.00 91.56 290 GLU A CA 1
ATOM 2172 C C . GLU A 1 290 ? 24.971 5.788 -36.042 1.00 91.56 290 GLU A C 1
ATOM 2174 O O . GLU A 1 290 ? 24.480 6.175 -34.979 1.00 91.56 290 GLU A O 1
ATOM 2179 N N . PRO A 1 291 ? 25.300 4.488 -36.224 1.00 91.12 291 PRO A N 1
ATOM 2180 C CA . PRO A 1 291 ? 24.930 3.423 -35.281 1.00 91.12 291 PRO A CA 1
ATOM 2181 C C . PRO A 1 291 ? 25.309 3.687 -33.816 1.00 91.12 291 PRO A C 1
ATOM 2183 O O . PRO A 1 291 ? 24.554 3.342 -32.913 1.00 91.12 291 PRO A O 1
ATOM 2186 N N . ALA A 1 292 ? 26.453 4.333 -33.567 1.00 92.06 292 ALA A N 1
ATOM 2187 C CA . ALA A 1 292 ? 26.882 4.695 -32.215 1.00 92.06 292 ALA A CA 1
ATOM 2188 C C . ALA A 1 292 ? 25.899 5.665 -31.534 1.00 92.06 292 ALA A C 1
ATOM 2190 O O . ALA A 1 292 ? 25.460 5.400 -30.416 1.00 92.06 292 ALA A O 1
ATOM 2191 N N . LYS A 1 293 ? 25.490 6.737 -32.230 1.00 93.94 293 LYS A N 1
ATOM 2192 C CA . LYS A 1 293 ? 24.519 7.716 -31.712 1.00 93.94 293 LYS A CA 1
ATOM 2193 C C . LYS A 1 293 ? 23.127 7.114 -31.571 1.00 93.94 293 LYS A C 1
ATOM 2195 O O . LYS A 1 293 ? 22.436 7.398 -30.599 1.00 93.94 293 LYS A O 1
ATOM 2200 N N . GLU A 1 294 ? 22.723 6.279 -32.531 1.00 94.25 294 GLU A N 1
ATOM 2201 C CA . GLU A 1 294 ? 21.455 5.546 -32.476 1.00 94.25 294 GLU A CA 1
ATOM 2202 C C . GLU A 1 294 ? 21.376 4.709 -31.192 1.00 94.25 294 GLU A C 1
ATOM 2204 O O . GLU A 1 294 ? 20.420 4.809 -30.425 1.00 94.25 294 GLU A O 1
ATOM 2209 N N . ASN A 1 295 ? 22.426 3.941 -30.912 1.00 95.12 295 ASN A N 1
ATOM 2210 C CA . ASN A 1 295 ? 22.470 3.054 -29.760 1.00 95.12 295 ASN A CA 1
ATOM 2211 C C . ASN A 1 295 ? 22.664 3.792 -28.426 1.00 95.12 295 ASN A C 1
ATOM 2213 O O . ASN A 1 295 ? 22.107 3.367 -27.414 1.00 95.12 295 ASN A O 1
ATOM 2217 N N . GLU A 1 296 ? 23.404 4.904 -28.409 1.00 94.00 296 GLU A N 1
ATOM 2218 C CA . GLU A 1 296 ? 23.493 5.796 -27.247 1.00 94.00 296 GLU A CA 1
ATOM 2219 C C . GLU A 1 296 ? 22.124 6.386 -26.888 1.00 94.00 296 GLU A C 1
ATOM 2221 O O . GLU A 1 296 ? 21.733 6.364 -25.722 1.00 94.00 296 GLU A O 1
ATOM 2226 N N . TRP A 1 297 ? 21.356 6.826 -27.889 1.00 95.44 297 TRP A N 1
ATOM 2227 C CA . TRP A 1 297 ? 19.992 7.308 -27.681 1.00 95.44 297 TRP A CA 1
ATOM 2228 C C . TRP A 1 297 ? 19.076 6.212 -27.123 1.00 95.44 297 TRP A C 1
ATOM 2230 O O . TRP A 1 297 ? 18.356 6.459 -26.159 1.00 95.44 297 TRP A O 1
ATOM 2240 N N . ILE A 1 298 ? 19.136 4.989 -27.672 1.00 95.25 298 ILE A N 1
ATOM 2241 C CA . ILE A 1 298 ? 18.347 3.853 -27.161 1.00 95.25 298 ILE A CA 1
ATOM 2242 C C . ILE A 1 298 ? 18.706 3.580 -25.695 1.00 95.25 298 ILE A C 1
ATOM 2244 O O . ILE A 1 298 ? 17.812 3.391 -24.874 1.00 95.25 298 ILE A O 1
ATOM 2248 N N . ALA A 1 299 ? 19.998 3.565 -25.353 1.00 93.50 299 ALA A N 1
ATOM 2249 C CA . ALA A 1 299 ? 20.446 3.328 -23.984 1.00 93.50 299 ALA A CA 1
ATOM 2250 C C . ALA A 1 299 ? 19.940 4.409 -23.016 1.00 93.50 299 ALA A C 1
ATOM 2252 O O . ALA A 1 299 ? 19.390 4.064 -21.973 1.00 93.50 299 ALA A O 1
ATOM 2253 N N . ALA A 1 300 ? 20.061 5.688 -23.384 1.00 91.06 300 ALA A N 1
ATOM 2254 C CA . ALA A 1 300 ? 19.590 6.808 -22.571 1.00 91.06 300 ALA A CA 1
ATOM 2255 C C . ALA A 1 300 ? 18.063 6.800 -22.389 1.00 91.06 300 ALA A C 1
ATOM 2257 O O . ALA A 1 300 ? 17.560 7.080 -21.305 1.00 91.06 300 ALA A O 1
ATOM 2258 N N . GLU A 1 301 ? 17.311 6.449 -23.432 1.00 93.12 301 GLU A N 1
ATOM 2259 C CA . GLU A 1 301 ? 15.852 6.396 -23.366 1.00 93.12 301 GLU A CA 1
ATOM 2260 C C . GLU A 1 301 ? 15.356 5.207 -22.528 1.00 93.12 301 GLU A C 1
ATOM 2262 O O . GLU A 1 301 ? 14.399 5.344 -21.766 1.00 93.12 301 GLU A O 1
ATOM 2267 N N . ILE A 1 302 ? 16.031 4.053 -22.600 1.00 92.81 302 ILE A N 1
ATOM 2268 C CA . ILE A 1 302 ? 15.773 2.929 -21.688 1.00 92.81 302 ILE A CA 1
ATOM 2269 C C . ILE A 1 302 ? 16.103 3.328 -20.251 1.00 92.81 302 ILE A C 1
ATOM 2271 O O . ILE A 1 302 ? 15.282 3.092 -19.371 1.00 92.81 302 ILE A O 1
ATOM 2275 N N . GLU A 1 303 ? 17.245 3.980 -20.016 1.00 86.44 303 GLU A N 1
ATOM 2276 C CA . GLU A 1 303 ? 17.622 4.478 -18.689 1.00 86.44 303 GLU A CA 1
ATOM 2277 C C . GLU A 1 303 ? 16.559 5.438 -18.142 1.00 86.44 303 GLU A C 1
ATOM 2279 O O . GLU A 1 303 ? 16.133 5.292 -17.002 1.00 86.44 303 GLU A O 1
ATOM 2284 N N . ARG A 1 304 ? 16.036 6.346 -18.973 1.00 84.81 304 ARG A N 1
ATOM 2285 C CA . ARG A 1 304 ? 14.944 7.262 -18.613 1.00 84.81 304 ARG A CA 1
ATOM 2286 C C . ARG A 1 304 ? 13.630 6.543 -18.288 1.00 84.81 304 ARG A C 1
ATOM 2288 O O . ARG A 1 304 ? 12.848 7.054 -17.495 1.00 84.81 304 ARG A O 1
ATOM 2295 N N . LEU A 1 305 ? 13.340 5.398 -18.908 1.00 85.44 305 LEU A N 1
ATOM 2296 C CA . LEU A 1 305 ? 12.122 4.618 -18.641 1.00 85.44 305 LEU A CA 1
ATOM 2297 C C . LEU A 1 305 ? 12.262 3.680 -17.437 1.00 85.44 305 LEU A C 1
ATOM 2299 O O . LEU A 1 305 ? 11.284 3.463 -16.725 1.00 85.44 305 LEU A O 1
ATOM 2303 N N . GLU A 1 306 ? 13.447 3.111 -17.221 1.00 83.12 306 GLU A N 1
ATOM 2304 C CA . GLU A 1 306 ? 13.763 2.259 -16.065 1.00 83.12 306 GLU A CA 1
ATOM 2305 C C . GLU A 1 306 ? 14.001 3.091 -14.798 1.00 83.12 306 GLU A C 1
ATOM 2307 O O . GLU A 1 306 ? 13.704 2.656 -13.684 1.00 83.12 306 GLU A O 1
ATOM 2312 N N . HIS A 1 307 ? 14.490 4.313 -14.983 1.00 72.88 307 HIS A N 1
ATOM 2313 C CA . HIS A 1 307 ? 14.690 5.326 -13.964 1.00 72.88 307 HIS A CA 1
ATOM 2314 C C . HIS A 1 307 ? 13.964 6.599 -14.401 1.00 72.88 307 HIS A C 1
ATOM 2316 O O . HIS A 1 307 ? 14.627 7.592 -14.720 1.00 72.88 307 HIS A O 1
ATOM 2322 N N . PRO A 1 308 ? 12.610 6.594 -14.434 1.00 66.06 308 PRO A N 1
ATOM 2323 C CA . PRO A 1 308 ? 11.872 7.832 -14.643 1.00 66.06 308 PRO A CA 1
ATOM 2324 C C . PRO A 1 308 ? 12.416 8.806 -13.617 1.00 66.06 308 PRO A C 1
ATOM 2326 O O . PRO A 1 308 ? 12.464 8.445 -12.440 1.00 66.06 308 PRO A O 1
ATOM 2329 N N . GLU A 1 309 ? 12.926 9.962 -14.061 1.00 57.00 309 GLU A N 1
ATOM 2330 C CA . GLU A 1 309 ? 13.439 10.985 -13.155 1.00 57.00 309 GLU A CA 1
ATOM 2331 C C . GLU A 1 309 ? 12.372 11.184 -12.080 1.00 57.00 309 GLU A C 1
ATOM 2333 O O . GLU A 1 309 ? 11.330 11.786 -12.345 1.00 57.00 309 GLU A O 1
ATOM 2338 N N . ALA A 1 310 ? 12.569 10.586 -10.894 1.00 52.81 310 ALA A N 1
ATOM 2339 C CA . ALA A 1 310 ? 11.588 10.721 -9.836 1.00 52.81 310 ALA A CA 1
ATOM 2340 C C . ALA A 1 310 ? 11.577 12.220 -9.577 1.00 52.81 310 ALA A C 1
ATOM 2342 O O . ALA A 1 310 ? 12.671 12.769 -9.380 1.00 52.81 310 ALA A O 1
ATOM 2343 N N . PRO A 1 311 ? 10.424 12.900 -9.704 1.00 57.47 311 PRO A N 1
ATOM 2344 C CA . PRO A 1 311 ? 10.435 14.335 -9.889 1.00 57.47 311 PRO A CA 1
ATOM 2345 C C . PRO A 1 311 ? 11.190 14.915 -8.704 1.00 57.47 311 PRO A C 1
ATOM 2347 O O . PRO A 1 311 ? 10.735 14.800 -7.566 1.00 57.47 311 PRO A O 1
ATOM 2350 N N . ARG A 1 312 ? 12.377 15.487 -8.932 1.00 57.22 312 ARG A N 1
ATOM 2351 C CA . ARG A 1 312 ? 13.098 16.191 -7.861 1.00 57.22 312 ARG A CA 1
ATOM 2352 C C . ARG A 1 312 ? 12.182 17.257 -7.251 1.00 57.22 312 ARG A C 1
ATOM 2354 O O . ARG A 1 312 ? 12.232 17.506 -6.051 1.00 57.22 312 ARG A O 1
ATOM 2361 N N . ASP A 1 313 ? 11.258 17.754 -8.067 1.00 62.72 313 ASP A N 1
ATOM 2362 C CA . ASP A 1 313 ? 10.164 18.647 -7.713 1.00 62.72 313 ASP A CA 1
ATOM 2363 C C . ASP A 1 313 ? 9.116 18.028 -6.771 1.00 62.72 313 ASP A C 1
ATOM 2365 O O . ASP A 1 313 ? 8.544 18.745 -5.953 1.00 62.72 313 ASP A O 1
ATOM 2369 N N . ALA A 1 314 ? 8.869 16.712 -6.818 1.00 66.81 314 ALA A N 1
ATOM 2370 C CA . ALA A 1 314 ? 7.896 16.062 -5.936 1.00 66.81 314 ALA A CA 1
ATOM 2371 C C . ALA A 1 314 ? 8.343 16.123 -4.468 1.00 66.81 314 ALA A C 1
ATOM 2373 O O . ALA A 1 314 ? 7.511 16.331 -3.591 1.00 66.81 314 ALA A O 1
ATOM 2374 N N . ILE A 1 315 ? 9.651 16.017 -4.202 1.00 73.25 315 ILE A N 1
ATOM 2375 C CA . ILE A 1 315 ? 10.214 16.146 -2.846 1.00 73.25 315 ILE A CA 1
ATOM 2376 C C . ILE A 1 315 ? 10.524 17.604 -2.506 1.00 73.25 315 ILE A C 1
ATOM 2378 O O . ILE A 1 315 ? 10.467 17.978 -1.338 1.00 73.25 315 ILE A O 1
ATOM 2382 N N . ALA A 1 316 ? 10.821 18.451 -3.500 1.00 78.88 316 ALA A N 1
ATOM 2383 C CA . ALA A 1 316 ? 11.051 19.881 -3.272 1.00 78.88 316 ALA A CA 1
ATOM 2384 C C . ALA A 1 316 ? 9.851 20.566 -2.589 1.00 78.88 316 ALA A C 1
ATOM 2386 O O . ALA A 1 316 ? 10.016 21.598 -1.941 1.00 78.88 316 ALA A O 1
ATOM 2387 N N . GLY A 1 317 ? 8.661 19.968 -2.700 1.00 84.81 317 GLY A N 1
ATOM 2388 C CA . GLY A 1 317 ? 7.455 20.374 -1.994 1.00 84.81 317 GLY A CA 1
ATOM 2389 C C . GLY A 1 317 ? 7.125 19.578 -0.729 1.00 84.81 317 GLY A C 1
ATOM 2390 O O . GLY A 1 317 ? 6.016 19.753 -0.247 1.00 84.81 317 GLY A O 1
ATOM 2391 N N . LEU A 1 318 ? 7.982 18.700 -0.196 1.00 91.94 318 LEU A N 1
ATOM 2392 C CA . LEU A 1 318 ? 7.684 17.981 1.048 1.00 91.94 318 LEU A CA 1
ATOM 2393 C C . LEU A 1 318 ? 7.916 18.920 2.248 1.00 91.94 318 LEU A C 1
ATOM 2395 O O . LEU A 1 318 ? 9.056 19.332 2.479 1.00 91.94 318 LEU A O 1
ATOM 2399 N N . PRO A 1 319 ? 6.875 19.268 3.028 1.00 95.25 319 PRO A N 1
ATOM 2400 C CA . PRO A 1 319 ? 7.033 20.104 4.213 1.00 95.25 319 PRO A CA 1
ATOM 2401 C C . PRO A 1 319 ? 8.013 19.499 5.231 1.00 95.25 319 PRO A C 1
ATOM 2403 O O . PRO A 1 319 ? 8.195 18.277 5.261 1.00 95.25 319 PRO A O 1
ATOM 2406 N N . PRO A 1 320 ? 8.640 20.324 6.089 1.00 95.56 320 PRO A N 1
ATOM 2407 C CA . PRO A 1 320 ? 9.511 19.830 7.154 1.00 95.56 320 PRO A CA 1
ATOM 2408 C C . PRO A 1 320 ? 8.741 18.909 8.115 1.00 95.56 320 PRO A C 1
ATOM 2410 O O . PRO A 1 320 ? 7.540 19.083 8.322 1.00 95.56 320 PRO A O 1
ATOM 2413 N N . ILE A 1 321 ? 9.419 17.932 8.728 1.00 95.44 321 ILE A N 1
ATOM 2414 C CA . ILE A 1 321 ? 8.776 16.959 9.636 1.00 95.44 321 ILE A CA 1
ATOM 2415 C C . ILE A 1 321 ? 8.173 17.636 10.879 1.00 95.44 321 ILE A C 1
ATOM 2417 O O . ILE A 1 321 ? 7.248 17.114 11.502 1.00 95.44 321 ILE A O 1
ATOM 2421 N N . GLU A 1 322 ? 8.680 18.817 11.225 1.00 97.06 322 GLU A N 1
ATOM 2422 C CA . GLU A 1 322 ? 8.192 19.699 12.282 1.00 97.06 322 GLU A CA 1
ATOM 2423 C C . GLU A 1 322 ? 6.803 20.276 11.975 1.00 97.06 322 GLU A C 1
ATOM 2425 O O . GLU A 1 322 ? 6.105 20.686 12.898 1.00 97.06 322 GLU A O 1
ATOM 2430 N N . ALA A 1 323 ? 6.375 20.279 10.706 1.00 96.88 323 ALA A N 1
ATOM 2431 C CA . ALA A 1 323 ? 5.019 20.670 10.327 1.00 96.88 323 ALA A CA 1
ATOM 2432 C C . ALA A 1 323 ? 3.968 19.633 10.754 1.00 96.88 323 ALA A C 1
ATOM 2434 O O . ALA A 1 323 ? 2.783 19.959 10.829 1.00 96.88 323 ALA A O 1
ATOM 2435 N N . ILE A 1 324 ? 4.389 18.394 11.041 1.00 97.50 324 ILE A N 1
ATOM 2436 C CA . ILE A 1 324 ? 3.516 17.380 11.622 1.00 97.50 324 ILE A CA 1
ATOM 2437 C C . ILE A 1 324 ? 3.439 17.633 13.132 1.00 97.50 324 ILE A C 1
ATOM 2439 O O . ILE A 1 324 ? 4.491 17.743 13.765 1.00 97.50 324 ILE A O 1
ATOM 2443 N N . PRO A 1 325 ? 2.245 17.720 13.746 1.00 97.12 325 PRO A N 1
ATOM 2444 C CA . PRO A 1 325 ? 2.132 17.950 15.182 1.00 97.12 325 PRO A CA 1
ATOM 2445 C C . PRO A 1 325 ? 2.697 16.778 15.998 1.00 97.12 325 PRO A C 1
ATOM 2447 O O . PRO A 1 325 ? 3.032 15.708 15.474 1.00 97.12 325 PRO A O 1
ATOM 2450 N N . LEU A 1 326 ? 2.904 17.000 17.293 1.00 96.00 326 LEU A N 1
ATOM 2451 C CA . LEU A 1 326 ? 3.223 15.927 18.236 1.00 96.00 326 LEU A CA 1
ATOM 2452 C C . LEU A 1 326 ? 1.930 15.224 18.669 1.00 96.00 326 LEU A C 1
ATOM 2454 O O . LEU A 1 326 ? 0.850 15.804 18.578 1.00 96.00 326 LEU A O 1
ATOM 2458 N N . GLN A 1 327 ? 2.049 13.978 19.126 1.00 94.56 327 GLN A N 1
ATOM 2459 C CA . GLN A 1 327 ? 0.915 13.251 19.696 1.00 94.56 327 GLN A CA 1
ATOM 2460 C C . GLN A 1 327 ? 0.445 13.939 20.991 1.00 94.56 327 GLN A C 1
ATOM 2462 O O . GLN A 1 327 ? 1.271 14.367 21.801 1.00 94.56 327 GLN A O 1
ATOM 2467 N N . SER A 1 328 ? -0.870 14.033 21.181 1.00 92.00 328 SER A N 1
ATOM 2468 C CA . SER A 1 328 ? -1.504 14.515 22.407 1.00 92.00 328 SER A CA 1
ATOM 2469 C C . SER A 1 328 ? -1.283 13.521 23.547 1.00 92.00 328 SER A C 1
ATOM 2471 O O . SER A 1 328 ? -1.414 12.311 23.350 1.00 92.00 328 SER A O 1
ATOM 2473 N N . GLY A 1 329 ? -0.959 14.035 24.737 1.00 88.44 329 GLY A N 1
ATOM 2474 C CA . GLY A 1 329 ? -0.901 13.236 25.965 1.00 88.44 329 GLY A CA 1
ATOM 2475 C C . GLY A 1 329 ? -2.283 12.809 26.464 1.00 88.44 329 GLY A C 1
ATOM 2476 O O . GLY A 1 329 ? -2.391 11.780 27.111 1.00 88.44 329 GLY A O 1
ATOM 2477 N N . ALA A 1 330 ? -3.330 13.549 26.094 1.00 87.25 330 ALA A N 1
ATOM 2478 C CA . ALA A 1 330 ? -4.712 13.282 26.473 1.00 87.25 330 ALA A CA 1
ATOM 2479 C C . ALA A 1 330 ? -5.412 12.345 25.470 1.00 87.25 330 ALA A C 1
ATOM 2481 O O . ALA A 1 330 ? -6.544 12.617 25.056 1.00 87.25 330 ALA A O 1
ATOM 2482 N N . ALA A 1 331 ? -4.743 11.268 25.051 1.00 92.12 331 ALA A N 1
ATOM 2483 C CA . ALA A 1 331 ? -5.328 10.194 24.248 1.00 92.12 331 ALA A CA 1
ATOM 2484 C C . ALA A 1 331 ? -4.415 8.963 24.183 1.00 92.12 331 ALA A C 1
ATOM 2486 O O . ALA A 1 331 ? -3.252 9.007 24.584 1.00 92.12 331 ALA A O 1
ATOM 2487 N N . THR A 1 332 ? -4.907 7.860 23.607 1.00 92.00 332 THR A N 1
ATOM 2488 C CA . THR A 1 332 ? -4.054 6.703 23.318 1.00 92.00 332 THR A CA 1
ATOM 2489 C C . THR A 1 332 ? -2.904 7.111 22.394 1.00 92.00 332 THR A C 1
ATOM 2491 O O . THR A 1 332 ? -3.113 7.696 21.328 1.00 92.00 332 THR A O 1
ATOM 2494 N N . ARG A 1 333 ? -1.670 6.812 22.810 1.00 93.50 333 ARG A N 1
ATOM 2495 C CA . ARG A 1 333 ? -0.451 7.114 22.052 1.00 93.50 333 ARG A CA 1
ATOM 2496 C C . ARG A 1 333 ? 0.033 5.896 21.280 1.00 93.50 333 ARG A C 1
ATOM 2498 O O . ARG A 1 333 ? -0.181 4.752 21.677 1.00 93.50 333 ARG A O 1
ATOM 2505 N N . PHE A 1 334 ? 0.744 6.148 20.192 1.00 94.81 334 PHE A N 1
ATOM 2506 C CA . PHE A 1 334 ? 1.311 5.128 19.319 1.00 94.81 334 PHE A CA 1
ATOM 2507 C C . PHE A 1 334 ? 2.835 5.238 19.290 1.00 94.81 334 PHE A C 1
ATOM 2509 O O . PHE A 1 334 ? 3.411 6.322 19.384 1.00 94.81 334 PHE A O 1
ATOM 2516 N N . SER A 1 335 ? 3.504 4.090 19.231 1.00 93.69 335 SER A N 1
ATOM 2517 C CA . SER A 1 335 ? 4.962 3.974 19.275 1.00 93.69 335 SER A CA 1
ATOM 2518 C C . SER A 1 335 ? 5.630 4.791 18.166 1.00 93.69 335 SER A C 1
ATOM 2520 O O . SER A 1 335 ? 5.159 4.819 17.034 1.00 93.69 335 SER A O 1
ATOM 2522 N N . THR A 1 336 ? 6.779 5.396 18.467 1.00 89.75 336 THR A N 1
ATOM 2523 C CA . THR A 1 336 ? 7.558 6.216 17.518 1.00 89.75 336 THR A CA 1
ATOM 2524 C C . THR A 1 336 ? 8.701 5.445 16.838 1.00 89.75 336 THR A C 1
ATOM 2526 O O . THR A 1 336 ? 9.520 6.024 16.115 1.00 89.75 336 THR A O 1
ATOM 2529 N N . GLU A 1 337 ? 8.784 4.127 17.073 1.00 88.75 337 GLU A N 1
ATOM 2530 C CA . GLU A 1 337 ? 9.812 3.236 16.521 1.00 88.75 337 GLU A CA 1
ATOM 2531 C C . GLU A 1 337 ? 9.642 3.059 15.005 1.00 88.75 337 GLU A C 1
ATOM 2533 O O . GLU A 1 337 ? 8.747 2.365 14.535 1.00 88.75 337 GLU A O 1
ATOM 2538 N N . THR A 1 338 ? 10.546 3.628 14.212 1.00 80.25 338 THR A N 1
ATOM 2539 C CA . THR A 1 338 ? 10.414 3.685 12.744 1.00 80.25 338 THR A CA 1
ATOM 2540 C C . THR A 1 338 ? 10.493 2.338 12.026 1.00 80.25 338 THR A C 1
ATOM 2542 O O . THR A 1 338 ? 10.040 2.243 10.892 1.00 80.25 338 THR A O 1
ATOM 2545 N N . ASN A 1 339 ? 11.064 1.305 12.654 1.00 83.19 339 ASN A N 1
ATOM 2546 C CA . ASN A 1 339 ? 11.430 0.048 11.980 1.00 83.19 339 ASN A CA 1
ATOM 2547 C C . ASN A 1 339 ? 10.464 -1.116 12.255 1.00 83.19 339 ASN A C 1
ATOM 2549 O O . ASN A 1 339 ? 10.765 -2.261 11.923 1.00 83.19 339 ASN A O 1
ATOM 2553 N N . ARG A 1 340 ? 9.337 -0.857 12.913 1.00 90.06 340 ARG A N 1
ATOM 2554 C CA . ARG A 1 340 ? 8.311 -1.861 13.229 1.00 90.06 340 ARG A CA 1
ATOM 2555 C C . ARG A 1 340 ? 6.951 -1.347 12.780 1.00 90.06 340 ARG A C 1
ATOM 2557 O O . ARG A 1 340 ? 6.840 -0.142 12.608 1.00 90.06 340 ARG A O 1
ATOM 2564 N N . PRO A 1 341 ? 5.917 -2.184 12.614 1.00 94.56 341 PRO A N 1
ATOM 2565 C CA . PRO A 1 341 ? 4.548 -1.689 12.474 1.00 94.56 341 PRO A CA 1
ATOM 2566 C C . PRO A 1 341 ? 4.187 -0.734 13.623 1.00 94.56 341 PRO A C 1
ATOM 2568 O O . PRO A 1 341 ? 4.753 -0.831 14.715 1.00 94.56 341 PRO A O 1
ATOM 2571 N N . ILE A 1 342 ? 3.284 0.215 13.379 1.00 95.44 342 ILE A N 1
ATOM 2572 C CA . ILE A 1 342 ? 2.788 1.131 14.411 1.00 95.44 342 ILE A CA 1
ATOM 2573 C C . ILE A 1 342 ? 2.130 0.292 15.503 1.00 95.44 342 ILE A C 1
ATOM 2575 O O . ILE A 1 342 ? 1.124 -0.372 15.263 1.00 95.44 342 ILE A O 1
ATOM 2579 N N . ASP A 1 343 ? 2.726 0.297 16.689 1.00 95.62 343 ASP A N 1
ATOM 2580 C CA . ASP A 1 343 ? 2.176 -0.343 17.881 1.00 95.62 343 ASP A CA 1
ATOM 2581 C C . ASP A 1 343 ? 1.590 0.695 18.839 1.00 95.62 343 ASP A C 1
ATOM 2583 O O . ASP A 1 343 ? 1.933 1.877 18.747 1.00 95.62 343 ASP A O 1
ATOM 2587 N N . VAL A 1 344 ? 0.755 0.268 19.784 1.00 93.12 344 VAL A N 1
ATOM 2588 C CA . VAL A 1 344 ? 0.317 1.136 20.883 1.00 93.12 344 VAL A CA 1
ATOM 2589 C C . VAL A 1 344 ? 1.529 1.454 21.754 1.00 93.12 344 VAL A C 1
ATOM 2591 O O . VAL A 1 344 ? 2.245 0.554 22.200 1.00 93.12 344 VAL A O 1
ATOM 2594 N N . ALA A 1 345 ? 1.790 2.737 21.995 1.00 91.38 345 ALA A N 1
ATOM 2595 C CA . ALA A 1 345 ? 2.820 3.118 22.944 1.00 91.38 345 ALA A CA 1
ATOM 2596 C C . ALA A 1 345 ? 2.365 2.676 24.332 1.00 91.38 345 ALA A C 1
ATOM 2598 O O . ALA A 1 345 ? 1.267 3.012 24.773 1.00 91.38 345 ALA A O 1
ATOM 2599 N N . ARG A 1 346 ? 3.224 1.946 25.043 1.00 82.75 346 ARG A N 1
ATOM 2600 C CA . ARG A 1 346 ? 3.022 1.769 26.478 1.00 82.75 346 ARG A CA 1
ATOM 2601 C C . ARG A 1 346 ? 3.141 3.148 27.093 1.00 82.75 346 ARG A C 1
ATOM 2603 O O . ARG A 1 346 ? 4.235 3.706 27.103 1.00 82.75 346 ARG A O 1
ATOM 2610 N N . ASP A 1 347 ? 2.023 3.696 27.543 1.00 69.81 347 ASP A N 1
ATOM 2611 C CA . ASP A 1 347 ? 2.055 4.838 28.433 1.00 69.81 347 ASP A CA 1
ATOM 2612 C C . ASP A 1 347 ? 2.635 4.326 29.751 1.00 69.81 347 ASP A C 1
ATOM 2614 O O . ASP A 1 347 ? 1.973 3.519 30.407 1.00 69.81 347 ASP A O 1
ATOM 2618 N N . PRO A 1 348 ? 3.885 4.660 30.132 1.00 58.31 348 PRO A N 1
ATOM 2619 C CA . PRO A 1 348 ? 4.227 4.495 31.530 1.00 58.31 348 PRO A CA 1
ATOM 2620 C C . PRO A 1 348 ? 3.227 5.380 32.279 1.00 58.31 348 PRO A C 1
ATOM 2622 O O . PRO A 1 348 ? 3.114 6.548 31.900 1.00 58.31 348 PRO A O 1
ATOM 2625 N N . PRO A 1 349 ? 2.492 4.868 33.283 1.00 56.28 349 PRO A N 1
ATOM 2626 C CA . PRO A 1 349 ? 1.534 5.696 33.990 1.00 56.28 349 PRO A CA 1
ATOM 2627 C C . PRO A 1 349 ? 2.256 6.974 34.403 1.00 56.28 349 PRO A C 1
ATOM 2629 O O . PRO A 1 349 ? 3.368 6.916 34.945 1.00 56.28 349 PRO A O 1
ATOM 2632 N N . SER A 1 350 ? 1.661 8.129 34.112 1.00 56.62 350 SER A N 1
ATOM 2633 C CA . SER A 1 350 ? 2.164 9.428 34.573 1.00 56.62 350 SER A CA 1
ATOM 2634 C C . SER A 1 350 ? 2.451 9.391 36.093 1.00 56.62 350 SER A C 1
ATOM 2636 O O . SER A 1 350 ? 3.402 10.012 36.576 1.00 56.62 350 SER A O 1
ATOM 2638 N N . HIS A 1 351 ? 1.745 8.499 36.802 1.00 55.22 351 HIS A N 1
ATOM 2639 C CA . HIS A 1 351 ? 1.840 8.169 38.230 1.00 55.22 351 HIS A CA 1
ATOM 2640 C C . HIS A 1 351 ? 2.801 7.050 38.624 1.00 55.22 351 HIS A C 1
ATOM 2642 O O . HIS A 1 351 ? 2.938 6.778 39.814 1.00 55.22 351 HIS A O 1
ATOM 2648 N N . ALA A 1 352 ? 3.570 6.445 37.709 1.00 49.03 352 ALA A N 1
ATOM 2649 C CA . ALA A 1 352 ? 4.670 5.543 38.095 1.00 49.03 352 ALA A CA 1
ATOM 2650 C C . ALA A 1 352 ? 5.655 6.215 39.086 1.00 49.03 352 ALA A C 1
ATOM 2652 O O . ALA A 1 352 ? 6.486 5.549 39.707 1.00 49.03 352 ALA A O 1
ATOM 2653 N N . ARG A 1 353 ? 5.561 7.545 39.248 1.00 51.97 353 ARG A N 1
ATOM 2654 C CA . ARG A 1 353 ? 6.295 8.348 40.228 1.00 51.97 353 ARG A CA 1
ATOM 2655 C C . ARG A 1 353 ? 5.479 8.822 41.444 1.00 51.97 353 ARG A C 1
ATOM 2657 O O . ARG A 1 353 ? 6.118 9.109 42.455 1.00 51.97 353 ARG A O 1
ATOM 2664 N N . SER A 1 354 ? 4.142 8.866 41.424 1.00 53.97 354 SER A N 1
ATOM 2665 C CA . SER A 1 354 ? 3.328 9.191 42.610 1.00 53.97 354 SER A CA 1
ATOM 2666 C C . SER A 1 354 ? 2.926 7.904 43.334 1.00 53.97 354 SER A C 1
ATOM 2668 O O . SER A 1 354 ? 1.920 7.256 43.068 1.00 53.97 354 SER A O 1
ATOM 2670 N N . ARG A 1 355 ? 3.780 7.512 44.283 1.00 55.44 355 ARG A N 1
ATOM 2671 C CA . ARG A 1 355 ? 3.543 6.455 45.277 1.00 55.44 355 ARG A CA 1
ATOM 2672 C C . ARG A 1 355 ? 2.480 6.879 46.302 1.00 55.44 355 ARG A C 1
ATOM 2674 O O . ARG A 1 355 ? 2.766 6.855 47.494 1.00 55.44 355 ARG A O 1
ATOM 2681 N N . ASP A 1 356 ? 1.315 7.332 45.857 1.00 80.62 356 ASP A N 1
ATOM 2682 C CA . ASP A 1 356 ? 0.234 7.594 46.796 1.00 80.62 356 ASP A CA 1
ATOM 2683 C C . ASP A 1 356 ? -0.398 6.256 47.192 1.00 80.62 356 ASP A C 1
ATOM 2685 O O . ASP A 1 356 ? -0.906 5.513 46.345 1.00 80.62 356 ASP A O 1
ATOM 2689 N N . ASP A 1 357 ? -0.288 5.906 48.473 1.00 88.88 357 ASP A N 1
ATOM 2690 C CA . ASP A 1 357 ? -0.897 4.696 49.022 1.00 88.88 357 ASP A CA 1
ATOM 2691 C C . ASP A 1 357 ? -2.422 4.735 48.830 1.00 88.88 357 ASP A C 1
ATOM 2693 O O . ASP A 1 357 ? -3.039 3.689 48.618 1.00 88.88 357 ASP A O 1
ATOM 2697 N N . GLU A 1 358 ? -3.017 5.933 48.798 1.00 90.38 358 GLU A N 1
ATOM 2698 C CA . GLU A 1 358 ? -4.441 6.133 48.532 1.00 90.38 358 GLU A CA 1
ATOM 2699 C C . GLU A 1 358 ? -4.832 5.663 47.122 1.00 90.38 358 GLU A C 1
ATOM 2701 O O . GLU A 1 358 ? -5.739 4.840 46.976 1.00 90.38 358 GLU A O 1
ATOM 2706 N N . GLN A 1 359 ? -4.087 6.066 46.085 1.00 90.50 359 GLN A N 1
ATOM 2707 C CA . GLN A 1 359 ? -4.381 5.665 44.702 1.00 90.50 359 GLN A CA 1
ATOM 2708 C C . GLN A 1 359 ? -4.256 4.148 44.504 1.00 90.50 359 GLN A C 1
ATOM 2710 O O . GLN A 1 359 ? -5.016 3.544 43.746 1.00 90.50 359 GLN A O 1
ATOM 2715 N N . ARG A 1 360 ? -3.333 3.495 45.223 1.00 91.31 360 ARG A N 1
ATOM 2716 C CA . ARG A 1 360 ? -3.187 2.028 45.208 1.00 91.31 360 ARG A CA 1
ATOM 2717 C C . ARG A 1 360 ? -4.371 1.316 45.852 1.00 91.31 360 ARG A C 1
ATOM 2719 O O . ARG A 1 360 ? -4.762 0.249 45.372 1.00 91.31 360 ARG A O 1
ATOM 2726 N N . ILE A 1 361 ? -4.928 1.883 46.920 1.00 94.25 361 ILE A N 1
ATOM 2727 C CA . ILE A 1 361 ? -6.128 1.358 47.577 1.00 94.25 361 ILE A CA 1
ATOM 2728 C C . ILE A 1 361 ? -7.326 1.493 46.633 1.00 94.25 361 ILE A C 1
ATOM 2730 O O . ILE A 1 361 ? -7.980 0.489 46.352 1.00 94.25 361 ILE A O 1
ATOM 2734 N N . LEU A 1 362 ? -7.553 2.686 46.071 1.00 94.81 362 LEU A N 1
ATOM 2735 C CA . LEU A 1 362 ? -8.635 2.937 45.109 1.00 94.81 362 LEU A CA 1
ATOM 2736 C C . LEU A 1 362 ? -8.528 2.027 43.878 1.00 94.81 362 LEU A C 1
ATOM 2738 O O . LEU A 1 362 ? -9.527 1.472 43.415 1.00 94.81 362 LEU A O 1
ATOM 2742 N N . TYR A 1 363 ? -7.309 1.814 43.383 1.00 94.44 363 TYR A N 1
ATOM 2743 C CA . TYR A 1 363 ? -7.044 0.893 42.285 1.00 94.44 363 TYR A CA 1
ATOM 2744 C C . TYR A 1 363 ? -7.382 -0.559 42.634 1.00 94.44 363 TYR A C 1
ATOM 2746 O O . TYR A 1 363 ? -8.068 -1.240 41.871 1.00 94.44 363 TYR A O 1
ATOM 2754 N N . SER A 1 364 ? -6.905 -1.038 43.787 1.00 95.75 364 SER A N 1
ATOM 2755 C CA . SER A 1 364 ? -7.129 -2.416 44.237 1.00 95.75 364 SER A CA 1
ATOM 2756 C C . SER A 1 364 ? -8.620 -2.696 44.415 1.00 95.75 364 SER A C 1
ATOM 2758 O O . SER A 1 364 ? -9.101 -3.740 43.978 1.00 95.75 364 SER A O 1
ATOM 2760 N N . GLU A 1 365 ? -9.353 -1.732 44.976 1.00 97.69 365 GLU A N 1
ATOM 2761 C CA . GLU A 1 365 ? -10.807 -1.794 45.120 1.00 97.69 365 GLU A CA 1
ATOM 2762 C C . GLU A 1 365 ? -11.509 -1.824 43.755 1.00 97.69 365 GLU A C 1
ATOM 2764 O O . GLU A 1 365 ? -12.336 -2.697 43.493 1.00 97.69 365 GLU A O 1
ATOM 2769 N N . THR A 1 366 ? -11.127 -0.928 42.839 1.00 97.75 366 THR A N 1
ATOM 2770 C CA . THR A 1 366 ? -11.678 -0.878 41.475 1.00 97.75 366 THR A CA 1
ATOM 2771 C C . THR A 1 366 ? -11.447 -2.195 40.730 1.00 97.75 366 THR A C 1
ATOM 2773 O O . THR A 1 366 ? -12.368 -2.738 40.115 1.00 97.75 366 THR A O 1
ATOM 2776 N N . ARG A 1 367 ? -10.237 -2.762 40.822 1.00 97.94 367 ARG A N 1
ATOM 2777 C CA . ARG A 1 367 ? -9.903 -4.060 40.222 1.00 97.94 367 ARG A CA 1
ATOM 2778 C C . ARG A 1 367 ? -10.685 -5.202 40.859 1.00 97.94 367 ARG A C 1
ATOM 2780 O O . ARG A 1 367 ? -11.201 -6.043 40.124 1.00 97.94 367 ARG A O 1
ATOM 2787 N N . TYR A 1 368 ? -10.798 -5.239 42.185 1.00 98.25 368 TYR A N 1
ATOM 2788 C CA . TYR A 1 368 ? -11.595 -6.246 42.886 1.00 98.25 368 TYR A CA 1
ATOM 2789 C C . TYR A 1 368 ? -13.057 -6.213 42.423 1.00 98.25 368 TYR A C 1
ATOM 2791 O O . TYR A 1 368 ? -13.596 -7.238 42.007 1.00 98.25 368 TYR A O 1
ATOM 2799 N N . LYS A 1 369 ? -13.681 -5.033 42.373 1.00 98.44 369 LYS A N 1
ATOM 2800 C CA . LYS A 1 369 ? -15.066 -4.897 41.900 1.00 98.44 369 LYS A CA 1
ATOM 2801 C C . LYS A 1 369 ? -15.233 -5.247 40.423 1.00 98.44 369 LYS A C 1
ATOM 2803 O O . LYS A 1 369 ? -16.229 -5.868 40.059 1.00 98.44 369 LYS A O 1
ATOM 2808 N N . ALA A 1 370 ? -14.243 -4.957 39.576 1.00 98.31 370 ALA A N 1
ATOM 2809 C CA . ALA A 1 370 ? -14.239 -5.426 38.189 1.00 98.31 370 ALA A CA 1
ATOM 2810 C C . ALA A 1 370 ? -14.194 -6.965 38.096 1.00 98.31 370 ALA A C 1
ATOM 2812 O O . ALA A 1 370 ? -14.859 -7.551 37.240 1.00 98.31 370 ALA A O 1
ATOM 2813 N N . GLN A 1 371 ? -13.446 -7.638 38.982 1.00 98.31 371 GLN A N 1
ATOM 2814 C CA . GLN A 1 371 ? -13.424 -9.104 39.069 1.00 98.31 371 GLN A CA 1
ATOM 2815 C C . GLN A 1 371 ? -14.772 -9.663 39.530 1.00 98.31 371 GLN A C 1
ATOM 2817 O O . GLN A 1 371 ? -15.246 -10.637 38.946 1.00 98.31 371 GLN A O 1
ATOM 2822 N N . VAL A 1 372 ? -15.406 -9.038 40.528 1.00 98.12 372 VAL A N 1
ATOM 2823 C CA . VAL A 1 372 ? -16.748 -9.418 41.001 1.00 98.12 372 VAL A CA 1
ATOM 2824 C C . VAL A 1 372 ? -17.775 -9.265 39.880 1.00 98.12 372 VAL A C 1
ATOM 2826 O O . VAL A 1 372 ? -18.491 -10.220 39.585 1.00 98.12 372 VAL A O 1
ATOM 2829 N N . LEU A 1 373 ? -17.784 -8.122 39.184 1.00 98.06 373 LEU A N 1
ATOM 2830 C CA . LEU A 1 373 ? -18.640 -7.890 38.019 1.00 98.06 373 LEU A CA 1
ATOM 2831 C C . LEU A 1 373 ? -18.420 -8.959 36.945 1.00 98.06 373 LEU A C 1
ATOM 2833 O O . LEU A 1 373 ? -19.375 -9.535 36.431 1.00 98.06 373 LEU A O 1
ATOM 2837 N N . ARG A 1 374 ? -17.160 -9.274 36.629 1.00 97.56 374 ARG A N 1
ATOM 2838 C CA . ARG A 1 374 ? -16.822 -10.304 35.642 1.00 97.56 374 ARG A CA 1
ATOM 2839 C C . ARG A 1 374 ? -17.206 -11.723 36.084 1.00 97.56 374 ARG A C 1
ATOM 2841 O O . ARG A 1 374 ? -17.397 -12.574 35.217 1.00 97.56 374 ARG A O 1
ATOM 2848 N N . GLY A 1 375 ? -17.289 -11.970 37.391 1.00 97.25 375 GLY A N 1
ATOM 2849 C CA . GLY A 1 375 ? -17.632 -13.256 37.998 1.00 97.25 375 GLY A CA 1
ATOM 2850 C C . GLY A 1 375 ? -19.125 -13.590 38.004 1.00 97.25 375 GLY A C 1
ATOM 2851 O O . GLY A 1 375 ? -19.476 -14.728 38.317 1.00 97.25 375 GLY A O 1
ATOM 2852 N N . LEU A 1 376 ? -19.994 -12.640 37.644 1.00 97.44 376 LEU A N 1
ATOM 2853 C CA . LEU A 1 376 ? -21.420 -12.896 37.438 1.00 97.44 376 LEU A CA 1
ATOM 2854 C C . LEU A 1 376 ? -21.649 -13.915 36.311 1.00 97.44 376 LEU A C 1
ATOM 2856 O O . LEU A 1 376 ? -20.832 -14.062 35.397 1.00 97.44 376 LEU A O 1
ATOM 2860 N N . SER A 1 377 ? -22.774 -14.630 36.367 1.00 96.50 377 SER A N 1
ATOM 2861 C CA . SER A 1 377 ? -23.079 -15.649 35.363 1.00 96.50 377 SER A CA 1
ATOM 2862 C C . SER A 1 377 ? -23.337 -15.036 33.982 1.00 96.50 377 SER A C 1
ATOM 2864 O O . SER A 1 377 ? -23.767 -13.889 33.851 1.00 96.50 377 SER A O 1
ATOM 2866 N N . ASP A 1 378 ? -23.132 -15.827 32.925 1.00 95.19 378 ASP A N 1
ATOM 2867 C CA . ASP A 1 378 ? -23.388 -15.393 31.544 1.00 95.19 378 ASP A CA 1
ATOM 2868 C C . ASP A 1 378 ? -24.832 -14.900 31.335 1.00 95.19 378 ASP A C 1
ATOM 2870 O O . ASP A 1 378 ? -25.057 -13.957 30.576 1.00 95.19 378 ASP A O 1
ATOM 2874 N N . ASN A 1 379 ? -25.794 -15.501 32.045 1.00 94.12 379 ASN A N 1
ATOM 2875 C CA . ASN A 1 379 ? -27.205 -15.114 32.003 1.00 94.12 379 ASN A CA 1
ATOM 2876 C C . ASN A 1 379 ? -27.469 -13.765 32.689 1.00 94.12 379 ASN A C 1
ATOM 2878 O O . ASN A 1 379 ? -28.385 -13.053 32.291 1.00 94.12 379 ASN A O 1
ATOM 2882 N N . GLU A 1 380 ? -26.693 -13.420 33.718 1.00 95.31 380 GLU A N 1
ATOM 2883 C CA . GLU A 1 380 ? -26.818 -12.141 34.427 1.00 95.31 380 GLU A CA 1
ATOM 2884 C C . GLU A 1 380 ? -26.121 -11.008 33.677 1.00 95.31 380 GLU A C 1
ATOM 2886 O O . GLU A 1 380 ? -26.633 -9.891 33.638 1.00 95.31 380 GLU A O 1
ATOM 2891 N N . LEU A 1 381 ? -24.962 -11.284 33.071 1.00 94.69 381 LEU A N 1
ATOM 2892 C CA . LEU A 1 381 ? -24.202 -10.269 32.346 1.00 94.69 381 LEU A CA 1
ATOM 2893 C C . LEU A 1 381 ? -24.849 -9.896 31.015 1.00 94.69 381 LEU A C 1
ATOM 2895 O O . LEU A 1 381 ? -24.848 -8.717 30.663 1.00 94.69 381 LEU A O 1
ATOM 2899 N N . GLY A 1 382 ? -25.366 -10.870 30.259 1.00 94.81 382 GLY A N 1
ATOM 2900 C CA . GLY A 1 382 ? -25.910 -10.620 28.924 1.00 94.81 382 GLY A CA 1
ATOM 2901 C C . GLY A 1 382 ? -24.932 -9.811 28.059 1.00 94.81 382 GLY A C 1
ATOM 2902 O O . GLY A 1 382 ? -23.789 -10.220 27.840 1.00 94.81 382 GLY A O 1
ATOM 2903 N N . GLU A 1 383 ? -25.354 -8.624 27.616 1.00 94.56 383 GLU A N 1
ATOM 2904 C CA . GLU A 1 383 ? -24.526 -7.707 26.819 1.00 94.56 383 GLU A CA 1
ATOM 2905 C C . GLU A 1 383 ? -23.307 -7.130 27.561 1.00 94.56 383 GLU A C 1
ATOM 2907 O O . GLU A 1 383 ? -22.350 -6.699 26.917 1.00 94.56 383 GLU A O 1
ATOM 2912 N N . LEU A 1 384 ? -23.295 -7.128 28.899 1.00 96.50 384 LEU A N 1
ATOM 2913 C CA . LEU A 1 384 ? -22.164 -6.634 29.695 1.00 96.50 384 LEU A CA 1
ATOM 2914 C C . LEU A 1 384 ? -20.978 -7.596 29.719 1.00 96.50 384 LEU A C 1
ATOM 2916 O O . LEU A 1 384 ? -19.888 -7.199 30.130 1.00 96.50 384 LEU A O 1
ATOM 2920 N N . LYS A 1 385 ? -21.152 -8.845 29.269 1.00 97.00 385 LYS A N 1
ATOM 2921 C CA . LYS A 1 385 ? -20.121 -9.887 29.364 1.00 97.00 385 LYS A CA 1
ATOM 2922 C C . LYS A 1 385 ? -18.799 -9.452 28.731 1.00 97.00 385 LYS A C 1
ATOM 2924 O O . LYS A 1 385 ? -17.743 -9.578 29.353 1.00 97.00 385 LYS A O 1
ATOM 2929 N N . THR A 1 386 ? -18.861 -8.943 27.503 1.00 95.69 386 THR A N 1
ATOM 2930 C CA . THR A 1 386 ? -17.675 -8.516 26.750 1.00 95.69 386 THR A CA 1
ATOM 2931 C C . THR A 1 386 ? -17.089 -7.207 27.298 1.00 95.69 386 THR A C 1
ATOM 2933 O O . THR A 1 386 ? -15.893 -7.201 27.596 1.00 95.69 386 THR A O 1
ATOM 2936 N N . PRO A 1 387 ? -17.875 -6.130 27.524 1.00 95.94 387 PRO A N 1
ATOM 2937 C CA . PRO A 1 387 ? -17.369 -4.906 28.151 1.00 95.94 387 PRO A CA 1
ATOM 2938 C C . PRO A 1 387 ? -16.715 -5.126 29.524 1.00 95.94 387 PRO A C 1
ATOM 2940 O O . PRO A 1 387 ? -15.637 -4.592 29.776 1.00 95.94 387 PRO A O 1
ATOM 2943 N N . ALA A 1 388 ? -17.308 -5.953 30.392 1.00 97.50 388 ALA A N 1
ATOM 2944 C CA . ALA A 1 388 ? -16.750 -6.251 31.712 1.00 97.50 388 ALA A CA 1
ATOM 2945 C C . ALA A 1 388 ? -15.410 -6.999 31.618 1.00 97.50 388 ALA A C 1
ATOM 2947 O O . ALA A 1 388 ? -14.466 -6.670 32.336 1.00 97.50 388 ALA A O 1
ATOM 2948 N N . ALA A 1 389 ? -15.298 -7.973 30.705 1.00 96.88 389 ALA A N 1
ATOM 2949 C CA . ALA A 1 389 ? -14.047 -8.695 30.465 1.00 96.88 389 ALA A CA 1
ATOM 2950 C C . ALA A 1 389 ? -12.925 -7.748 30.017 1.00 96.88 389 ALA A C 1
ATOM 2952 O O . ALA A 1 389 ? -11.845 -7.745 30.603 1.00 96.88 389 ALA A O 1
ATOM 2953 N N . ARG A 1 390 ? -13.215 -6.896 29.029 1.00 94.38 390 ARG A N 1
ATOM 2954 C CA . ARG A 1 390 ? -12.255 -5.923 28.498 1.00 94.38 390 ARG A CA 1
ATOM 2955 C C . ARG A 1 390 ? -11.841 -4.890 29.536 1.00 94.38 390 ARG A C 1
ATOM 2957 O O . ARG A 1 390 ? -10.665 -4.540 29.614 1.00 94.38 390 ARG A O 1
ATOM 2964 N N . CYS A 1 391 ? -12.781 -4.399 30.342 1.00 96.62 391 CYS A N 1
ATOM 2965 C CA . CYS A 1 391 ? -12.463 -3.469 31.420 1.00 96.62 391 CYS A CA 1
ATOM 2966 C C . CYS A 1 391 ? -11.503 -4.105 32.438 1.00 96.62 391 CYS A C 1
ATOM 2968 O O . CYS A 1 391 ? -10.498 -3.494 32.794 1.00 96.62 391 CYS A O 1
ATOM 2970 N N . LEU A 1 392 ? -11.729 -5.369 32.817 1.00 97.44 392 LEU A N 1
ATOM 2971 C CA . LEU A 1 392 ? -10.826 -6.099 33.709 1.00 97.44 392 LEU A CA 1
ATOM 2972 C C . LEU A 1 392 ? -9.427 -6.322 33.103 1.00 97.44 392 LEU A C 1
ATOM 2974 O O . LEU A 1 392 ? -8.434 -6.271 33.829 1.00 97.44 392 LEU A O 1
ATOM 2978 N N . GLU A 1 393 ? -9.326 -6.548 31.790 1.00 95.44 393 GLU A N 1
ATOM 2979 C CA . GLU A 1 393 ? -8.037 -6.642 31.083 1.00 95.44 393 GLU A CA 1
ATOM 2980 C C . GLU A 1 393 ? -7.230 -5.335 31.144 1.00 95.44 393 GLU A C 1
ATOM 2982 O O . GLU A 1 393 ? -6.003 -5.380 31.184 1.00 95.44 393 GLU A O 1
ATOM 2987 N N . ALA A 1 394 ? -7.902 -4.180 31.192 1.00 93.50 394 ALA A N 1
ATOM 2988 C CA . ALA A 1 394 ? -7.258 -2.871 31.333 1.00 93.50 394 ALA A CA 1
ATOM 2989 C C . ALA A 1 394 ? -6.826 -2.545 32.777 1.00 93.50 394 ALA A C 1
ATOM 2991 O O . ALA A 1 394 ? -6.200 -1.513 33.012 1.00 93.50 394 ALA A O 1
ATOM 2992 N N . LEU A 1 395 ? -7.128 -3.429 33.732 1.00 95.44 395 LEU A N 1
ATOM 2993 C CA . LEU A 1 395 ? -6.767 -3.319 35.144 1.00 95.44 395 LEU A CA 1
ATOM 2994 C C . LEU A 1 395 ? -5.742 -4.402 35.518 1.00 95.44 395 LEU A C 1
ATOM 2996 O O . LEU A 1 395 ? -6.108 -5.294 36.266 1.00 95.44 395 LEU A O 1
ATOM 3000 N N . PRO A 1 396 ? -4.486 -4.423 35.041 1.00 95.00 396 PRO A N 1
ATOM 3001 C CA . PRO A 1 396 ? -3.504 -5.456 35.419 1.00 95.00 396 PRO A CA 1
ATOM 3002 C C . PRO A 1 396 ? -3.283 -5.588 36.943 1.00 95.00 396 PRO A C 1
ATOM 3004 O O . PRO A 1 396 ? -3.648 -4.724 37.727 1.00 95.00 396 PRO A O 1
ATOM 3007 N N . GLU A 1 397 ? -2.673 -6.671 37.427 1.00 94.31 397 GLU A N 1
ATOM 3008 C CA . GLU A 1 397 ? -2.391 -6.786 38.876 1.00 94.31 397 GLU A CA 1
ATOM 3009 C C . GLU A 1 397 ? -1.449 -5.690 39.385 1.00 94.31 397 GLU A C 1
ATOM 3011 O O . GLU A 1 397 ? -1.657 -5.149 40.468 1.00 94.31 397 GLU A O 1
ATOM 3016 N N . ASP A 1 398 ? -0.445 -5.339 38.583 1.00 91.00 398 ASP A N 1
ATOM 3017 C CA . ASP A 1 398 ? 0.463 -4.236 38.870 1.00 91.00 398 ASP A CA 1
ATOM 3018 C C . ASP A 1 398 ? -0.087 -2.929 38.286 1.00 91.00 398 ASP A C 1
ATOM 3020 O O . ASP A 1 398 ? -0.161 -2.766 37.066 1.00 91.00 398 ASP A O 1
ATOM 3024 N N . ILE A 1 399 ? -0.425 -1.979 39.163 1.00 89.94 399 ILE A N 1
ATOM 3025 C CA . ILE A 1 399 ? -0.876 -0.631 38.787 1.00 89.94 399 ILE A CA 1
ATOM 3026 C C . ILE A 1 399 ? 0.136 0.090 37.881 1.00 89.94 399 ILE A C 1
ATOM 3028 O O . ILE A 1 399 ? -0.251 0.903 37.049 1.00 89.94 399 ILE A O 1
ATOM 3032 N N . ALA A 1 400 ? 1.432 -0.236 37.975 1.00 86.62 400 ALA A N 1
ATOM 3033 C CA . ALA A 1 400 ? 2.465 0.359 37.127 1.00 86.62 400 ALA A CA 1
ATOM 3034 C C . ALA A 1 400 ? 2.338 -0.027 35.641 1.00 86.62 400 ALA A C 1
ATOM 3036 O O . ALA A 1 400 ? 3.012 0.564 34.797 1.00 86.62 400 ALA A O 1
ATOM 3037 N N . LEU A 1 401 ? 1.500 -1.015 35.318 1.00 88.19 401 LEU A N 1
ATOM 3038 C CA . LEU A 1 401 ? 1.216 -1.456 33.953 1.00 88.19 401 LEU A CA 1
ATOM 3039 C C . LEU A 1 401 ? -0.112 -0.909 33.411 1.00 88.19 401 LEU A C 1
ATOM 3041 O O . LEU A 1 401 ? -0.455 -1.195 32.264 1.00 88.19 401 LEU A O 1
ATOM 3045 N N . VAL A 1 402 ? -0.867 -0.157 34.216 1.00 90.00 402 VAL A N 1
ATOM 3046 C CA . VAL A 1 402 ? -2.146 0.431 33.804 1.00 90.00 402 VAL A CA 1
ATOM 3047 C C . VAL A 1 402 ? -1.909 1.529 32.779 1.00 90.00 402 VAL A C 1
ATOM 3049 O O . VAL A 1 402 ? -1.086 2.421 32.974 1.00 90.00 402 VAL A O 1
ATOM 3052 N N . SER A 1 403 ? -2.702 1.495 31.712 1.00 89.75 403 SER A N 1
ATOM 3053 C CA . SER A 1 403 ? -2.880 2.623 30.804 1.00 89.75 403 SER A CA 1
ATOM 3054 C C . SER A 1 403 ? -4.180 3.334 31.169 1.00 89.75 403 SER A C 1
ATOM 3056 O O . SER A 1 403 ? -5.261 2.759 31.017 1.00 89.75 403 SER A O 1
ATOM 3058 N N . ILE A 1 404 ? -4.075 4.576 31.654 1.00 91.00 404 ILE A N 1
ATOM 3059 C CA . ILE A 1 404 ? -5.238 5.354 32.099 1.00 91.00 404 ILE A CA 1
ATOM 3060 C C . ILE A 1 404 ? -6.207 5.603 30.943 1.00 91.00 404 ILE A C 1
ATOM 3062 O O . ILE A 1 404 ? -7.403 5.415 31.124 1.00 91.00 404 ILE A O 1
ATOM 3066 N N . SER A 1 405 ? -5.722 5.894 29.733 1.00 88.94 405 SER A N 1
ATOM 3067 C CA . SER A 1 405 ? -6.590 6.061 28.556 1.00 88.94 405 SER A CA 1
ATOM 3068 C C . SER A 1 405 ? -7.386 4.797 28.188 1.00 88.94 405 SER A C 1
ATOM 3070 O O . SER A 1 405 ? -8.570 4.892 27.851 1.00 88.94 405 SER A O 1
ATOM 3072 N N . PHE A 1 406 ? -6.788 3.602 28.288 1.00 90.31 406 PHE A N 1
ATOM 3073 C CA . PHE A 1 406 ? -7.509 2.346 28.037 1.00 90.31 406 PHE A CA 1
ATOM 3074 C C . PHE A 1 406 ? -8.520 2.014 29.118 1.00 90.31 406 PHE A C 1
ATOM 3076 O O . PHE A 1 406 ? -9.656 1.642 28.809 1.00 90.31 406 PHE A O 1
ATOM 3083 N N . LEU A 1 407 ? -8.103 2.139 30.377 1.00 93.56 407 LEU A N 1
ATOM 3084 C CA . LEU A 1 407 ? -8.995 1.946 31.505 1.00 93.56 407 LEU A CA 1
ATOM 3085 C C . LEU A 1 407 ? -10.179 2.906 31.399 1.00 93.56 407 LEU A C 1
ATOM 3087 O O . LEU A 1 407 ? -11.324 2.466 31.499 1.00 93.56 407 LEU A O 1
ATOM 3091 N N . TRP A 1 408 ? -9.903 4.179 31.107 1.00 94.19 408 TRP A N 1
ATOM 3092 C CA . TRP A 1 408 ? -10.925 5.203 31.029 1.00 94.19 408 TRP A CA 1
ATOM 3093 C C . TRP A 1 408 ? -11.964 4.892 29.955 1.00 94.19 408 TRP A C 1
ATOM 3095 O O . TRP A 1 408 ? -13.157 4.843 30.242 1.00 94.19 408 TRP A O 1
ATOM 3105 N N . SER A 1 409 ? -11.519 4.571 28.738 1.00 91.62 409 SER A N 1
ATOM 3106 C CA . SER A 1 409 ? -12.416 4.265 27.615 1.00 91.62 409 SER A CA 1
ATOM 3107 C C . SER A 1 409 ? -13.318 3.054 27.895 1.00 91.62 409 SER A C 1
ATOM 3109 O O . SER A 1 409 ? -14.547 3.103 27.744 1.00 91.62 409 SER A O 1
ATOM 3111 N N . ARG A 1 410 ? -12.728 1.963 28.397 1.00 94.56 410 ARG A N 1
ATOM 3112 C CA . ARG A 1 410 ? -13.455 0.712 28.663 1.00 94.56 410 ARG A CA 1
ATOM 3113 C C . ARG A 1 410 ? -14.414 0.839 29.843 1.00 94.56 410 ARG A C 1
ATOM 3115 O O . ARG A 1 410 ? -15.526 0.315 29.792 1.00 94.56 410 ARG A O 1
ATOM 3122 N N . ALA A 1 411 ? -14.027 1.565 30.886 1.00 96.19 411 ALA A N 1
ATOM 3123 C CA . ALA A 1 411 ? -14.905 1.836 32.015 1.00 96.19 411 ALA A CA 1
ATOM 3124 C C . ALA A 1 411 ? -15.990 2.879 31.677 1.00 96.19 411 ALA A C 1
ATOM 3126 O O . ALA A 1 411 ? -17.112 2.770 32.168 1.00 96.19 411 ALA A O 1
ATOM 3127 N N . ASN A 1 412 ? -15.733 3.830 30.773 1.00 94.25 412 ASN A N 1
ATOM 3128 C CA . ASN A 1 412 ? -16.757 4.766 30.300 1.00 94.25 412 ASN A CA 1
ATOM 3129 C C . ASN A 1 412 ? -17.852 4.069 29.468 1.00 94.25 412 ASN A C 1
ATOM 3131 O O . ASN A 1 412 ? -19.029 4.429 29.548 1.00 94.25 412 ASN A O 1
ATOM 3135 N N . THR A 1 413 ? -17.505 2.995 28.751 1.00 93.12 413 THR A N 1
ATOM 3136 C CA . THR A 1 413 ? -18.499 2.105 28.120 1.00 93.12 413 THR A CA 1
ATOM 3137 C C . THR A 1 413 ? -19.449 1.509 29.167 1.00 93.12 413 THR A C 1
ATOM 3139 O O . THR A 1 413 ? -20.669 1.503 28.988 1.00 93.12 413 THR A O 1
ATOM 3142 N N . LEU A 1 414 ? -18.900 1.055 30.297 1.00 96.44 414 LEU A N 1
ATOM 3143 C CA . LEU A 1 414 ? -19.671 0.531 31.426 1.00 96.44 414 LEU A CA 1
ATOM 3144 C C . LEU A 1 414 ? -20.527 1.620 32.106 1.00 96.44 414 LEU A C 1
ATOM 3146 O O . LEU A 1 414 ? -21.709 1.376 32.354 1.00 96.44 414 LEU A O 1
ATOM 3150 N N . ARG A 1 415 ? -19.993 2.837 32.313 1.00 96.12 415 ARG A N 1
ATOM 3151 C CA . ARG A 1 415 ? -20.764 4.011 32.785 1.00 96.12 415 ARG A CA 1
ATOM 3152 C C . ARG A 1 415 ? -21.968 4.294 31.884 1.00 96.12 415 ARG A C 1
ATOM 3154 O O . ARG A 1 415 ? -23.077 4.507 32.370 1.00 96.12 415 ARG A O 1
ATOM 3161 N N . THR A 1 416 ? -21.765 4.259 30.569 1.00 92.56 416 THR A N 1
ATOM 3162 C CA . THR A 1 416 ? -22.815 4.531 29.576 1.00 92.56 416 THR A CA 1
ATOM 3163 C C . THR A 1 416 ? -23.920 3.477 29.626 1.00 92.56 416 THR A C 1
ATOM 3165 O O . THR A 1 416 ? -25.102 3.824 29.634 1.00 92.56 416 THR A O 1
ATOM 3168 N N . LYS A 1 417 ? -23.559 2.191 29.739 1.00 95.12 417 LYS A N 1
ATOM 3169 C CA . LYS A 1 417 ? -24.531 1.097 29.906 1.00 95.12 417 LYS A CA 1
ATOM 3170 C C . LYS A 1 417 ? -25.324 1.224 31.213 1.00 95.12 417 LYS A C 1
ATOM 3172 O O . LYS A 1 417 ? -26.539 1.043 31.187 1.00 95.12 417 LYS A O 1
ATOM 3177 N N . LEU A 1 418 ? -24.677 1.597 32.321 1.00 97.06 418 LEU A N 1
ATOM 3178 C CA . LEU A 1 418 ? -25.365 1.856 33.592 1.00 97.06 418 LEU A CA 1
ATOM 3179 C C . LEU A 1 418 ? -26.353 3.025 33.475 1.00 97.06 418 LEU A C 1
ATOM 3181 O O . LEU A 1 418 ? -27.508 2.904 33.869 1.00 97.06 418 LEU A O 1
ATOM 3185 N N . LYS A 1 419 ? -25.942 4.131 32.851 1.00 94.69 419 LYS A N 1
ATOM 3186 C CA . LYS A 1 419 ? -26.820 5.286 32.621 1.00 94.69 419 LYS A CA 1
ATOM 3187 C C . LYS A 1 419 ? -28.021 4.933 31.738 1.00 94.69 419 LYS A C 1
ATOM 3189 O O . LYS A 1 419 ? -29.132 5.388 32.003 1.00 94.69 419 LYS A O 1
ATOM 3194 N N . ALA A 1 420 ? -27.816 4.128 30.693 1.00 93.81 420 ALA A N 1
ATOM 3195 C CA . ALA A 1 420 ? -28.901 3.643 29.840 1.00 93.81 420 ALA A CA 1
ATOM 3196 C C . ALA A 1 420 ? -29.902 2.784 30.630 1.00 93.81 420 ALA A C 1
ATOM 3198 O O . ALA A 1 420 ? -31.112 2.951 30.463 1.00 93.81 420 ALA A O 1
ATOM 3199 N N . HIS A 1 421 ? -29.404 1.930 31.531 1.00 96.38 421 HIS A N 1
ATOM 3200 C CA . HIS A 1 421 ? -30.231 1.181 32.472 1.00 96.38 421 HIS A CA 1
ATOM 3201 C C . HIS A 1 421 ? -31.037 2.107 33.389 1.00 96.38 421 HIS A C 1
ATOM 3203 O O . HIS A 1 421 ? -32.258 1.976 33.439 1.00 96.38 421 HIS A O 1
ATOM 3209 N N . ASP A 1 422 ? -30.402 3.078 34.049 1.00 96.69 422 ASP A N 1
ATOM 3210 C CA . ASP A 1 422 ? -31.083 3.997 34.971 1.00 96.69 422 ASP A CA 1
ATOM 3211 C C . ASP A 1 422 ? -32.181 4.817 34.258 1.00 96.69 422 ASP A C 1
ATOM 3213 O O . ASP A 1 422 ? -33.295 4.969 34.766 1.00 96.69 422 ASP A O 1
ATOM 3217 N N . LEU A 1 423 ? -31.920 5.279 33.028 1.00 94.25 423 LEU A N 1
ATOM 3218 C CA . LEU A 1 423 ? -32.920 5.955 32.191 1.00 94.25 423 LEU A CA 1
ATOM 3219 C C . LEU A 1 423 ? -34.069 5.028 31.777 1.00 94.25 423 LEU A C 1
ATOM 3221 O O . LEU A 1 423 ? -35.212 5.474 31.666 1.00 94.25 423 LEU A O 1
ATOM 3225 N N . ALA A 1 424 ? -33.788 3.753 31.505 1.00 95.69 424 ALA A N 1
ATOM 3226 C CA . ALA A 1 424 ? -34.824 2.770 31.222 1.00 95.69 424 ALA A CA 1
ATOM 3227 C C . ALA A 1 424 ? -35.670 2.484 32.470 1.00 95.69 424 ALA A C 1
ATOM 3229 O O . ALA A 1 424 ? -36.893 2.458 32.366 1.00 95.69 424 ALA A O 1
ATOM 3230 N N . VAL A 1 425 ? -35.063 2.345 33.651 1.00 96.25 425 VAL A N 1
ATOM 3231 C CA . VAL A 1 425 ? -35.788 2.164 34.920 1.00 96.25 425 VAL A CA 1
ATOM 3232 C C . VAL A 1 425 ? -36.749 3.327 35.169 1.00 96.25 425 VAL A C 1
ATOM 3234 O O . VAL A 1 425 ? -37.925 3.095 35.450 1.00 96.25 425 VAL A O 1
ATOM 3237 N N . GLU A 1 426 ? -36.298 4.572 34.998 1.00 96.56 426 GLU A N 1
ATOM 3238 C CA . GLU A 1 426 ? -37.166 5.743 35.173 1.00 96.56 426 GLU A CA 1
ATOM 3239 C C . GLU A 1 426 ? -38.279 5.825 34.114 1.00 96.56 426 GLU A C 1
ATOM 3241 O O . GLU A 1 426 ? -39.419 6.131 34.463 1.00 96.56 426 GLU A O 1
ATOM 3246 N N . ARG A 1 427 ? -38.016 5.472 32.844 1.00 95.69 427 ARG A N 1
ATOM 3247 C CA . ARG A 1 427 ? -39.064 5.400 31.800 1.00 95.69 427 ARG A CA 1
ATOM 3248 C C . ARG A 1 427 ? -40.165 4.386 32.122 1.00 95.69 427 ARG A C 1
ATOM 3250 O O . ARG A 1 427 ? -41.317 4.610 31.763 1.00 95.69 427 ARG A O 1
ATOM 3257 N N . HIS A 1 428 ? -39.823 3.292 32.799 1.00 95.88 428 HIS A N 1
ATOM 3258 C CA . HIS A 1 428 ? -40.771 2.233 33.159 1.00 95.88 428 HIS A CA 1
ATOM 3259 C C . HIS A 1 428 ? -41.423 2.429 34.532 1.00 95.88 428 HIS A C 1
ATOM 3261 O O . HIS A 1 428 ? -42.313 1.667 34.919 1.00 95.88 428 HIS A O 1
ATOM 3267 N N . LYS A 1 429 ? -41.031 3.462 35.278 1.00 96.38 429 LYS A N 1
ATOM 3268 C CA . LYS A 1 429 ? -41.577 3.751 36.602 1.00 96.38 429 LYS A CA 1
ATOM 3269 C C . LYS A 1 429 ? -43.065 4.094 36.506 1.00 96.38 429 LYS A C 1
ATOM 3271 O O . LYS A 1 429 ? -43.457 5.101 35.926 1.00 96.38 429 LYS A O 1
ATOM 3276 N N . GLY A 1 430 ? -43.906 3.242 37.093 1.00 94.38 430 GLY A N 1
ATOM 3277 C CA . GLY A 1 430 ? -45.366 3.391 37.064 1.00 94.38 430 GLY A CA 1
ATOM 3278 C C . GLY A 1 430 ? -46.053 2.799 35.827 1.00 94.38 430 GLY A C 1
ATOM 3279 O O . GLY A 1 430 ? -47.280 2.851 35.743 1.00 94.38 430 GLY A O 1
ATOM 3280 N N . VAL A 1 431 ? -45.304 2.192 34.900 1.00 95.12 431 VAL A N 1
ATOM 3281 C CA . VAL A 1 431 ? -45.872 1.426 33.783 1.00 95.12 431 VAL A CA 1
ATOM 3282 C C . VAL A 1 431 ? -46.222 0.025 34.285 1.00 95.12 431 VAL A C 1
ATOM 3284 O O . VAL A 1 431 ? -45.367 -0.691 34.799 1.00 95.12 431 VAL A O 1
ATOM 3287 N N . ARG A 1 432 ? -47.497 -0.366 34.176 1.00 93.31 432 ARG A N 1
ATOM 3288 C CA . ARG A 1 432 ? -47.998 -1.640 34.727 1.00 93.31 432 ARG A CA 1
ATOM 3289 C C . ARG A 1 432 ? -47.416 -2.865 34.015 1.00 93.31 432 ARG A C 1
ATOM 3291 O O . ARG A 1 432 ? -47.192 -3.884 34.658 1.00 93.31 432 ARG A O 1
ATOM 3298 N N . GLU A 1 433 ? -47.183 -2.744 32.712 1.00 91.75 433 GLU A N 1
ATOM 3299 C CA . GLU A 1 433 ? -46.616 -3.779 31.843 1.00 91.75 433 GLU A CA 1
ATOM 3300 C C . GLU A 1 433 ? -45.598 -3.106 30.909 1.00 91.75 433 GLU A C 1
ATOM 3302 O O . GLU A 1 433 ? -45.969 -2.635 29.835 1.00 91.75 433 GLU A O 1
ATOM 3307 N N . PRO A 1 434 ? -44.342 -2.935 31.359 1.00 90.94 434 PRO A N 1
ATOM 3308 C CA . PRO A 1 434 ? -43.301 -2.310 30.555 1.00 90.94 434 PRO A CA 1
ATOM 3309 C C . PRO A 1 434 ? -42.972 -3.165 29.324 1.00 90.94 434 PRO A C 1
ATOM 3311 O O . PRO A 1 434 ? -42.864 -4.389 29.428 1.00 90.94 434 PRO A O 1
ATOM 3314 N N . GLU A 1 435 ? -42.796 -2.528 28.164 1.00 93.62 435 GLU A N 1
ATOM 3315 C CA . GLU A 1 435 ? -42.248 -3.215 26.992 1.00 93.62 435 GLU A CA 1
ATOM 3316 C C . GLU A 1 435 ? -40.812 -3.692 27.292 1.00 93.62 435 GLU A C 1
ATOM 3318 O O . GLU A 1 435 ? -40.096 -3.035 28.053 1.00 93.62 435 GLU A O 1
ATOM 3323 N N . PRO A 1 436 ? -40.362 -4.829 26.728 1.00 93.81 436 PRO A N 1
ATOM 3324 C CA . PRO A 1 436 ? -38.989 -5.289 26.908 1.00 93.81 436 PRO A CA 1
ATOM 3325 C C . PRO A 1 436 ? -37.987 -4.245 26.390 1.00 93.81 436 PRO A C 1
ATOM 3327 O O . PRO A 1 436 ? -37.871 -4.037 25.184 1.00 93.81 436 PRO A O 1
ATOM 3330 N N . ASP A 1 437 ? -37.248 -3.603 27.296 1.00 95.12 437 ASP A N 1
ATOM 3331 C CA . ASP A 1 437 ? -36.191 -2.651 26.944 1.00 95.12 437 ASP A CA 1
ATOM 3332 C C . ASP A 1 437 ? -34.822 -3.342 27.033 1.00 95.12 437 ASP A C 1
ATOM 3334 O O . ASP A 1 437 ? -34.441 -3.785 28.121 1.00 95.12 437 ASP A O 1
ATOM 3338 N N . PRO A 1 438 ? -34.056 -3.430 25.929 1.00 94.56 438 PRO A N 1
ATOM 3339 C CA . PRO A 1 438 ? -32.743 -4.081 25.924 1.00 94.56 438 PRO A CA 1
ATOM 3340 C C . PRO A 1 438 ? -31.716 -3.397 26.843 1.00 94.56 438 PRO A C 1
ATOM 3342 O O . PRO A 1 438 ? -30.694 -3.989 27.175 1.00 94.56 438 PRO A O 1
ATOM 3345 N N . SER A 1 439 ? -31.981 -2.165 27.284 1.00 95.62 439 SER A N 1
ATOM 3346 C CA . SER A 1 439 ? -31.126 -1.424 28.217 1.00 95.62 439 SER A CA 1
ATOM 3347 C C . SER A 1 439 ? -31.341 -1.835 29.678 1.00 95.62 439 SER A C 1
ATOM 3349 O O . SER A 1 439 ? -30.550 -1.457 30.543 1.00 95.62 439 SER A O 1
ATOM 3351 N N . LEU A 1 440 ? -32.412 -2.575 29.995 1.00 96.38 440 LEU A N 1
ATOM 3352 C CA . LEU A 1 440 ? -32.676 -3.038 31.355 1.00 96.38 440 LEU A CA 1
ATOM 3353 C C . LEU A 1 440 ? -31.793 -4.241 31.702 1.00 96.38 440 LEU A C 1
ATOM 3355 O O . LEU A 1 440 ? -32.008 -5.362 31.249 1.00 96.38 440 LEU A O 1
ATOM 3359 N N . LEU A 1 441 ? -30.816 -3.997 32.567 1.00 96.75 441 LEU A N 1
ATOM 3360 C CA . LEU A 1 441 ? -29.967 -5.019 33.160 1.00 96.75 441 LEU A CA 1
ATOM 3361 C C . LEU A 1 441 ? -30.702 -5.791 34.274 1.00 96.75 441 LEU A C 1
ATOM 3363 O O . LEU A 1 441 ? -31.525 -5.202 34.986 1.00 96.75 441 LEU A O 1
ATOM 3367 N N . PRO A 1 442 ? -30.376 -7.081 34.494 1.00 96.50 442 PRO A N 1
ATOM 3368 C CA . PRO A 1 442 ? -30.794 -7.802 35.694 1.00 96.50 442 PRO A CA 1
ATOM 3369 C C . PRO A 1 442 ? -30.353 -7.067 36.966 1.00 96.50 442 PRO A C 1
ATOM 3371 O O . PRO A 1 442 ? -29.240 -6.550 37.021 1.00 96.50 442 PRO A O 1
ATOM 3374 N N . ILE A 1 443 ? -31.193 -7.066 38.009 1.00 96.31 443 ILE A N 1
ATOM 3375 C CA . ILE A 1 443 ? -30.964 -6.285 39.244 1.00 96.31 443 ILE A CA 1
ATOM 3376 C C . ILE A 1 443 ? -29.571 -6.552 39.840 1.00 96.31 443 ILE A C 1
ATOM 3378 O O . ILE A 1 443 ? -28.846 -5.611 40.143 1.00 96.31 443 ILE A O 1
ATOM 3382 N N . GLY A 1 444 ? -29.155 -7.820 39.948 1.00 96.56 444 GLY A N 1
ATOM 3383 C CA . GLY A 1 444 ? -27.833 -8.175 40.483 1.00 96.56 444 GLY A CA 1
ATOM 3384 C C . GLY A 1 444 ? -26.667 -7.610 39.659 1.00 96.56 444 GLY A C 1
ATOM 3385 O O . GLY A 1 444 ? -25.693 -7.107 40.223 1.00 96.56 444 GLY A O 1
ATOM 3386 N N . ALA A 1 445 ? -26.790 -7.633 38.329 1.00 97.69 445 ALA A N 1
ATOM 3387 C CA . ALA A 1 445 ? -25.801 -7.060 37.421 1.00 97.69 445 ALA A CA 1
ATOM 3388 C C . ALA A 1 445 ? -25.779 -5.527 37.489 1.00 97.69 445 ALA A C 1
ATOM 3390 O O . ALA A 1 445 ? -24.698 -4.945 37.508 1.00 97.69 445 ALA A O 1
ATOM 3391 N N . ALA A 1 446 ? -26.945 -4.880 37.580 1.00 97.88 446 ALA A N 1
ATOM 3392 C CA . ALA A 1 446 ? -27.055 -3.430 37.719 1.00 97.88 446 ALA A CA 1
ATOM 3393 C C . ALA A 1 446 ? -26.406 -2.919 39.014 1.00 97.88 446 ALA A C 1
ATOM 3395 O O . ALA A 1 446 ? -25.618 -1.978 38.963 1.00 97.88 446 ALA A O 1
ATOM 3396 N N . GLU A 1 447 ? -26.676 -3.562 40.156 1.00 98.12 447 GLU A N 1
ATOM 3397 C CA . GLU A 1 447 ? -26.078 -3.166 41.440 1.00 98.12 447 GLU A CA 1
ATOM 3398 C C . GLU A 1 447 ? -24.563 -3.390 41.461 1.00 98.12 447 GLU A C 1
ATOM 3400 O O . GLU A 1 447 ? -23.813 -2.517 41.891 1.00 98.12 447 GLU A O 1
ATOM 3405 N N . THR A 1 448 ? -24.090 -4.517 40.921 1.00 98.12 448 THR A N 1
ATOM 3406 C CA . THR A 1 448 ? -22.648 -4.809 40.851 1.00 98.12 448 THR A CA 1
ATOM 3407 C C . THR A 1 448 ? -21.926 -3.845 39.902 1.00 98.12 448 THR A C 1
ATOM 3409 O O . THR A 1 448 ? -20.809 -3.408 40.173 1.00 98.12 448 THR A O 1
ATOM 3412 N N . LEU A 1 449 ? -22.570 -3.472 38.791 1.00 98.19 449 LEU A N 1
ATOM 3413 C CA . LEU A 1 449 ? -22.057 -2.465 37.865 1.00 98.19 449 LEU A CA 1
ATOM 3414 C C . LEU A 1 449 ? -22.007 -1.076 38.514 1.00 98.19 449 LEU A C 1
ATOM 3416 O O . LEU A 1 449 ? -21.024 -0.362 38.326 1.00 98.19 449 LEU A O 1
ATOM 3420 N N . ARG A 1 450 ? -23.036 -0.698 39.282 1.00 98.31 450 ARG A N 1
ATOM 3421 C CA . ARG A 1 450 ? -23.083 0.575 40.013 1.00 98.31 450 ARG A CA 1
ATOM 3422 C C . ARG A 1 450 ? -21.962 0.670 41.045 1.00 98.31 450 ARG A C 1
ATOM 3424 O O . ARG A 1 450 ? -21.255 1.674 41.059 1.00 98.31 450 ARG A O 1
ATOM 3431 N N . ASP A 1 451 ? -21.746 -0.397 41.810 1.00 98.31 451 ASP A N 1
ATOM 3432 C CA . ASP A 1 451 ? -20.667 -0.496 42.797 1.00 98.31 451 ASP A CA 1
ATOM 3433 C C . ASP A 1 451 ? -19.270 -0.377 42.152 1.00 98.31 451 ASP A C 1
ATOM 3435 O O . ASP A 1 451 ? -18.403 0.355 42.637 1.00 98.31 451 ASP A O 1
ATOM 3439 N N . PHE A 1 452 ? -19.057 -1.035 41.005 1.00 98.31 452 PHE A N 1
ATOM 3440 C CA . PHE A 1 452 ? -17.830 -0.879 40.217 1.00 98.31 452 PHE A CA 1
ATOM 3441 C C . PHE A 1 452 ? -17.641 0.560 39.713 1.00 98.31 452 PHE A C 1
ATOM 3443 O O . PHE A 1 452 ? -16.559 1.129 39.877 1.00 98.31 452 PHE A O 1
ATOM 3450 N N . VAL A 1 453 ? -18.675 1.152 39.103 1.00 97.94 453 VAL A N 1
ATOM 3451 C CA . VAL A 1 453 ? -18.613 2.509 38.537 1.00 97.94 453 VAL A CA 1
ATOM 3452 C C . VAL A 1 453 ? -18.304 3.543 39.619 1.00 97.94 453 VAL A C 1
ATOM 3454 O O . VAL A 1 453 ? -17.524 4.457 39.364 1.00 97.94 453 VAL A O 1
ATOM 3457 N N . GLU A 1 454 ? -18.853 3.397 40.824 1.00 98.00 454 GLU A N 1
ATOM 3458 C CA . GLU A 1 454 ? -18.559 4.287 41.949 1.00 98.00 454 GLU A CA 1
ATOM 3459 C C . GLU A 1 454 ? -17.072 4.258 42.338 1.00 98.00 454 GLU A C 1
ATOM 3461 O O . GLU A 1 454 ? -16.428 5.308 42.383 1.00 98.00 454 GLU A O 1
ATOM 3466 N N . SER A 1 455 ? -16.491 3.068 42.533 1.00 97.94 455 SER A N 1
ATOM 3467 C CA . SER A 1 455 ? -15.057 2.939 42.838 1.00 97.94 455 SER A CA 1
ATOM 3468 C C . SER A 1 455 ? -14.165 3.443 41.709 1.00 97.94 455 SER A C 1
ATOM 3470 O O . SER A 1 455 ? -13.180 4.134 41.966 1.00 97.94 455 SER A O 1
ATOM 3472 N N . TYR A 1 456 ? -14.537 3.156 40.462 1.00 97.56 456 TYR A N 1
ATOM 3473 C CA . TYR A 1 456 ? -13.833 3.659 39.290 1.00 97.56 456 TYR A CA 1
ATOM 3474 C C . TYR A 1 456 ? -13.854 5.196 39.220 1.00 97.56 456 TYR A C 1
ATOM 3476 O O . TYR A 1 456 ? -12.824 5.807 38.946 1.00 97.56 456 TYR A O 1
ATOM 3484 N N . ASN A 1 457 ? -14.990 5.837 39.516 1.00 96.50 457 ASN A N 1
ATOM 3485 C CA . ASN A 1 457 ? -15.090 7.298 39.548 1.00 96.50 457 ASN A CA 1
ATOM 3486 C C . ASN A 1 457 ? -14.151 7.907 40.593 1.00 96.50 457 ASN A C 1
ATOM 3488 O O . ASN A 1 457 ? -13.468 8.882 40.293 1.00 96.50 457 ASN A O 1
ATOM 3492 N N . LEU A 1 458 ? -14.085 7.321 41.792 1.00 95.81 458 LEU A N 1
ATOM 3493 C CA . LEU A 1 458 ? -13.156 7.766 42.833 1.00 95.81 458 LEU A CA 1
ATOM 3494 C C . LEU A 1 458 ? -11.700 7.608 42.385 1.00 95.81 458 LEU A C 1
ATOM 3496 O O . LEU A 1 458 ? -10.916 8.542 42.516 1.00 95.81 458 LEU A O 1
ATOM 3500 N N . PHE A 1 459 ? -11.350 6.461 41.799 1.00 94.50 459 PHE A N 1
ATOM 3501 C CA . PHE A 1 459 ? -10.010 6.227 41.263 1.00 94.50 459 PHE A CA 1
ATOM 3502 C C . PHE A 1 459 ? -9.615 7.264 40.196 1.00 94.50 459 PHE A C 1
ATOM 3504 O O . PHE A 1 459 ? -8.513 7.806 40.248 1.00 94.50 459 PHE A O 1
ATOM 3511 N N . ILE A 1 460 ? -10.512 7.565 39.251 1.00 93.75 460 ILE A N 1
ATOM 3512 C CA . ILE A 1 460 ? -10.248 8.501 38.149 1.00 93.75 460 ILE A CA 1
ATOM 3513 C C . ILE A 1 460 ? -10.147 9.952 38.607 1.00 93.75 460 ILE A C 1
ATOM 3515 O O . ILE A 1 460 ? -9.281 10.667 38.119 1.00 93.75 460 ILE A O 1
ATOM 3519 N N . VAL A 1 461 ? -10.974 10.392 39.557 1.00 93.88 461 VAL A N 1
ATOM 3520 C CA . VAL A 1 461 ? -10.904 11.765 40.091 1.00 93.88 461 VAL A CA 1
ATOM 3521 C C . VAL A 1 461 ? -9.561 12.038 40.781 1.00 93.88 461 VAL A C 1
ATOM 3523 O O . VAL A 1 461 ? -9.062 13.161 40.733 1.00 93.88 461 VAL A O 1
ATOM 3526 N N . HIS A 1 462 ? -8.955 11.019 41.395 1.00 90.88 462 HIS A N 1
ATOM 3527 C CA . HIS A 1 462 ? -7.634 11.115 42.025 1.00 90.88 462 HIS A CA 1
ATOM 3528 C C . HIS A 1 462 ? -6.466 10.895 41.045 1.00 90.88 462 HIS A C 1
ATOM 3530 O O . HIS A 1 462 ? -5.304 11.067 41.417 1.00 90.88 462 HIS A O 1
ATOM 3536 N N . ASP A 1 463 ? -6.754 10.561 39.786 1.00 90.25 463 ASP A N 1
ATOM 3537 C CA . ASP A 1 463 ? -5.771 10.432 38.718 1.00 90.25 463 ASP A CA 1
ATOM 3538 C C . ASP A 1 463 ? -5.746 11.713 37.865 1.00 90.25 463 ASP A C 1
ATOM 3540 O O . ASP A 1 463 ? -6.713 11.977 37.159 1.00 90.25 463 ASP A O 1
ATOM 3544 N N . PRO A 1 464 ? -4.674 12.527 37.875 1.00 89.44 464 PRO A N 1
ATOM 3545 C CA . PRO A 1 464 ? -4.590 13.734 37.051 1.00 89.44 464 PRO A CA 1
ATOM 3546 C C . PRO A 1 464 ? -4.948 13.562 35.566 1.00 89.44 464 PRO A C 1
ATOM 3548 O O . PRO A 1 464 ? -5.600 14.435 35.002 1.00 89.44 464 PRO A O 1
ATOM 3551 N N . GLU A 1 465 ? -4.544 12.455 34.937 1.00 88.56 465 GLU A N 1
ATOM 3552 C CA . GLU A 1 465 ? -4.830 12.196 33.520 1.00 88.56 465 GLU A CA 1
ATOM 3553 C C . GLU A 1 465 ? -6.278 11.718 33.343 1.00 88.56 465 GLU A C 1
ATOM 3555 O O . GLU A 1 465 ? -6.992 12.177 32.455 1.00 88.56 465 GLU A O 1
ATOM 3560 N N . GLY A 1 466 ? -6.741 10.847 34.244 1.00 90.56 466 GLY A N 1
ATOM 3561 C CA . GLY A 1 466 ? -8.138 10.427 34.323 1.00 90.56 466 GLY A CA 1
ATOM 3562 C C . GLY A 1 466 ? -9.105 11.601 34.502 1.00 90.56 466 GLY A C 1
ATOM 3563 O O . GLY A 1 466 ? -10.137 11.669 33.834 1.00 90.56 466 GLY A O 1
ATOM 3564 N N . CYS A 1 467 ? -8.753 12.537 35.378 1.00 91.75 467 CYS A N 1
ATOM 3565 C CA . CYS A 1 467 ? -9.511 13.748 35.645 1.00 91.75 467 CYS A CA 1
ATOM 3566 C C . CYS A 1 467 ? -9.560 14.652 34.408 1.00 91.75 467 CYS A C 1
ATOM 3568 O O . CYS A 1 467 ? -10.636 15.109 34.035 1.00 91.75 467 CYS A O 1
ATOM 3570 N N . GLU A 1 468 ? -8.436 14.829 33.700 1.00 91.19 468 GLU A N 1
ATOM 3571 C CA . GLU A 1 468 ? -8.409 15.572 32.432 1.00 91.19 468 GLU A CA 1
ATOM 3572 C C . GLU A 1 468 ? -9.377 14.963 31.400 1.00 91.19 468 GLU A C 1
ATOM 3574 O O . GLU A 1 468 ? -10.094 15.698 30.716 1.00 91.19 468 GLU A O 1
ATOM 3579 N N . TYR A 1 469 ? -9.473 13.628 31.326 1.00 90.38 469 TYR A N 1
ATOM 3580 C CA . TYR A 1 469 ? -10.465 12.953 30.480 1.00 90.38 469 TYR A CA 1
ATOM 3581 C C . TYR A 1 469 ? -11.914 13.226 30.917 1.00 90.38 469 TYR A C 1
ATOM 3583 O O . TYR A 1 469 ? -12.763 13.494 30.064 1.00 90.38 469 TYR A O 1
ATOM 3591 N N . ASP A 1 470 ? -12.202 13.199 32.222 1.00 92.00 470 ASP A N 1
ATOM 3592 C CA . ASP A 1 470 ? -13.537 13.486 32.775 1.00 92.00 470 ASP A CA 1
ATOM 3593 C C . ASP A 1 470 ? -13.911 14.986 32.709 1.00 92.00 470 ASP A C 1
ATOM 3595 O O . ASP A 1 470 ? -15.092 15.340 32.727 1.00 92.00 470 ASP A O 1
ATOM 3599 N N . GLU A 1 471 ? -12.950 15.897 32.587 1.00 92.50 471 GLU A N 1
ATOM 3600 C CA . GLU A 1 471 ? -13.215 17.335 32.444 1.00 92.50 471 GLU A CA 1
ATOM 3601 C C . GLU A 1 471 ? -13.390 17.769 30.986 1.00 92.50 471 GLU A C 1
ATOM 3603 O O . GLU A 1 471 ? -14.025 18.794 30.707 1.00 92.50 471 GLU A O 1
ATOM 3608 N N . LYS A 1 472 ? -12.872 16.981 30.041 1.00 91.31 472 LYS A N 1
ATOM 3609 C CA . LYS A 1 472 ? -12.890 17.310 28.619 1.00 91.31 472 LYS A CA 1
ATOM 3610 C C . LYS A 1 472 ? -14.313 17.365 28.074 1.00 91.31 472 LYS A C 1
ATOM 3612 O O . LYS A 1 472 ? -15.086 16.418 28.189 1.00 91.31 472 LYS A O 1
ATOM 3617 N N . ARG A 1 473 ? -14.660 18.479 27.432 1.00 88.81 473 ARG A N 1
ATOM 3618 C CA . ARG A 1 473 ? -15.948 18.669 26.753 1.00 88.81 473 ARG A CA 1
ATOM 3619 C C . ARG A 1 473 ? -15.717 19.207 25.358 1.00 88.81 473 ARG A C 1
ATOM 3621 O O . ARG A 1 473 ? -14.838 20.042 25.168 1.00 88.81 473 ARG A O 1
ATOM 3628 N N . LEU A 1 474 ? -16.522 18.739 24.410 1.00 89.81 474 LEU A N 1
ATOM 3629 C CA . LEU A 1 474 ? -16.507 19.265 23.051 1.00 89.81 474 LEU A CA 1
ATOM 3630 C C . LEU A 1 474 ? -17.221 20.617 23.025 1.00 89.81 474 LEU A C 1
ATOM 3632 O O . LEU A 1 474 ? -18.341 20.756 23.523 1.00 89.81 474 LEU A O 1
ATOM 3636 N N . GLY A 1 475 ? -16.584 21.620 22.427 1.00 88.25 475 GLY A N 1
ATOM 3637 C CA . GLY A 1 475 ? -17.264 22.869 22.098 1.00 88.25 475 GLY A CA 1
ATOM 3638 C C . GLY A 1 475 ? -18.363 22.657 21.039 1.00 88.25 475 GLY A C 1
ATOM 3639 O O . GLY A 1 475 ? -18.271 21.721 20.244 1.00 88.25 475 GLY A O 1
ATOM 3640 N N . PRO A 1 476 ? -19.377 23.543 20.937 1.00 83.81 476 PRO A N 1
ATOM 3641 C CA . PRO A 1 476 ? -20.449 23.409 19.943 1.00 83.81 476 PRO A CA 1
ATOM 3642 C C . PRO A 1 476 ? -19.961 23.304 18.489 1.00 83.81 476 PRO A C 1
ATOM 3644 O O . PRO A 1 476 ? -20.538 22.556 17.711 1.00 83.81 476 PRO A O 1
ATOM 3647 N N . GLY A 1 477 ? -18.895 24.030 18.123 1.00 85.88 477 GLY A N 1
ATOM 3648 C CA . GLY A 1 477 ? -18.277 23.925 16.792 1.00 85.88 477 GLY A CA 1
ATOM 3649 C C . GLY A 1 477 ? -17.408 22.676 16.620 1.00 85.88 477 GLY A C 1
ATOM 3650 O O . GLY A 1 477 ? -17.338 22.117 15.534 1.00 85.88 477 GLY A O 1
ATOM 3651 N N . GLU A 1 478 ? -16.810 22.183 17.706 1.00 93.31 478 GLU A N 1
ATOM 3652 C CA . GLU A 1 478 ? -15.936 21.009 17.673 1.00 93.31 478 GLU A CA 1
ATOM 3653 C C . GLU A 1 478 ? -16.715 19.707 17.477 1.00 93.31 478 GLU A C 1
ATOM 3655 O O . GLU A 1 478 ? -16.135 18.720 17.035 1.00 93.31 478 GLU A O 1
ATOM 3660 N N . ALA A 1 479 ? -18.010 19.675 17.806 1.00 92.75 479 ALA A N 1
ATOM 3661 C CA . ALA A 1 479 ? -18.851 18.490 17.650 1.00 92.75 479 ALA A CA 1
ATOM 3662 C C . ALA A 1 479 ? -18.978 18.060 16.176 1.00 92.75 479 ALA A C 1
ATOM 3664 O O . ALA A 1 479 ? -18.833 16.875 15.867 1.00 92.75 479 ALA A O 1
ATOM 3665 N N . ASP A 1 480 ? -19.185 19.012 15.261 1.00 94.12 480 ASP A N 1
ATOM 3666 C CA . ASP A 1 480 ? -19.281 18.723 13.826 1.00 94.12 480 ASP A CA 1
ATOM 3667 C C . ASP A 1 480 ? -17.935 18.291 13.236 1.00 94.12 480 ASP A C 1
ATOM 3669 O O . ASP A 1 480 ? -17.873 17.279 12.532 1.00 94.12 480 ASP A O 1
ATOM 3673 N N . ASP A 1 481 ? -16.851 18.990 13.580 1.00 95.00 481 ASP A N 1
ATOM 3674 C CA . ASP A 1 481 ? -15.498 18.625 13.146 1.00 95.00 481 ASP A CA 1
ATOM 3675 C C . ASP A 1 481 ? -15.097 17.244 13.679 1.00 95.00 481 ASP A C 1
ATOM 3677 O O . ASP A 1 481 ? -14.541 16.419 12.952 1.00 95.00 481 ASP A O 1
ATOM 3681 N N . THR A 1 482 ? -15.459 16.942 14.929 1.00 95.62 482 THR A N 1
ATOM 3682 C CA . THR A 1 482 ? -15.242 15.633 15.558 1.00 95.62 482 THR A CA 1
ATOM 3683 C C . THR A 1 482 ? -16.000 14.536 14.821 1.00 95.62 482 THR A C 1
ATOM 3685 O O . THR A 1 482 ? -15.421 13.492 14.526 1.00 95.62 482 THR A O 1
ATOM 3688 N N . ARG A 1 483 ? -17.264 14.767 14.452 1.00 96.25 483 ARG A N 1
ATOM 3689 C CA . ARG A 1 483 ? -18.058 13.809 13.673 1.00 96.25 483 ARG A CA 1
ATOM 3690 C C . ARG A 1 483 ? -17.429 13.537 12.305 1.00 96.25 483 ARG A C 1
ATOM 3692 O O . ARG A 1 483 ? -17.287 12.378 11.920 1.00 96.25 483 ARG A O 1
ATOM 3699 N N . ILE A 1 484 ? -17.014 14.586 11.589 1.00 96.50 484 ILE A N 1
ATOM 3700 C CA . ILE A 1 484 ? -16.344 14.463 10.282 1.00 96.50 484 ILE A CA 1
ATOM 3701 C C . ILE A 1 484 ? -15.020 13.699 10.421 1.00 96.50 484 ILE A C 1
ATOM 3703 O O . ILE A 1 484 ? -14.725 12.825 9.600 1.00 96.50 484 ILE A O 1
ATOM 3707 N N . ALA A 1 485 ? -14.238 14.005 11.458 1.00 97.06 485 ALA A N 1
ATOM 3708 C CA . ALA A 1 485 ? -12.982 13.327 11.747 1.00 97.06 485 ALA A CA 1
ATOM 3709 C C . ALA A 1 485 ? -13.200 11.841 12.067 1.00 97.06 485 ALA A C 1
ATOM 3711 O O . ALA A 1 485 ? -12.489 10.998 11.528 1.00 97.06 485 ALA A O 1
ATOM 3712 N N . LEU A 1 486 ? -14.198 11.493 12.882 1.00 97.44 486 LEU A N 1
ATOM 3713 C CA . LEU A 1 486 ? -14.490 10.103 13.248 1.00 97.44 486 LEU A CA 1
ATOM 3714 C C . LEU A 1 486 ? -14.994 9.268 12.064 1.00 97.44 486 LEU A C 1
ATOM 3716 O O . LEU A 1 486 ? -14.593 8.116 11.925 1.00 97.44 486 LEU A O 1
ATOM 3720 N N . GLU A 1 487 ? -15.791 9.846 11.163 1.00 97.38 487 GLU A N 1
ATOM 3721 C CA . GLU A 1 487 ? -16.204 9.185 9.914 1.00 97.38 487 GLU A CA 1
ATOM 3722 C C . GLU A 1 487 ? -14.987 8.843 9.031 1.00 97.38 487 GLU A C 1
ATOM 3724 O O . GLU A 1 487 ? -14.839 7.717 8.544 1.00 97.38 487 GLU A O 1
ATOM 3729 N N . ALA A 1 488 ? -14.065 9.799 8.870 1.00 97.62 488 ALA A N 1
ATOM 3730 C CA . ALA A 1 488 ? -12.821 9.582 8.136 1.00 97.62 488 ALA A CA 1
ATOM 3731 C C . ALA A 1 488 ? -11.903 8.567 8.845 1.00 97.62 488 ALA A C 1
ATOM 3733 O O . ALA A 1 488 ? -11.327 7.694 8.194 1.00 97.62 488 ALA A O 1
ATOM 3734 N N . ALA A 1 489 ? -11.806 8.637 10.176 1.00 97.75 489 ALA A N 1
ATOM 3735 C CA . ALA A 1 489 ? -11.028 7.710 10.991 1.00 97.75 489 ALA A CA 1
ATOM 3736 C C . ALA A 1 489 ? -11.562 6.277 10.911 1.00 97.75 489 ALA A C 1
ATOM 3738 O O . ALA A 1 489 ? -10.761 5.350 10.827 1.00 97.75 489 ALA A O 1
ATOM 3739 N N . SER A 1 490 ? -12.886 6.089 10.876 1.00 97.88 490 SER A N 1
ATOM 3740 C CA . SER A 1 490 ? -13.507 4.773 10.682 1.00 97.88 490 SER A CA 1
ATOM 3741 C C . SER A 1 490 ? -13.059 4.151 9.363 1.00 97.88 490 SER A C 1
ATOM 3743 O O . SER A 1 490 ? -12.602 3.014 9.347 1.00 97.88 490 SER A O 1
ATOM 3745 N N . THR A 1 491 ? -13.078 4.929 8.274 1.00 98.00 491 THR A N 1
ATOM 3746 C CA . THR A 1 491 ? -12.599 4.467 6.959 1.00 98.00 491 THR A CA 1
ATOM 3747 C C . THR A 1 491 ? -11.122 4.056 7.015 1.00 98.00 491 THR A C 1
ATOM 3749 O O . THR A 1 491 ? -10.734 3.022 6.472 1.00 98.00 491 THR A O 1
ATOM 3752 N N . ILE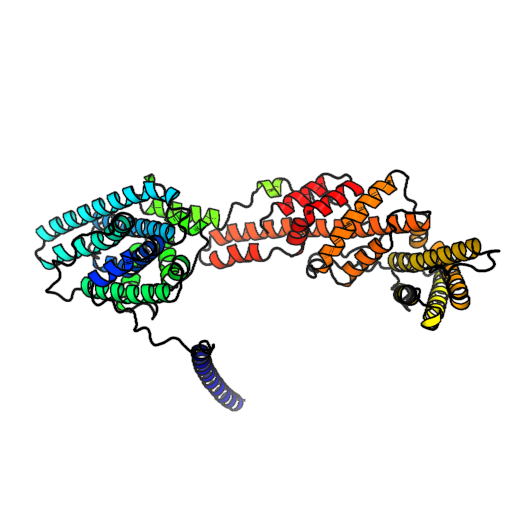 A 1 492 ? -10.286 4.846 7.702 1.00 98.00 492 ILE A N 1
ATOM 3753 C CA . ILE A 1 492 ? -8.862 4.534 7.894 1.00 98.00 492 ILE A CA 1
ATOM 3754 C C . ILE A 1 492 ? -8.699 3.231 8.693 1.00 98.00 492 ILE A C 1
ATOM 3756 O O . ILE A 1 492 ? -7.901 2.380 8.302 1.00 98.00 492 ILE A O 1
ATOM 3760 N N . ALA A 1 493 ? -9.447 3.056 9.785 1.00 97.38 493 ALA A N 1
ATOM 3761 C CA . ALA A 1 493 ? -9.380 1.876 10.645 1.00 97.38 493 ALA A CA 1
ATOM 3762 C C . ALA A 1 493 ? -9.827 0.593 9.919 1.00 97.38 493 ALA A C 1
ATOM 3764 O O . ALA A 1 493 ? -9.147 -0.432 10.026 1.00 97.38 493 ALA A O 1
ATOM 3765 N N . ASP A 1 494 ? -10.897 0.661 9.124 1.00 97.56 494 ASP A N 1
ATOM 3766 C CA . ASP A 1 494 ? -11.391 -0.464 8.322 1.00 97.56 494 ASP A CA 1
ATOM 3767 C C . ASP A 1 494 ? -10.343 -0.925 7.299 1.00 97.56 494 ASP A C 1
ATOM 3769 O O . ASP A 1 494 ? -10.027 -2.114 7.198 1.00 97.56 494 ASP A O 1
ATOM 3773 N N . ASN A 1 495 ? -9.717 0.019 6.591 1.00 97.31 495 ASN A N 1
ATOM 3774 C CA . ASN A 1 495 ? -8.666 -0.298 5.623 1.00 97.31 495 ASN A CA 1
ATOM 3775 C C . ASN A 1 495 ? -7.397 -0.834 6.307 1.00 97.31 495 ASN A C 1
ATOM 3777 O O . ASN A 1 495 ? -6.711 -1.710 5.771 1.00 97.31 495 ASN A O 1
ATOM 3781 N N . LEU A 1 496 ? -7.100 -0.366 7.522 1.00 96.75 496 LEU A N 1
ATOM 3782 C CA . LEU A 1 496 ? -5.955 -0.815 8.313 1.00 96.75 496 LEU A CA 1
ATOM 3783 C C . LEU A 1 496 ? -6.077 -2.287 8.753 1.00 96.75 496 LEU A C 1
ATOM 3785 O O . LEU A 1 496 ? -5.060 -2.973 8.919 1.00 96.75 496 LEU A O 1
ATOM 3789 N N . ALA A 1 497 ? -7.297 -2.822 8.882 1.00 94.50 497 ALA A N 1
ATOM 3790 C CA . ALA A 1 497 ? -7.526 -4.239 9.183 1.00 94.50 497 ALA A CA 1
ATOM 3791 C C . ALA A 1 497 ? -6.848 -5.172 8.158 1.00 94.50 497 ALA A C 1
ATOM 3793 O O . ALA A 1 497 ? -6.328 -6.230 8.527 1.00 94.50 497 ALA A O 1
ATOM 3794 N N . SER A 1 498 ? -6.747 -4.730 6.900 1.00 95.19 498 SER A N 1
ATOM 3795 C CA . SER A 1 498 ? -6.104 -5.466 5.803 1.00 95.19 498 SER A CA 1
ATOM 3796 C C . SER A 1 498 ? -4.605 -5.161 5.627 1.00 95.19 498 SER A C 1
ATOM 3798 O O . SER A 1 498 ? -3.979 -5.729 4.737 1.00 95.19 498 SER A O 1
ATOM 3800 N N . ALA A 1 499 ? -4.012 -4.309 6.476 1.00 95.31 499 ALA A N 1
ATOM 3801 C CA . ALA A 1 499 ? -2.629 -3.827 6.358 1.00 95.31 499 ALA A CA 1
ATOM 3802 C C . ALA A 1 499 ? -1.771 -4.148 7.612 1.00 95.31 499 ALA A C 1
ATOM 3804 O O . ALA A 1 499 ? -1.444 -3.256 8.402 1.00 95.31 499 ALA A O 1
ATOM 3805 N N . PRO A 1 500 ? -1.427 -5.432 7.858 1.00 95.62 500 PRO A N 1
ATOM 3806 C CA . PRO A 1 500 ? -0.701 -5.865 9.064 1.00 95.62 500 PRO A CA 1
ATOM 3807 C C . PRO A 1 500 ? 0.757 -5.387 9.133 1.00 95.62 500 PRO A C 1
ATOM 3809 O O . PRO A 1 500 ? 1.386 -5.444 10.187 1.00 95.62 500 PRO A O 1
ATOM 3812 N N . ASP A 1 501 ? 1.308 -4.943 8.011 1.00 94.12 501 ASP A N 1
ATOM 3813 C CA . ASP A 1 501 ? 2.636 -4.356 7.879 1.00 94.12 501 ASP A CA 1
ATOM 3814 C C . ASP A 1 501 ? 2.681 -2.873 8.284 1.00 94.12 501 ASP A C 1
ATOM 3816 O O . ASP A 1 501 ? 3.753 -2.356 8.603 1.00 94.12 501 ASP A O 1
ATOM 3820 N N . VAL A 1 502 ? 1.527 -2.198 8.339 1.00 95.75 502 VAL A N 1
ATOM 3821 C CA . VAL A 1 502 ? 1.414 -0.795 8.765 1.00 95.75 502 VAL A CA 1
ATOM 3822 C C . VAL A 1 502 ? 1.293 -0.681 10.280 1.00 95.75 502 VAL A C 1
ATOM 3824 O O . VAL A 1 502 ? 1.975 0.144 10.886 1.00 95.75 502 VAL A O 1
ATOM 3827 N N . ALA A 1 503 ? 0.447 -1.507 10.902 1.00 96.31 503 ALA A N 1
ATOM 3828 C CA . ALA A 1 503 ? 0.146 -1.448 12.331 1.00 96.31 503 ALA A CA 1
ATOM 3829 C C . ALA A 1 503 ? -0.012 -2.842 12.957 1.00 96.31 503 ALA A C 1
ATOM 3831 O O . ALA A 1 503 ? -0.485 -3.783 12.317 1.00 96.31 503 ALA A O 1
ATOM 3832 N N . THR A 1 504 ? 0.361 -2.975 14.234 1.00 96.06 504 THR A N 1
ATOM 3833 C CA . THR A 1 504 ? 0.192 -4.224 14.993 1.00 96.06 504 THR A CA 1
ATOM 3834 C C . THR A 1 504 ? -1.291 -4.541 15.211 1.00 96.06 504 THR A C 1
ATOM 3836 O O . THR A 1 504 ? -2.163 -3.681 15.088 1.00 96.06 504 THR A O 1
ATOM 3839 N N . ALA A 1 505 ? -1.613 -5.788 15.573 1.00 95.62 505 ALA A N 1
ATOM 3840 C CA . ALA A 1 505 ? -2.984 -6.149 15.945 1.00 95.62 505 ALA A CA 1
ATOM 3841 C C . ALA A 1 505 ? -3.514 -5.289 17.109 1.00 95.62 505 ALA A C 1
ATOM 3843 O O . ALA A 1 505 ? -4.636 -4.801 17.030 1.00 95.62 505 ALA A O 1
ATOM 3844 N N . ALA A 1 506 ? -2.677 -5.028 18.120 1.00 92.44 506 ALA A N 1
ATOM 3845 C CA . ALA A 1 506 ? -3.041 -4.212 19.275 1.00 92.44 506 ALA A CA 1
ATOM 3846 C C . ALA A 1 506 ? -3.354 -2.756 18.894 1.00 92.44 506 ALA A C 1
ATOM 3848 O O . ALA A 1 506 ? -4.341 -2.202 19.369 1.00 92.44 506 ALA A O 1
ATOM 3849 N N . ALA A 1 507 ? -2.561 -2.138 18.009 1.00 95.38 507 ALA A N 1
ATOM 3850 C CA . ALA A 1 507 ? -2.824 -0.774 17.543 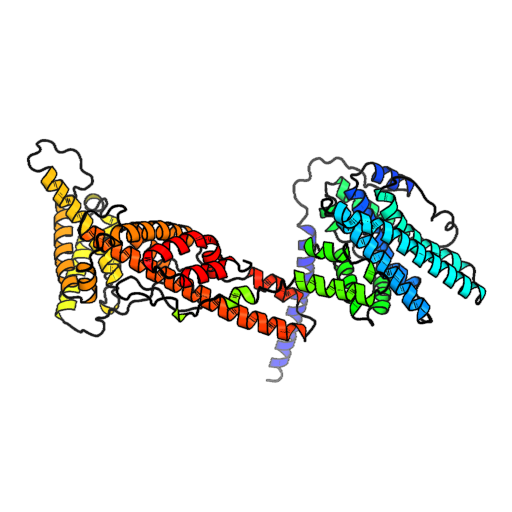1.00 95.38 507 ALA A CA 1
ATOM 3851 C C . ALA A 1 507 ? -4.120 -0.673 16.735 1.00 95.38 507 ALA A C 1
ATOM 3853 O O . ALA A 1 507 ? -4.881 0.276 16.915 1.00 95.38 507 ALA A O 1
ATOM 3854 N N . ARG A 1 508 ? -4.387 -1.666 15.882 1.00 96.56 508 ARG A N 1
ATOM 3855 C CA . ARG A 1 508 ? -5.610 -1.724 15.071 1.00 96.56 508 ARG A CA 1
ATOM 3856 C C . ARG A 1 508 ? -6.856 -1.907 15.923 1.00 96.56 508 ARG A C 1
ATOM 3858 O O . ARG A 1 508 ? -7.815 -1.166 15.749 1.00 96.56 508 ARG A O 1
ATOM 3865 N N . GLU A 1 509 ? -6.820 -2.860 16.851 1.00 94.12 509 GLU A N 1
ATOM 3866 C CA . GLU A 1 509 ? -7.929 -3.107 17.773 1.00 94.12 509 GLU A CA 1
ATOM 3867 C C . GLU A 1 509 ? -8.182 -1.893 18.668 1.00 94.12 509 GLU A C 1
ATOM 3869 O O . GLU A 1 509 ? -9.322 -1.466 18.787 1.00 94.12 509 GLU A O 1
ATOM 3874 N N . SER A 1 510 ? -7.123 -1.292 19.219 1.00 93.38 510 SER A N 1
ATOM 3875 C CA . SER A 1 510 ? -7.207 -0.072 20.025 1.00 93.38 510 SER A CA 1
ATOM 3876 C C . SER A 1 510 ? -7.879 1.079 19.268 1.00 93.38 510 SER A C 1
ATOM 3878 O O . SER A 1 510 ? -8.839 1.668 19.761 1.00 93.38 510 SER A O 1
ATOM 3880 N N . LEU A 1 511 ? -7.421 1.374 18.046 1.00 96.25 511 LEU A N 1
ATOM 3881 C CA . LEU A 1 511 ? -7.990 2.447 17.233 1.00 96.25 511 LEU A CA 1
ATOM 3882 C C . LEU A 1 511 ? -9.464 2.180 16.895 1.00 96.25 511 LEU A C 1
ATOM 3884 O O . LEU A 1 511 ? -10.300 3.065 17.071 1.00 96.25 511 LEU A O 1
ATOM 3888 N N . ALA A 1 512 ? -9.785 0.964 16.445 1.00 96.00 512 ALA A N 1
ATOM 3889 C CA . ALA A 1 512 ? -11.151 0.579 16.102 1.00 96.00 512 ALA A CA 1
ATOM 3890 C C . ALA A 1 512 ? -12.085 0.605 17.324 1.00 96.00 512 ALA A C 1
ATOM 3892 O O . ALA A 1 512 ? -13.216 1.071 17.217 1.00 96.00 512 ALA A O 1
ATOM 3893 N N . GLU A 1 513 ? -11.612 0.151 18.489 1.00 92.88 513 GLU A N 1
ATOM 3894 C CA . GLU A 1 513 ? -12.364 0.173 19.748 1.00 92.88 513 GLU A CA 1
ATOM 3895 C C . GLU A 1 513 ? -12.694 1.609 20.174 1.00 92.88 513 GLU A C 1
ATOM 3897 O O . GLU A 1 513 ? -13.852 1.894 20.475 1.00 92.88 513 GLU A O 1
ATOM 3902 N N . GLN A 1 514 ? -11.719 2.524 20.140 1.00 94.50 514 GLN A N 1
ATOM 3903 C CA . GLN A 1 514 ? -11.950 3.927 20.502 1.00 94.50 514 GLN A CA 1
ATOM 3904 C C . GLN A 1 514 ? -12.942 4.604 19.546 1.00 94.50 514 GLN A C 1
ATOM 3906 O O . GLN A 1 514 ? -13.859 5.283 20.000 1.00 94.50 514 GLN A O 1
ATOM 3911 N N . ILE A 1 515 ? -12.810 4.386 18.232 1.00 96.44 515 ILE A N 1
ATOM 3912 C CA . ILE A 1 515 ? -13.742 4.945 17.237 1.00 96.44 515 ILE A CA 1
ATOM 3913 C C . ILE A 1 515 ? -15.153 4.378 17.435 1.00 96.44 515 ILE A C 1
ATOM 3915 O O . ILE A 1 515 ? -16.117 5.137 17.420 1.00 96.44 515 ILE A O 1
ATOM 3919 N N . ALA A 1 516 ? -15.286 3.070 17.671 1.00 93.81 516 ALA A N 1
ATOM 3920 C CA . ALA A 1 516 ? -16.581 2.423 17.880 1.00 93.81 516 ALA A CA 1
ATOM 3921 C C . ALA A 1 516 ? -17.266 2.832 19.197 1.00 93.81 516 ALA A C 1
ATOM 3923 O O . ALA A 1 516 ? -18.489 2.750 19.300 1.00 93.81 516 ALA A O 1
ATOM 3924 N N . ALA A 1 517 ? -16.496 3.261 20.203 1.00 90.81 517 ALA A N 1
ATOM 3925 C CA . ALA A 1 517 ? -17.028 3.769 21.465 1.00 90.81 517 ALA A CA 1
ATOM 3926 C C . ALA A 1 517 ? -17.639 5.177 21.335 1.00 90.81 517 ALA A C 1
ATOM 3928 O O . ALA A 1 517 ? -18.442 5.571 22.182 1.00 90.81 517 ALA A O 1
ATOM 3929 N N . ALA A 1 518 ? -17.283 5.933 20.293 1.00 94.62 518 ALA A N 1
ATOM 3930 C CA . ALA A 1 518 ? -17.846 7.251 20.042 1.00 94.62 518 ALA A CA 1
ATOM 3931 C C . ALA A 1 518 ? -19.214 7.139 19.339 1.00 94.62 518 ALA A C 1
ATOM 3933 O O . ALA A 1 518 ? -19.304 6.584 18.240 1.00 94.62 518 ALA A O 1
ATOM 3934 N N . PRO A 1 519 ? -20.299 7.677 19.921 1.00 92.56 519 PRO A N 1
ATOM 3935 C CA . PRO A 1 519 ? -21.595 7.680 19.256 1.00 92.56 519 PRO A CA 1
ATOM 3936 C C . PRO A 1 519 ? -21.598 8.648 18.067 1.00 92.56 519 PRO A C 1
ATOM 3938 O O . PRO A 1 519 ? -20.984 9.713 18.109 1.00 92.56 519 PRO A O 1
ATOM 3941 N N . ALA A 1 520 ? -22.361 8.308 17.024 1.00 90.50 520 ALA A N 1
ATOM 3942 C CA . ALA A 1 520 ? -22.504 9.152 15.833 1.00 90.50 520 ALA A CA 1
ATOM 3943 C C . ALA A 1 520 ? -23.108 10.538 16.143 1.00 90.50 520 ALA A C 1
ATOM 3945 O O . ALA A 1 520 ? -22.770 11.526 15.494 1.00 90.50 520 ALA A O 1
ATOM 3946 N N . GLU A 1 521 ? -23.988 10.600 17.145 1.00 92.81 521 GLU A N 1
ATOM 3947 C CA . GLU A 1 521 ? -24.582 11.826 17.681 1.00 92.81 521 GLU A CA 1
ATOM 3948 C C . GLU A 1 521 ? -24.417 11.831 19.205 1.00 92.81 521 GLU A C 1
ATOM 3950 O O . GLU A 1 521 ? -25.177 11.141 19.893 1.00 92.81 521 GLU A O 1
ATOM 3955 N N . PRO A 1 522 ? -23.448 12.583 19.752 1.00 91.31 522 PRO A N 1
ATOM 3956 C CA . PRO A 1 522 ? -23.262 12.663 21.193 1.00 91.31 522 PRO A CA 1
ATOM 3957 C C . PRO A 1 522 ? -24.476 13.274 21.906 1.00 91.31 522 PRO A C 1
ATOM 3959 O O . PRO A 1 522 ? -24.887 14.392 21.595 1.00 91.31 522 PRO A O 1
ATOM 3962 N N . LYS A 1 523 ? -25.062 12.557 22.875 1.00 90.44 523 LYS A N 1
ATOM 3963 C CA . LYS A 1 523 ? -26.229 12.998 23.664 1.00 90.44 523 LYS A CA 1
ATOM 3964 C C . LYS A 1 523 ? -25.849 13.134 25.137 1.00 90.44 523 LYS A C 1
ATOM 3966 O O . LYS A 1 523 ? -26.398 12.489 26.034 1.00 90.44 523 LYS A O 1
ATOM 3971 N N . GLY A 1 524 ? -24.918 14.051 25.387 1.00 90.69 524 GLY A N 1
ATOM 3972 C CA . GLY A 1 524 ? -24.505 14.492 26.714 1.00 90.69 524 GLY A CA 1
ATOM 3973 C C . GLY A 1 524 ? -23.036 14.225 27.020 1.00 90.69 524 GLY A C 1
ATOM 3974 O O . GLY A 1 524 ? -22.270 13.760 26.186 1.00 90.69 524 GLY A O 1
ATOM 3975 N N . VAL A 1 525 ? -22.661 14.509 28.266 1.00 90.44 525 VAL A N 1
ATOM 3976 C CA . VAL A 1 525 ? -21.256 14.667 28.677 1.00 90.44 525 VAL A CA 1
ATOM 3977 C C . VAL A 1 525 ? -20.385 13.438 28.392 1.00 90.44 525 VAL A C 1
ATOM 3979 O O . VAL A 1 525 ? -19.306 13.584 27.836 1.00 90.44 525 VAL A O 1
ATOM 3982 N N . HIS A 1 526 ? -20.846 12.228 28.717 1.00 89.38 526 HIS A N 1
ATOM 3983 C CA . HIS A 1 526 ? -20.047 11.009 28.506 1.00 89.38 526 HIS A CA 1
ATOM 3984 C C . HIS A 1 526 ? -19.846 10.662 27.033 1.00 89.38 526 HIS A C 1
ATOM 3986 O O . HIS A 1 526 ? -18.790 10.152 26.663 1.00 89.38 526 HIS A O 1
ATOM 3992 N N . ASP A 1 527 ? -20.842 10.966 26.205 1.00 92.06 527 ASP A N 1
ATOM 3993 C CA . ASP A 1 527 ? -20.779 10.752 24.766 1.00 92.06 527 ASP A CA 1
ATOM 3994 C C . ASP A 1 527 ? -19.815 11.756 24.120 1.00 92.06 527 ASP A C 1
ATOM 3996 O O . ASP A 1 527 ? -19.014 11.391 23.263 1.00 92.06 527 ASP A O 1
ATOM 4000 N N . GLU A 1 528 ? -19.862 13.019 24.564 1.00 93.69 528 GLU A N 1
ATOM 4001 C CA . GLU A 1 528 ? -18.937 14.076 24.139 1.00 93.69 528 GLU A CA 1
ATOM 4002 C C . GLU A 1 528 ? -17.493 13.735 24.528 1.00 93.69 528 GLU A C 1
ATOM 4004 O O . GLU A 1 528 ? -16.589 13.862 23.704 1.00 93.69 528 GLU A O 1
ATOM 4009 N N . GLN A 1 529 ? -17.275 13.248 25.753 1.00 93.50 529 GLN A N 1
ATOM 4010 C CA . GLN A 1 529 ? -15.962 12.803 26.227 1.00 93.50 529 GLN A CA 1
ATOM 4011 C C . GLN A 1 529 ? -15.437 11.612 25.414 1.00 93.50 529 GLN A C 1
ATOM 4013 O O . GLN A 1 529 ? -14.277 11.611 25.001 1.00 93.50 529 GLN A O 1
ATOM 4018 N N . ALA A 1 530 ? -16.287 10.612 25.144 1.00 92.44 530 ALA A N 1
ATOM 4019 C CA . ALA A 1 530 ? -15.919 9.455 24.329 1.00 92.44 530 ALA A CA 1
ATOM 4020 C C . ALA A 1 530 ? -15.541 9.872 22.900 1.00 92.44 530 ALA A C 1
ATOM 4022 O O . ALA A 1 530 ? -14.500 9.457 22.391 1.00 92.44 530 ALA A O 1
ATOM 4023 N N . ALA A 1 531 ? -16.335 10.749 22.279 1.00 95.62 531 ALA A N 1
ATOM 4024 C CA . ALA A 1 531 ? -16.048 11.289 20.955 1.00 95.62 531 ALA A CA 1
ATOM 4025 C C . ALA A 1 531 ? -14.744 12.107 20.928 1.00 95.62 531 ALA A C 1
ATOM 4027 O O . ALA A 1 531 ? -13.940 11.949 20.005 1.00 95.62 531 ALA A O 1
ATOM 4028 N N . ALA A 1 532 ? -14.486 12.920 21.958 1.00 95.38 532 ALA A N 1
ATOM 4029 C CA . ALA A 1 532 ? -13.244 13.677 22.090 1.00 95.38 532 ALA A CA 1
ATOM 4030 C C . ALA A 1 532 ? -12.015 12.760 22.221 1.00 95.38 532 ALA A C 1
ATOM 4032 O O . ALA A 1 532 ? -11.013 12.971 21.535 1.00 95.38 532 ALA A O 1
ATOM 4033 N N . LEU A 1 533 ? -12.086 11.724 23.065 1.00 94.19 533 LEU A N 1
ATOM 4034 C CA . LEU A 1 533 ? -10.995 10.759 23.232 1.00 94.19 533 LEU A CA 1
ATOM 4035 C C . LEU A 1 533 ? -10.737 9.962 21.949 1.00 94.19 533 LEU A C 1
ATOM 4037 O O . LEU A 1 533 ? -9.581 9.755 21.569 1.00 94.19 533 LEU A O 1
ATOM 4041 N N . ALA A 1 534 ? -11.799 9.526 21.272 1.00 95.81 534 ALA A N 1
ATOM 4042 C CA . ALA A 1 534 ? -11.707 8.780 20.025 1.00 95.81 534 ALA A CA 1
ATOM 4043 C C . ALA A 1 534 ? -11.049 9.613 18.918 1.00 95.81 534 ALA A C 1
ATOM 4045 O O . ALA A 1 534 ? -10.119 9.140 18.258 1.00 95.81 534 ALA A O 1
ATOM 4046 N N . ARG A 1 535 ? -11.468 10.877 18.767 1.00 96.81 535 ARG A N 1
ATOM 4047 C CA . ARG A 1 535 ? -10.870 11.827 17.820 1.00 96.81 535 ARG A CA 1
ATOM 4048 C C . ARG A 1 535 ? -9.386 12.014 18.092 1.00 96.81 535 ARG A C 1
ATOM 4050 O O . ARG A 1 535 ? -8.579 11.934 17.167 1.00 96.81 535 ARG A O 1
ATOM 4057 N N . ASP A 1 536 ? -9.012 12.247 19.343 1.00 96.00 536 ASP A N 1
ATOM 4058 C CA . ASP A 1 536 ? -7.624 12.526 19.702 1.00 96.00 536 ASP A CA 1
ATOM 4059 C C . ASP A 1 536 ? -6.738 11.268 19.612 1.00 96.00 536 ASP A C 1
ATOM 4061 O O . ASP A 1 536 ? -5.575 11.349 19.217 1.00 96.00 536 ASP A O 1
ATOM 4065 N N . SER A 1 537 ? -7.295 10.081 19.865 1.00 95.88 537 SER A N 1
ATOM 4066 C CA . SER A 1 537 ? -6.595 8.806 19.651 1.00 95.88 537 SER A CA 1
ATOM 4067 C C . SER A 1 537 ? -6.366 8.547 18.159 1.00 95.88 537 SER A C 1
ATOM 4069 O O . SER A 1 537 ? -5.249 8.233 17.745 1.00 95.88 537 SER A O 1
ATOM 4071 N N . ALA A 1 538 ? -7.381 8.766 17.317 1.00 97.62 538 ALA A N 1
ATOM 4072 C CA . ALA A 1 538 ? -7.223 8.709 15.863 1.00 97.62 538 ALA A CA 1
ATOM 4073 C C . ALA A 1 538 ? -6.204 9.743 15.357 1.00 97.62 538 ALA A C 1
ATOM 4075 O O . ALA A 1 538 ? -5.387 9.443 14.487 1.00 97.62 538 ALA A O 1
ATOM 4076 N N . SER A 1 539 ? -6.190 10.929 15.965 1.00 97.56 539 SER A N 1
ATOM 4077 C CA . SER A 1 539 ? -5.235 12.001 15.674 1.00 97.56 539 SER A CA 1
ATOM 4078 C C . SER A 1 539 ? -3.798 11.561 15.947 1.00 97.56 539 SER A C 1
ATOM 4080 O O . SER A 1 539 ? -2.929 11.701 15.084 1.00 97.56 539 SER A O 1
ATOM 4082 N N . ASN A 1 540 ? -3.551 10.941 17.103 1.00 97.19 540 ASN A N 1
ATOM 4083 C CA . ASN A 1 540 ? -2.243 10.386 17.449 1.00 97.19 540 ASN A CA 1
ATOM 4084 C C . ASN A 1 540 ? -1.784 9.308 16.458 1.00 97.19 540 ASN A C 1
ATOM 4086 O O . ASN A 1 540 ? -0.616 9.303 16.059 1.00 97.19 540 ASN A O 1
ATOM 4090 N N . PHE A 1 541 ? -2.696 8.431 16.025 1.00 97.69 541 PHE A N 1
ATOM 4091 C CA . PHE A 1 541 ? -2.394 7.411 15.022 1.00 97.69 541 PHE A CA 1
ATOM 4092 C C . PHE A 1 541 ? -2.024 8.033 13.669 1.00 97.69 541 PHE A C 1
ATOM 4094 O O . PHE A 1 541 ? -0.984 7.699 13.101 1.00 97.69 541 PHE A O 1
ATOM 4101 N N . VAL A 1 542 ? -2.839 8.967 13.164 1.00 98.12 542 VAL A N 1
ATOM 4102 C CA . VAL A 1 542 ? -2.612 9.642 11.875 1.00 98.12 542 VAL A CA 1
ATOM 4103 C C . VAL A 1 542 ? -1.307 10.439 11.891 1.00 98.12 542 VAL A C 1
ATOM 4105 O O . VAL A 1 542 ? -0.544 10.384 10.929 1.00 98.12 542 VAL A O 1
ATOM 4108 N N . VAL A 1 543 ? -0.991 11.128 12.988 1.00 97.69 543 VAL A N 1
ATOM 4109 C CA . VAL A 1 543 ? 0.293 11.825 13.156 1.00 97.69 543 VAL A CA 1
ATOM 4110 C C . VAL A 1 543 ? 1.471 10.869 13.040 1.00 97.69 543 VAL A C 1
ATOM 4112 O O . VAL A 1 543 ? 2.427 11.163 12.321 1.00 97.69 543 VAL A O 1
ATOM 4115 N N . GLU A 1 544 ? 1.419 9.727 13.722 1.00 97.44 544 GLU A N 1
ATOM 4116 C CA . GLU A 1 544 ? 2.503 8.748 13.668 1.00 97.44 544 GLU A CA 1
ATOM 4117 C C . GLU A 1 544 ? 2.626 8.120 12.274 1.00 97.44 544 GLU A C 1
ATOM 4119 O O . GLU A 1 544 ? 3.734 7.990 11.745 1.00 97.44 544 GLU A O 1
ATOM 4124 N N . LEU A 1 545 ? 1.490 7.823 11.637 1.00 97.50 545 LEU A N 1
ATOM 4125 C CA . LEU A 1 545 ? 1.420 7.342 10.261 1.00 97.50 545 LEU A CA 1
ATOM 4126 C C . LEU A 1 545 ? 2.120 8.315 9.300 1.00 97.50 545 LEU A C 1
ATOM 4128 O O . LEU A 1 545 ? 3.030 7.916 8.569 1.00 97.50 545 LEU A O 1
ATOM 4132 N N . LEU A 1 546 ? 1.764 9.602 9.351 1.00 97.50 546 LEU A N 1
ATOM 4133 C CA . LEU A 1 546 ? 2.353 10.633 8.496 1.00 97.50 546 LEU A CA 1
ATOM 4134 C C . LEU A 1 546 ? 3.832 10.877 8.814 1.00 97.50 546 LEU A C 1
ATOM 4136 O O . LEU A 1 546 ? 4.627 11.033 7.890 1.00 97.50 546 LEU A O 1
ATOM 4140 N N . ARG A 1 547 ? 4.244 10.861 10.091 1.00 96.25 547 ARG A N 1
ATOM 4141 C CA . ARG A 1 547 ? 5.662 11.007 10.478 1.00 96.25 547 ARG A CA 1
ATOM 4142 C C . ARG A 1 547 ? 6.519 9.882 9.928 1.00 96.25 547 ARG A C 1
ATOM 4144 O O . ARG A 1 547 ? 7.632 10.132 9.466 1.00 96.25 547 ARG A O 1
ATOM 4151 N N . ARG A 1 548 ? 6.035 8.644 9.983 1.00 95.12 548 ARG A N 1
ATOM 4152 C CA . ARG A 1 548 ? 6.769 7.498 9.442 1.00 95.12 548 ARG A CA 1
ATOM 4153 C C . ARG A 1 548 ? 6.777 7.504 7.923 1.00 95.12 548 ARG A C 1
ATOM 4155 O O . ARG A 1 548 ? 7.846 7.311 7.354 1.00 95.12 548 ARG A O 1
ATOM 4162 N N . GLY A 1 549 ? 5.647 7.810 7.284 1.00 94.50 549 GLY A N 1
ATOM 4163 C CA . GLY A 1 549 ? 5.588 8.030 5.838 1.00 94.50 549 GLY A CA 1
ATOM 4164 C C . GLY A 1 549 ? 6.600 9.085 5.387 1.00 94.50 549 GLY A C 1
ATOM 4165 O O . GLY A 1 549 ? 7.414 8.822 4.509 1.00 94.50 549 GLY A O 1
ATOM 4166 N N . HIS A 1 550 ? 6.638 10.232 6.070 1.00 94.75 550 HIS A N 1
ATOM 4167 C CA . HIS A 1 550 ? 7.599 11.311 5.821 1.00 94.75 550 HIS A CA 1
ATOM 4168 C C . HIS A 1 550 ? 9.054 10.843 5.945 1.00 94.75 550 HIS A C 1
ATOM 4170 O O . HIS A 1 550 ? 9.845 11.046 5.026 1.00 94.75 550 HIS A O 1
ATOM 4176 N N . LYS A 1 551 ? 9.402 10.147 7.038 1.00 92.94 551 LYS A N 1
ATOM 4177 C CA . LYS A 1 551 ? 10.756 9.609 7.245 1.00 92.94 551 LYS A CA 1
ATOM 4178 C C . LYS A 1 551 ? 11.149 8.590 6.181 1.00 92.94 551 LYS A C 1
ATOM 4180 O O . LYS A 1 551 ? 12.288 8.632 5.730 1.00 92.94 551 LYS A O 1
ATOM 4185 N N . VAL A 1 552 ? 10.241 7.695 5.788 1.00 90.12 552 VAL A N 1
ATOM 4186 C CA . VAL A 1 552 ? 10.492 6.707 4.727 1.00 90.12 552 VAL A CA 1
ATOM 4187 C C . VAL A 1 552 ? 10.759 7.420 3.408 1.00 90.12 552 VAL A C 1
ATOM 4189 O O . VAL A 1 552 ? 11.785 7.164 2.788 1.00 90.12 552 VAL A O 1
ATOM 4192 N N . VAL A 1 553 ? 9.903 8.371 3.022 1.00 89.81 553 VAL A N 1
ATOM 4193 C CA . VAL A 1 553 ? 10.088 9.162 1.797 1.00 89.81 553 VAL A CA 1
ATOM 4194 C C . VAL A 1 553 ? 11.411 9.933 1.835 1.00 89.81 553 VAL A C 1
ATOM 4196 O O . VAL A 1 553 ? 12.162 9.902 0.865 1.00 89.81 553 VAL A O 1
ATOM 4199 N N . GLY A 1 554 ? 11.755 10.564 2.959 1.00 88.81 554 GLY A N 1
ATOM 4200 C CA . GLY A 1 554 ? 13.019 11.288 3.106 1.00 88.81 554 GLY A CA 1
ATOM 4201 C C . GLY A 1 554 ? 14.261 10.385 3.080 1.00 88.81 554 GLY A C 1
ATOM 4202 O O . GLY A 1 554 ? 15.256 10.722 2.435 1.00 88.81 554 GLY A O 1
ATOM 4203 N N . ALA A 1 555 ? 14.218 9.238 3.767 1.00 83.56 555 ALA A N 1
ATOM 4204 C CA . ALA A 1 555 ? 15.352 8.326 3.909 1.00 83.56 555 ALA A CA 1
ATOM 4205 C C . ALA A 1 555 ? 15.599 7.491 2.647 1.00 83.56 555 ALA A C 1
ATOM 4207 O O . ALA A 1 555 ? 16.722 7.503 2.146 1.00 83.56 555 ALA A O 1
ATOM 4208 N N . GLU A 1 556 ? 14.567 6.818 2.122 1.00 72.19 556 GLU A N 1
ATOM 4209 C CA . GLU A 1 556 ? 14.671 5.961 0.933 1.00 72.19 556 GLU A CA 1
ATOM 4210 C C . GLU A 1 556 ? 15.041 6.776 -0.296 1.00 72.19 556 GLU A C 1
ATOM 4212 O O . GLU A 1 556 ? 15.877 6.357 -1.087 1.00 72.19 556 GLU A O 1
ATOM 4217 N N . MET A 1 557 ? 14.511 7.991 -0.445 1.00 67.81 557 MET A N 1
ATOM 4218 C CA . MET A 1 557 ? 14.937 8.833 -1.556 1.00 67.81 557 MET A CA 1
ATOM 4219 C C . MET A 1 557 ? 16.386 9.291 -1.353 1.00 67.81 557 MET A C 1
ATOM 4221 O O . MET A 1 557 ? 17.177 9.216 -2.287 1.00 67.81 557 MET A O 1
ATOM 4225 N N . GLY A 1 558 ? 16.807 9.652 -0.138 1.00 67.19 558 GLY A N 1
ATOM 4226 C CA . GLY A 1 558 ? 18.210 9.980 0.136 1.00 67.19 558 GLY A CA 1
ATOM 4227 C C . GLY A 1 558 ? 19.193 8.843 -0.197 1.00 67.19 558 GLY A C 1
ATOM 4228 O O . GLY A 1 558 ? 20.245 9.088 -0.797 1.00 67.19 558 GLY A O 1
ATOM 4229 N N . THR A 1 559 ? 18.864 7.600 0.163 1.00 65.81 559 THR A N 1
ATOM 4230 C CA . THR A 1 559 ? 19.723 6.420 -0.038 1.00 65.81 559 THR A CA 1
ATOM 4231 C C . THR A 1 559 ? 19.613 5.834 -1.441 1.00 65.81 559 THR A C 1
ATOM 4233 O O . THR A 1 559 ? 20.654 5.570 -2.044 1.00 65.81 559 THR A O 1
ATOM 4236 N N . ALA A 1 560 ? 18.407 5.682 -1.996 1.00 61.56 560 ALA A N 1
ATOM 4237 C CA . ALA A 1 560 ? 18.193 5.201 -3.359 1.00 61.56 560 ALA A CA 1
ATOM 4238 C C . ALA A 1 560 ? 18.852 6.141 -4.371 1.00 61.56 560 ALA A C 1
ATOM 4240 O O . ALA A 1 560 ? 19.569 5.676 -5.252 1.00 61.56 560 ALA A O 1
ATOM 4241 N N . TRP A 1 561 ? 18.749 7.464 -4.195 1.00 59.09 561 TRP A N 1
ATOM 4242 C CA . TRP A 1 561 ? 19.447 8.411 -5.071 1.00 59.09 561 TRP A CA 1
ATOM 4243 C C . TRP A 1 561 ? 20.968 8.349 -4.930 1.00 59.09 561 TRP A C 1
ATOM 4245 O O . TRP A 1 561 ? 21.684 8.461 -5.929 1.00 59.09 561 TRP A O 1
ATOM 4255 N N . LYS A 1 562 ? 21.489 8.143 -3.715 1.00 60.50 562 LYS A N 1
ATOM 4256 C CA . LYS A 1 562 ? 22.932 7.974 -3.507 1.00 60.50 562 LYS A CA 1
ATOM 4257 C C . LYS A 1 562 ? 23.437 6.674 -4.141 1.00 60.50 562 LYS A C 1
ATOM 4259 O O . LYS A 1 562 ? 24.459 6.694 -4.818 1.00 60.50 562 LYS A O 1
ATOM 4264 N N . GLY A 1 563 ? 22.685 5.583 -3.995 1.00 58.28 563 GLY A N 1
ATOM 4265 C CA . GLY A 1 563 ? 22.974 4.282 -4.595 1.00 58.28 563 GLY A CA 1
ATOM 4266 C C . GLY A 1 563 ? 22.879 4.285 -6.121 1.00 58.28 563 GLY A C 1
ATOM 4267 O O . GLY A 1 563 ? 23.748 3.721 -6.772 1.00 58.28 563 GLY A O 1
ATOM 4268 N N . VAL A 1 564 ? 21.899 4.980 -6.705 1.00 52.28 564 VAL A N 1
ATOM 4269 C CA . VAL A 1 564 ? 21.780 5.170 -8.162 1.00 52.28 564 VAL A CA 1
ATOM 4270 C C . VAL A 1 564 ? 22.949 6.003 -8.690 1.00 52.28 564 VAL A C 1
ATOM 4272 O O . VAL A 1 564 ? 23.604 5.611 -9.654 1.00 52.28 564 VAL A O 1
ATOM 4275 N N . ARG A 1 565 ? 23.301 7.100 -8.008 1.00 52.25 565 ARG A N 1
ATOM 4276 C CA . ARG A 1 565 ? 24.445 7.940 -8.389 1.00 52.25 565 ARG A CA 1
ATOM 4277 C C . ARG A 1 565 ? 25.782 7.205 -8.270 1.00 52.25 565 ARG A C 1
ATOM 4279 O O . ARG A 1 565 ? 26.663 7.439 -9.087 1.00 52.25 565 ARG A O 1
ATOM 4286 N N . GLU A 1 566 ? 25.960 6.344 -7.271 1.00 52.28 566 GLU A N 1
ATOM 4287 C CA . GLU A 1 566 ? 27.183 5.547 -7.085 1.00 52.28 566 GLU A CA 1
ATOM 4288 C C . GLU A 1 566 ? 27.207 4.284 -7.974 1.00 52.28 566 GLU A C 1
ATOM 4290 O O . GLU A 1 566 ? 28.276 3.860 -8.419 1.00 52.28 566 GLU A O 1
ATOM 4295 N N . GLY A 1 567 ? 26.038 3.713 -8.280 1.00 47.66 567 GLY A N 1
ATOM 4296 C CA . GLY A 1 567 ? 25.836 2.531 -9.122 1.00 47.66 567 GLY A CA 1
ATOM 4297 C C . GLY A 1 567 ? 25.975 2.806 -10.620 1.00 47.66 567 GLY A C 1
ATOM 4298 O O . GLY A 1 567 ? 26.522 1.964 -11.331 1.00 47.66 567 GLY A O 1
ATOM 4299 N N . ALA A 1 568 ? 25.622 4.011 -11.081 1.00 44.47 568 ALA A N 1
ATOM 4300 C CA . ALA A 1 568 ? 25.898 4.476 -12.444 1.00 44.47 568 ALA A CA 1
ATOM 4301 C C . ALA A 1 568 ? 27.405 4.451 -12.792 1.00 44.47 568 ALA A C 1
ATOM 4303 O O . ALA A 1 568 ? 27.779 4.310 -13.954 1.00 44.47 568 ALA A O 1
ATOM 4304 N N . TYR A 1 569 ? 28.295 4.486 -11.790 1.00 44.84 569 TYR A N 1
ATOM 4305 C CA . TYR A 1 569 ? 29.744 4.348 -11.992 1.00 44.84 569 TYR A CA 1
ATOM 4306 C C . TYR A 1 569 ? 30.264 2.898 -11.926 1.00 44.84 569 TYR A C 1
ATOM 4308 O O . TYR A 1 569 ? 31.433 2.663 -12.234 1.00 44.84 569 TYR A O 1
ATOM 4316 N N . ARG A 1 570 ? 29.446 1.901 -11.550 1.00 45.19 570 ARG A N 1
ATOM 4317 C CA . ARG A 1 570 ? 29.861 0.484 -11.446 1.00 45.19 570 ARG A CA 1
ATOM 4318 C C . ARG A 1 570 ? 28.918 -0.427 -12.240 1.00 45.19 570 ARG A C 1
ATOM 4320 O O . ARG A 1 570 ? 28.007 -1.054 -11.705 1.00 45.19 570 ARG A O 1
ATOM 4327 N N . GLY A 1 571 ? 29.177 -0.510 -13.543 1.00 48.25 571 GLY A N 1
ATOM 4328 C CA . GLY A 1 571 ? 28.313 -1.107 -14.569 1.00 48.25 571 GLY A CA 1
ATOM 4329 C C . GLY A 1 571 ? 28.110 -2.629 -14.575 1.00 48.25 571 GLY A C 1
ATOM 4330 O O . GLY A 1 571 ? 28.305 -3.241 -15.619 1.00 48.25 571 GLY A O 1
ATOM 4331 N N . VAL A 1 572 ? 27.667 -3.258 -13.481 1.00 37.66 572 VAL A N 1
ATOM 4332 C CA . VAL A 1 572 ? 27.199 -4.669 -13.522 1.00 37.66 572 VAL A CA 1
ATOM 4333 C C . VAL A 1 572 ? 25.904 -4.925 -12.713 1.00 37.66 572 VAL A C 1
ATOM 4335 O O . VAL A 1 572 ? 25.357 -6.019 -12.773 1.00 37.66 572 VAL A O 1
ATOM 4338 N N . GLY A 1 573 ? 25.338 -3.936 -12.005 1.00 38.22 573 GLY A N 1
ATOM 4339 C CA . GLY A 1 573 ? 24.259 -4.180 -11.022 1.00 38.22 573 GLY A CA 1
ATOM 4340 C C . GLY A 1 573 ? 22.882 -3.533 -11.247 1.00 38.22 573 GLY A C 1
ATOM 4341 O O . GLY A 1 573 ? 22.034 -3.672 -10.373 1.00 38.22 573 GLY A O 1
ATOM 4342 N N . ALA A 1 574 ? 22.625 -2.816 -12.347 1.00 44.22 574 ALA A N 1
ATOM 4343 C CA . ALA A 1 574 ? 21.418 -1.975 -12.468 1.00 44.22 574 ALA A CA 1
ATOM 4344 C C . ALA A 1 574 ? 20.092 -2.764 -12.613 1.00 44.22 574 ALA A C 1
ATOM 4346 O O . ALA A 1 574 ? 19.080 -2.391 -12.020 1.00 44.22 574 ALA A O 1
ATOM 4347 N N . ALA A 1 575 ? 20.103 -3.915 -13.297 1.00 43.78 575 ALA A N 1
ATOM 4348 C CA . ALA A 1 575 ? 18.886 -4.689 -13.587 1.00 43.78 575 ALA A CA 1
ATOM 4349 C C . ALA A 1 575 ? 18.246 -5.387 -12.363 1.00 43.78 575 ALA A C 1
ATOM 4351 O O . ALA A 1 575 ? 17.116 -5.857 -12.450 1.00 43.78 575 ALA A O 1
ATOM 4352 N N . VAL A 1 576 ? 18.944 -5.456 -11.222 1.00 42.38 576 VAL A N 1
ATOM 4353 C CA . VAL A 1 576 ? 18.438 -6.041 -9.958 1.00 42.38 576 VAL A CA 1
ATOM 4354 C C . VAL A 1 576 ? 18.167 -4.956 -8.903 1.00 42.38 576 VAL A C 1
ATOM 4356 O O . VAL A 1 576 ? 17.766 -5.264 -7.789 1.00 42.38 576 VAL A O 1
ATOM 4359 N N . ALA A 1 577 ? 18.370 -3.676 -9.227 1.00 41.28 577 ALA A N 1
ATOM 4360 C CA . ALA A 1 577 ? 18.115 -2.569 -8.304 1.00 41.28 577 ALA A CA 1
ATOM 4361 C C . ALA A 1 577 ? 16.897 -1.728 -8.722 1.00 41.28 577 ALA A C 1
ATOM 4363 O O . ALA A 1 577 ? 16.119 -1.333 -7.862 1.00 41.28 577 ALA A O 1
ATOM 4364 N N . GLY A 1 578 ? 16.672 -1.502 -10.023 1.00 41.19 578 GLY A N 1
ATOM 4365 C CA . GLY A 1 578 ? 15.576 -0.640 -10.493 1.00 41.19 578 GLY A CA 1
ATOM 4366 C C . GLY A 1 578 ? 14.167 -1.195 -10.237 1.00 41.19 578 GLY A C 1
ATOM 4367 O O . GLY A 1 578 ? 13.303 -0.481 -9.740 1.00 41.19 578 GLY A O 1
ATOM 4368 N N . GLY A 1 579 ? 13.935 -2.484 -10.514 1.00 40.06 579 GLY A N 1
ATOM 4369 C CA . GLY A 1 579 ? 12.607 -3.102 -10.354 1.00 40.06 579 GLY A CA 1
ATOM 4370 C C . GLY A 1 579 ? 12.257 -3.498 -8.915 1.00 40.06 579 GLY A C 1
ATOM 4371 O O . GLY A 1 579 ? 11.091 -3.519 -8.537 1.00 40.06 579 GLY A O 1
ATOM 4372 N N . THR A 1 580 ? 13.258 -3.792 -8.093 1.00 42.72 580 THR A N 1
ATOM 4373 C CA . THR A 1 580 ? 13.091 -4.306 -6.723 1.00 42.72 580 THR A CA 1
ATOM 4374 C C . THR A 1 580 ? 12.950 -3.195 -5.693 1.00 42.72 580 THR A C 1
ATOM 4376 O O . THR A 1 580 ? 12.271 -3.408 -4.699 1.00 42.72 580 THR A O 1
ATOM 4379 N N . VAL A 1 581 ? 13.531 -2.013 -5.935 1.00 45.38 581 VAL A N 1
ATOM 4380 C CA . VAL A 1 581 ? 13.421 -0.863 -5.019 1.00 45.38 581 VAL A CA 1
ATOM 4381 C C . VAL A 1 581 ? 12.028 -0.222 -5.086 1.00 45.38 581 VAL A C 1
ATOM 4383 O O . VAL A 1 581 ? 11.509 0.200 -4.059 1.00 45.38 581 VAL A O 1
ATOM 4386 N N . ILE A 1 582 ? 11.377 -0.218 -6.258 1.00 47.50 582 ILE A N 1
ATOM 4387 C CA . ILE A 1 582 ? 9.987 0.259 -6.401 1.00 47.50 582 ILE A CA 1
ATOM 4388 C C . ILE A 1 582 ? 8.985 -0.830 -5.975 1.00 47.50 582 ILE A C 1
ATOM 4390 O O . ILE A 1 582 ? 7.960 -0.524 -5.384 1.00 47.50 582 ILE A O 1
ATOM 4394 N N . ALA A 1 583 ? 9.285 -2.118 -6.172 1.00 45.03 583 ALA A N 1
ATOM 4395 C CA . ALA A 1 583 ? 8.404 -3.202 -5.717 1.00 45.03 583 ALA A CA 1
ATOM 4396 C C . ALA A 1 583 ? 8.391 -3.414 -4.186 1.00 45.03 583 ALA A C 1
ATOM 4398 O O . ALA A 1 583 ? 7.648 -4.264 -3.697 1.00 45.03 583 ALA A O 1
ATOM 4399 N N . SER A 1 584 ? 9.207 -2.674 -3.424 1.00 50.56 584 SER A N 1
ATOM 4400 C CA . SER A 1 584 ? 9.323 -2.809 -1.969 1.00 50.56 584 SER A CA 1
ATOM 4401 C C . SER A 1 584 ? 9.105 -1.499 -1.216 1.00 50.56 584 SER A C 1
ATOM 4403 O O . SER A 1 584 ? 9.721 -1.303 -0.164 1.00 50.56 584 SER A O 1
ATOM 4405 N N . TRP A 1 585 ? 8.265 -0.588 -1.723 1.00 65.06 585 TRP A N 1
ATOM 4406 C CA . TRP A 1 585 ? 7.848 0.541 -0.891 1.00 65.06 585 TRP A CA 1
ATOM 4407 C C . TRP A 1 585 ? 7.264 -0.002 0.415 1.00 65.06 585 TRP A C 1
ATOM 4409 O O . TRP A 1 585 ? 6.402 -0.886 0.373 1.00 65.06 585 TRP A O 1
ATOM 4419 N N . PRO A 1 586 ? 7.728 0.481 1.581 1.00 80.50 586 PRO A N 1
ATOM 4420 C CA . PRO A 1 586 ? 7.186 0.032 2.851 1.00 80.50 586 PRO A CA 1
ATOM 4421 C C . PRO A 1 586 ? 5.670 0.218 2.851 1.00 80.50 586 PRO A C 1
ATOM 4423 O O . PRO A 1 586 ? 5.186 1.267 2.415 1.00 80.50 586 PRO A O 1
ATOM 4426 N N . GLY A 1 587 ? 4.927 -0.769 3.359 1.00 90.38 587 GLY A N 1
ATOM 4427 C CA . GLY A 1 587 ? 3.460 -0.786 3.319 1.00 90.38 587 GLY A CA 1
ATOM 4428 C C . GLY A 1 587 ? 2.791 0.499 3.790 1.00 90.38 587 GLY A C 1
ATOM 4429 O O . GLY A 1 587 ? 1.718 0.848 3.315 1.00 90.38 587 GLY A O 1
ATOM 4430 N N . ILE A 1 588 ? 3.459 1.265 4.656 1.00 93.75 588 ILE A N 1
ATOM 4431 C CA . ILE A 1 588 ? 2.996 2.566 5.133 1.00 93.75 588 ILE A CA 1
ATOM 4432 C C . ILE A 1 588 ? 2.844 3.626 4.033 1.00 93.75 588 ILE A C 1
ATOM 4434 O O . ILE A 1 588 ? 1.877 4.380 4.063 1.00 93.75 588 ILE A O 1
ATOM 4438 N N . VAL A 1 589 ? 3.751 3.691 3.051 1.00 93.56 589 VAL A N 1
ATOM 4439 C CA . VAL A 1 589 ? 3.677 4.679 1.956 1.00 93.56 589 VAL A CA 1
ATOM 4440 C C . VAL A 1 589 ? 2.512 4.330 1.044 1.00 93.56 589 VAL A C 1
ATOM 4442 O O . VAL A 1 589 ? 1.677 5.189 0.762 1.00 93.56 589 VAL A O 1
ATOM 4445 N N . LYS A 1 590 ? 2.413 3.050 0.666 1.00 93.00 590 LYS A N 1
ATOM 4446 C CA . LYS A 1 590 ? 1.290 2.527 -0.111 1.00 93.00 590 LYS A CA 1
ATOM 4447 C C . LYS A 1 590 ? -0.037 2.768 0.612 1.00 93.00 590 LYS A C 1
ATOM 4449 O O . LYS A 1 590 ? -0.974 3.275 0.012 1.00 93.00 590 LYS A O 1
ATOM 4454 N N . PHE A 1 591 ? -0.098 2.490 1.913 1.00 95.94 591 PHE A N 1
ATOM 4455 C CA . PHE A 1 591 ? -1.295 2.719 2.717 1.00 95.94 591 PHE A CA 1
ATOM 4456 C C . PHE A 1 591 ? -1.705 4.195 2.740 1.00 95.94 591 PHE A C 1
ATOM 4458 O O . PHE A 1 591 ? -2.880 4.492 2.548 1.00 95.94 591 PHE A O 1
ATOM 4465 N N . ILE A 1 592 ? -0.762 5.125 2.929 1.00 96.75 592 ILE A N 1
ATOM 4466 C CA . ILE A 1 592 ? -1.056 6.566 2.880 1.00 96.75 592 ILE A CA 1
ATOM 4467 C C . ILE A 1 592 ? -1.578 6.968 1.496 1.00 96.75 592 ILE A C 1
ATOM 4469 O O . ILE A 1 592 ? -2.542 7.727 1.414 1.00 96.75 592 ILE A O 1
ATOM 4473 N N . ALA A 1 593 ? -0.975 6.459 0.419 1.00 95.38 593 ALA A N 1
ATOM 4474 C CA . ALA A 1 593 ? -1.396 6.763 -0.944 1.00 95.38 593 ALA A CA 1
ATOM 4475 C C . ALA A 1 593 ? -2.809 6.236 -1.251 1.00 95.38 593 ALA A C 1
ATOM 4477 O O . ALA A 1 593 ? -3.654 6.999 -1.725 1.00 95.38 593 ALA A O 1
ATOM 4478 N N . ASP A 1 594 ? -3.089 4.978 -0.898 1.00 96.06 594 ASP A N 1
ATOM 4479 C CA . ASP A 1 594 ? -4.393 4.328 -1.086 1.00 96.06 594 ASP A CA 1
ATOM 4480 C C . ASP A 1 594 ? -5.505 4.997 -0.256 1.00 96.06 594 ASP A C 1
ATOM 4482 O O . ASP A 1 594 ? -6.670 5.000 -0.650 1.00 96.06 594 ASP A O 1
ATOM 4486 N N . ASN A 1 595 ? -5.151 5.593 0.890 1.00 97.75 595 ASN A N 1
ATOM 4487 C CA . ASN A 1 595 ? -6.084 6.221 1.832 1.00 97.75 595 ASN A CA 1
ATOM 4488 C C . ASN A 1 595 ? -6.023 7.757 1.824 1.00 97.75 595 ASN A C 1
ATOM 4490 O O . ASN A 1 595 ? -6.502 8.400 2.762 1.00 97.75 595 ASN A O 1
ATOM 4494 N N . ALA A 1 596 ? -5.445 8.362 0.784 1.00 97.50 596 ALA A N 1
ATOM 4495 C CA . ALA A 1 596 ? -5.145 9.791 0.757 1.00 97.50 596 ALA A CA 1
ATOM 4496 C C . ALA A 1 596 ? -6.377 10.683 0.997 1.00 97.50 596 ALA A C 1
ATOM 4498 O O . ALA A 1 596 ? -6.288 11.654 1.743 1.00 97.50 596 ALA A O 1
ATOM 4499 N N . GLU A 1 597 ? -7.532 10.354 0.410 1.00 98.00 597 GLU A N 1
ATOM 4500 C CA . GLU A 1 597 ? -8.758 11.154 0.571 1.00 98.00 597 GLU A CA 1
ATOM 4501 C C . GLU A 1 597 ? -9.292 11.122 2.011 1.00 98.00 597 GLU A C 1
ATOM 4503 O O . GLU A 1 597 ? -9.626 12.165 2.574 1.00 98.00 597 GLU A O 1
ATOM 4508 N N . ALA A 1 598 ? -9.319 9.941 2.641 1.00 97.94 598 ALA A N 1
ATOM 4509 C CA . ALA A 1 598 ? -9.753 9.799 4.031 1.00 97.94 598 ALA A CA 1
ATOM 4510 C C . ALA A 1 598 ? -8.789 10.519 4.987 1.00 97.94 598 ALA A C 1
ATOM 4512 O O . ALA A 1 598 ? -9.226 11.256 5.871 1.00 97.94 598 ALA A O 1
ATOM 4513 N N . LEU A 1 599 ? -7.477 10.382 4.764 1.00 98.25 599 LEU A N 1
ATOM 4514 C CA . LEU A 1 599 ? -6.452 11.070 5.550 1.00 98.25 599 LEU A CA 1
ATOM 4515 C C . LEU A 1 599 ? -6.546 12.594 5.417 1.00 98.25 599 LEU A C 1
ATOM 4517 O O . LEU A 1 599 ? -6.458 13.292 6.424 1.00 98.25 599 LEU A O 1
ATOM 4521 N N . LYS A 1 600 ? -6.768 13.121 4.207 1.00 98.00 600 LYS A N 1
ATOM 4522 C CA . LYS A 1 600 ? -6.961 14.562 3.991 1.00 98.00 600 LYS A CA 1
ATOM 4523 C C . LYS A 1 600 ? -8.211 15.077 4.683 1.00 98.00 600 LYS A C 1
ATOM 4525 O O . LYS A 1 600 ? -8.133 16.077 5.387 1.00 98.00 600 LYS A O 1
ATOM 4530 N N . ARG A 1 601 ? -9.344 14.380 4.537 1.00 97.69 601 ARG A N 1
ATOM 4531 C CA . ARG A 1 601 ? -10.595 14.747 5.215 1.00 97.69 601 ARG A CA 1
ATOM 4532 C C . ARG A 1 601 ? -10.419 14.773 6.734 1.00 97.69 601 ARG A C 1
ATOM 4534 O O . ARG A 1 601 ? -10.872 15.716 7.373 1.00 97.69 601 ARG A O 1
ATOM 4541 N N . PHE A 1 602 ? -9.722 13.782 7.292 1.00 98.00 602 PHE A N 1
ATOM 4542 C CA . PHE A 1 602 ? -9.387 13.740 8.715 1.00 98.00 602 PHE A CA 1
ATOM 4543 C C . PHE A 1 602 ? -8.528 14.943 9.131 1.00 98.00 602 PHE A C 1
ATOM 4545 O O . PHE A 1 602 ? -8.865 15.675 10.058 1.00 98.00 602 PHE A O 1
ATOM 4552 N N . VAL A 1 603 ? -7.423 15.175 8.421 1.00 97.88 603 VAL A N 1
ATOM 4553 C CA . VAL A 1 603 ? -6.471 16.251 8.716 1.00 97.88 603 VAL A CA 1
ATOM 4554 C C . VAL A 1 603 ? -7.110 17.637 8.612 1.00 97.88 603 VAL A C 1
ATOM 4556 O O . VAL A 1 603 ? -6.842 18.493 9.457 1.00 97.88 603 VAL A O 1
ATOM 4559 N N . ALA A 1 604 ? -7.952 17.853 7.601 1.00 97.12 604 ALA A N 1
ATOM 4560 C CA . ALA A 1 604 ? -8.658 19.108 7.388 1.00 97.12 604 ALA A CA 1
ATOM 4561 C C . ALA A 1 604 ? -9.636 19.410 8.529 1.00 97.12 604 ALA A C 1
ATOM 4563 O O . ALA A 1 604 ? -9.744 20.568 8.923 1.00 97.12 604 ALA A O 1
ATOM 4564 N N . ALA A 1 605 ? -10.300 18.381 9.070 1.00 96.56 605 ALA A N 1
ATOM 4565 C CA . ALA A 1 605 ? -11.233 18.509 10.187 1.00 96.56 605 ALA A CA 1
ATOM 4566 C C . ALA A 1 605 ? -10.531 18.736 11.537 1.00 96.56 605 ALA A C 1
ATOM 4568 O O . ALA A 1 605 ? -11.044 19.469 12.371 1.00 96.56 605 ALA A O 1
ATOM 4569 N N . VAL A 1 606 ? -9.364 18.122 11.768 1.00 96.81 606 VAL A N 1
ATOM 4570 C CA . VAL A 1 606 ? -8.700 18.163 13.087 1.00 96.81 606 VAL A CA 1
ATOM 4571 C C . VAL A 1 606 ? -7.657 19.275 13.211 1.00 96.81 606 VAL A C 1
ATOM 4573 O O . VAL A 1 606 ? -7.558 19.912 14.256 1.00 96.81 606 VAL A O 1
ATOM 4576 N N . TYR A 1 607 ? -6.826 19.485 12.187 1.00 96.50 607 TYR A N 1
ATOM 4577 C CA . TYR A 1 607 ? -5.625 20.322 12.311 1.00 96.50 607 TYR A CA 1
ATOM 4578 C C . TYR A 1 607 ? -5.701 21.640 11.550 1.00 96.50 607 TYR A C 1
ATOM 4580 O O . TYR A 1 607 ? -4.909 22.537 11.839 1.00 96.50 607 TYR A O 1
ATOM 4588 N N . HIS A 1 608 ? -6.567 21.730 10.532 1.00 95.00 608 HIS A N 1
ATOM 4589 C CA . HIS A 1 608 ? -6.610 22.849 9.581 1.00 95.00 608 HIS A CA 1
ATOM 4590 C C . HIS A 1 608 ? -5.213 23.240 9.046 1.00 95.00 608 HIS A C 1
ATOM 4592 O O . HIS A 1 608 ? -4.906 24.415 8.842 1.00 95.00 608 HIS A O 1
ATOM 4598 N N . ASN A 1 609 ? -4.334 22.246 8.859 1.00 96.06 609 ASN A N 1
ATOM 4599 C CA . ASN A 1 609 ? -2.929 22.449 8.515 1.00 96.06 609 ASN A CA 1
ATOM 4600 C C . ASN A 1 609 ? -2.650 21.982 7.072 1.00 96.06 609 ASN A C 1
ATOM 4602 O O . ASN A 1 609 ? -2.499 20.776 6.849 1.00 96.06 609 ASN A O 1
ATOM 4606 N N . PRO A 1 610 ? -2.505 22.904 6.099 1.00 96.69 610 PRO A N 1
ATOM 4607 C CA . PRO A 1 610 ? -2.295 22.545 4.695 1.00 96.69 610 PRO A CA 1
ATOM 4608 C C . PRO A 1 610 ? -0.978 21.793 4.448 1.00 96.69 610 PRO A C 1
ATOM 4610 O O . PRO A 1 610 ? -0.858 21.076 3.457 1.00 96.69 610 PRO A O 1
ATOM 4613 N N . ALA A 1 611 ? 0.006 21.893 5.352 1.00 97.00 611 ALA A N 1
ATOM 4614 C CA . ALA A 1 611 ? 1.249 21.136 5.227 1.00 97.00 611 ALA A CA 1
ATOM 4615 C C . ALA A 1 611 ? 1.012 19.621 5.346 1.00 97.00 611 ALA A C 1
ATOM 4617 O O . ALA A 1 611 ? 1.659 18.837 4.659 1.00 97.00 611 ALA A O 1
ATOM 4618 N N . LEU A 1 612 ? 0.064 19.188 6.179 1.00 97.56 612 LEU A N 1
ATOM 4619 C CA . LEU A 1 612 ? -0.260 17.768 6.317 1.00 97.56 612 LEU A CA 1
ATOM 4620 C C . LEU A 1 612 ? -0.921 17.212 5.047 1.00 97.56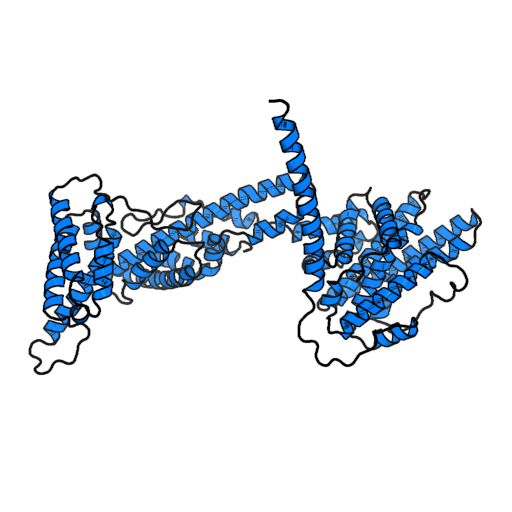 612 LEU A C 1
ATOM 4622 O O . LEU A 1 612 ? -0.559 16.127 4.594 1.00 97.56 612 LEU A O 1
ATOM 4626 N N . GLU A 1 613 ? -1.821 17.978 4.427 1.00 97.44 613 GLU A N 1
ATOM 4627 C CA . GLU A 1 613 ? -2.407 17.625 3.127 1.00 97.44 613 GLU A CA 1
ATOM 4628 C C . GLU A 1 613 ? -1.340 17.545 2.031 1.00 97.44 613 GLU A C 1
ATOM 4630 O O . GLU A 1 613 ? -1.336 16.603 1.237 1.00 97.44 613 GLU A O 1
ATOM 4635 N N . GLN A 1 614 ? -0.390 18.485 2.034 1.00 95.88 614 GLN A N 1
ATOM 4636 C CA . GLN A 1 614 ? 0.733 18.495 1.103 1.00 95.88 614 GLN A CA 1
ATOM 4637 C C . GLN A 1 614 ? 1.641 17.268 1.278 1.00 95.88 614 GLN A C 1
ATOM 4639 O O . GLN A 1 614 ? 2.072 16.694 0.281 1.00 95.88 614 GLN A O 1
ATOM 4644 N N . ILE A 1 615 ? 1.898 16.818 2.514 1.00 96.06 615 ILE A N 1
ATOM 4645 C CA . ILE A 1 615 ? 2.636 15.567 2.771 1.00 96.06 615 ILE A CA 1
ATOM 4646 C C . ILE A 1 615 ? 1.897 14.379 2.146 1.00 96.06 615 ILE A C 1
ATOM 4648 O O . ILE A 1 615 ? 2.517 13.582 1.440 1.00 96.06 615 ILE A O 1
ATOM 4652 N N . ILE A 1 616 ? 0.581 14.277 2.360 1.00 97.00 616 ILE A N 1
ATOM 4653 C CA . ILE A 1 616 ? -0.247 13.203 1.789 1.00 97.00 616 ILE A CA 1
ATOM 4654 C C . ILE A 1 616 ? -0.203 13.244 0.254 1.00 97.00 616 ILE A C 1
ATOM 4656 O O . ILE A 1 616 ? -0.057 12.204 -0.387 1.00 97.00 616 ILE A O 1
ATOM 4660 N N . ASP A 1 617 ? -0.270 14.435 -0.344 1.00 95.62 617 ASP A N 1
ATOM 4661 C CA . ASP A 1 617 ? -0.190 14.609 -1.796 1.00 95.62 617 ASP A CA 1
ATOM 4662 C C . ASP A 1 617 ? 1.159 14.222 -2.384 1.00 95.62 617 ASP A C 1
ATOM 4664 O O . ASP A 1 617 ? 1.202 13.595 -3.445 1.00 95.62 617 ASP A O 1
ATOM 4668 N N . VAL A 1 618 ? 2.258 14.577 -1.715 1.00 92.88 618 VAL A N 1
ATOM 4669 C CA . VAL A 1 618 ? 3.592 14.145 -2.141 1.00 92.88 618 VAL A CA 1
ATOM 4670 C C . VAL A 1 618 ? 3.664 12.625 -2.109 1.00 92.88 618 VAL A C 1
ATOM 4672 O O . VAL A 1 618 ? 4.027 12.035 -3.121 1.00 92.88 618 VAL A O 1
ATOM 4675 N N . VAL A 1 619 ? 3.251 11.995 -1.003 1.00 92.88 619 VAL A N 1
ATOM 4676 C CA . VAL A 1 619 ? 3.261 10.531 -0.852 1.00 92.88 619 VAL A CA 1
ATOM 4677 C C . VAL A 1 619 ? 2.425 9.848 -1.937 1.00 92.88 619 VAL A C 1
ATOM 4679 O O . VAL A 1 619 ? 2.900 8.912 -2.573 1.00 92.88 619 VAL A O 1
ATOM 4682 N N . ARG A 1 620 ? 1.217 10.348 -2.214 1.00 93.69 620 ARG A N 1
ATOM 4683 C CA . ARG A 1 620 ? 0.320 9.797 -3.241 1.00 93.69 620 ARG A CA 1
ATOM 4684 C C . ARG A 1 620 ? 0.898 9.867 -4.657 1.00 93.69 620 ARG A C 1
ATOM 4686 O O . ARG A 1 620 ? 0.587 9.013 -5.480 1.00 93.69 620 ARG A O 1
ATOM 4693 N N . ARG A 1 621 ? 1.698 10.891 -4.971 1.00 89.56 621 ARG A N 1
ATOM 4694 C CA . ARG A 1 621 ? 2.317 11.060 -6.300 1.00 89.56 621 ARG A CA 1
ATOM 4695 C C . ARG A 1 621 ? 3.537 10.169 -6.515 1.00 89.56 621 ARG A C 1
ATOM 4697 O O . ARG A 1 621 ? 4.008 10.075 -7.647 1.00 89.56 621 ARG A O 1
ATOM 4704 N N . LEU A 1 622 ? 4.075 9.561 -5.458 1.00 85.19 622 LEU A N 1
ATOM 4705 C CA . LEU A 1 622 ? 5.186 8.627 -5.591 1.00 85.19 622 LEU A CA 1
ATOM 4706 C C . LEU A 1 622 ? 4.713 7.381 -6.347 1.00 85.19 622 LEU A C 1
ATOM 4708 O O . LEU A 1 622 ? 3.589 6.942 -6.125 1.00 85.19 622 LEU A O 1
ATOM 4712 N N . PRO A 1 623 ? 5.531 6.807 -7.239 1.00 74.88 623 PRO A N 1
ATOM 4713 C CA . PRO A 1 623 ? 5.193 5.550 -7.899 1.00 74.88 623 PRO A CA 1
ATOM 4714 C C . PRO A 1 623 ? 5.178 4.427 -6.852 1.00 74.88 623 PRO A C 1
ATOM 4716 O O . PRO A 1 623 ? 6.229 4.137 -6.282 1.00 74.88 623 PRO A O 1
ATOM 4719 N N . HIS A 1 624 ? 4.010 3.837 -6.584 1.00 68.56 624 HIS A N 1
ATOM 4720 C CA . HIS A 1 624 ? 3.781 2.785 -5.582 1.00 68.56 624 HIS A CA 1
ATOM 4721 C C . HIS A 1 624 ? 3.040 1.581 -6.163 1.00 68.56 624 HIS A C 1
ATOM 4723 O O . HIS A 1 624 ? 2.375 1.743 -7.214 1.00 68.56 624 HIS A O 1
#